Protein AF-B9FLW1-F1 (afdb_monomer)

Organism: Oryza sativa subsp. japonica (NCBI:txid39947)

InterPro domains:
  IPR012337 Ribonuclease H-like superfamily [SSF53098] (238-631)
  IPR025525 hAT-like transposase, RNase-H fold [PF14372] (483-574)
  IPR052035 Zinc finger BED domain-containing [PTHR46481] (69-618)

Foldseek 3Di:
DDDDDDDDDDDDDDDDDDDDDDDDDDDDDDDDDDDDDDDDDDDDDDDDDDDDDDDDDDDDDDDDDDDDDDDDDDDDDDDDDDDDDDPDDPDPLVVQWDKDWDFDQDPNDTDIAIWIAGPDPPQPPPPRPSTGDDPDDCVSSQVSCCPRPVDHPDDFDWDWDADPVPRDIDIDGDDDDLVVVLVVVLVCCVQVVNQLCCLVDPVSVVVVCVVPVPRPRDHSVVSVVVNVVVVVVVLVVVLVVLVPAPAAKEKEWEWDQDPVRWIWIWIKIWTAHPVRFIDIDTQDIDTQDDDLALVSLLVVVLVSCVVSVRLQRHAAYEYEPDPRVVSNQVVNLVVSVVVHQYQVSCLLHYAYDLLNLLQVLLLLLCVLLVVLLVLLLVLLCQQVVDPVSVVLLLVLCVVVVHDPVPDAAHADNSGSLSSLSNLVRCLSSVSSSVSSCVVCVVPCVVSNRDPVSNVVSVVSSVLCVLSNVLSVLQPDDRDDNLLVSLVSLLVNLVSLVVQCVDDDPSSNSSSVSSVVSSVVNCVRHNLSSLVSNLVQLQQHLLSVLVSLCVPPPVCSVVVSVVNVVSVVSSVVVVVVVDDDDDDDDDDDDDDDDDDDDDDDDVPPSVCSLPPDPPDDDDDDDDPVSVSNPDRRDDDDVVVVVVVVVVVPPDDPPPVPSVVVVVCVSVVVVPDD

Structure (mmCIF, N/CA/C/O backbone):
data_AF-B9FLW1-F1
#
_entry.id   AF-B9FLW1-F1
#
loop_
_atom_site.group_PDB
_atom_site.id
_atom_site.type_symbol
_atom_site.label_atom_id
_atom_site.label_alt_id
_atom_site.label_comp_id
_atom_site.label_asym_id
_atom_site.label_entity_id
_atom_site.label_seq_id
_atom_site.pdbx_PDB_ins_code
_atom_site.Cartn_x
_atom_site.Cartn_y
_atom_site.Cartn_z
_atom_site.occupancy
_atom_site.B_iso_or_equiv
_atom_site.auth_seq_id
_atom_site.auth_comp_id
_atom_site.auth_asym_id
_atom_site.auth_atom_id
_atom_site.pdbx_PDB_model_num
ATOM 1 N N . MET A 1 1 ? 14.326 53.061 -11.778 1.00 34.53 1 MET A N 1
ATOM 2 C CA . MET A 1 1 ? 13.427 52.657 -10.677 1.00 34.53 1 MET A CA 1
ATOM 3 C C . MET A 1 1 ? 13.348 51.143 -10.700 1.00 34.53 1 MET A C 1
ATOM 5 O O . MET A 1 1 ? 12.751 50.592 -11.611 1.00 34.53 1 MET A O 1
ATOM 9 N N . ALA A 1 2 ? 14.080 50.510 -9.789 1.00 22.80 2 ALA A N 1
ATOM 10 C CA . ALA A 1 2 ? 14.186 49.064 -9.614 1.00 22.80 2 ALA A CA 1
ATOM 11 C C . ALA A 1 2 ? 13.313 48.623 -8.423 1.00 22.80 2 ALA A C 1
ATOM 13 O O . ALA A 1 2 ? 13.131 49.437 -7.513 1.00 22.80 2 ALA A O 1
ATOM 14 N N . PRO A 1 3 ? 12.823 47.375 -8.376 1.00 30.02 3 PRO A N 1
ATOM 15 C CA . PRO A 1 3 ? 12.443 46.720 -7.133 1.00 30.02 3 PRO A CA 1
ATOM 16 C C . PRO A 1 3 ? 13.614 45.893 -6.574 1.00 30.02 3 PRO A C 1
ATOM 18 O O . PRO A 1 3 ? 14.430 45.360 -7.324 1.00 30.02 3 PRO A O 1
ATOM 21 N N . ALA A 1 4 ? 13.700 45.871 -5.246 1.00 26.62 4 ALA A N 1
ATOM 22 C CA . ALA A 1 4 ? 14.830 45.421 -4.445 1.00 26.62 4 ALA A CA 1
ATOM 23 C C . ALA A 1 4 ? 14.794 43.922 -4.096 1.00 26.62 4 ALA A C 1
ATOM 25 O O . ALA A 1 4 ? 13.724 43.332 -3.949 1.00 26.62 4 ALA A O 1
ATOM 26 N N . ASP A 1 5 ? 16.000 43.373 -3.935 1.00 26.56 5 ASP A N 1
ATOM 27 C CA . ASP A 1 5 ? 16.360 42.059 -3.397 1.00 26.56 5 ASP A CA 1
ATOM 28 C C . ASP A 1 5 ? 15.843 41.811 -1.970 1.00 26.56 5 ASP A C 1
ATOM 30 O O . ASP A 1 5 ? 15.969 42.676 -1.104 1.00 26.56 5 ASP A O 1
ATOM 34 N N . GLU A 1 6 ? 15.436 40.571 -1.679 1.00 26.55 6 GLU A N 1
ATOM 35 C CA . GLU A 1 6 ? 15.513 40.019 -0.322 1.00 26.55 6 GLU A CA 1
ATOM 36 C C . GLU A 1 6 ? 16.064 38.583 -0.359 1.00 26.55 6 GLU A C 1
ATOM 38 O O . GLU A 1 6 ? 15.407 37.617 -0.749 1.00 26.55 6 GLU A O 1
ATOM 43 N N . ALA A 1 7 ? 17.336 38.471 0.024 1.00 26.16 7 ALA A N 1
ATOM 44 C CA . ALA A 1 7 ? 18.094 37.237 0.140 1.00 26.16 7 ALA A CA 1
ATOM 45 C C . ALA A 1 7 ? 17.825 36.553 1.494 1.00 26.16 7 ALA A C 1
ATOM 47 O O . ALA A 1 7 ? 18.091 37.120 2.554 1.00 26.16 7 ALA A O 1
ATOM 48 N N . SER A 1 8 ? 17.370 35.296 1.477 1.00 26.72 8 SER A N 1
ATOM 49 C CA . SER A 1 8 ? 17.290 34.458 2.681 1.00 26.72 8 SER A CA 1
ATOM 50 C C . SER A 1 8 ? 18.666 33.870 3.008 1.00 26.72 8 SER A C 1
ATOM 52 O O . SER A 1 8 ? 19.121 32.891 2.417 1.00 26.72 8 SER A O 1
ATOM 54 N N . SER A 1 9 ? 19.351 34.494 3.965 1.00 25.75 9 SER A N 1
ATOM 55 C CA . SER A 1 9 ? 20.614 34.021 4.528 1.00 25.75 9 SER A CA 1
ATOM 56 C C . SER A 1 9 ? 20.342 32.940 5.587 1.00 25.75 9 SER A C 1
ATOM 58 O O . SER A 1 9 ? 19.997 33.245 6.727 1.00 25.75 9 SER A O 1
ATOM 60 N N . ARG A 1 10 ? 20.491 31.654 5.238 1.00 29.80 10 ARG A N 1
ATOM 61 C CA . ARG A 1 10 ? 20.543 30.558 6.225 1.00 29.80 10 ARG A CA 1
ATOM 62 C C . ARG A 1 10 ? 21.972 30.433 6.763 1.00 29.80 10 ARG A C 1
ATOM 64 O O . ARG A 1 10 ? 22.826 29.812 6.135 1.00 29.80 10 ARG A O 1
ATOM 71 N N . ARG A 1 11 ? 22.243 31.004 7.942 1.00 27.00 11 ARG A N 1
ATOM 72 C CA . ARG A 1 11 ? 23.466 30.708 8.712 1.00 27.00 11 ARG A CA 1
ATOM 73 C C . ARG A 1 11 ? 23.396 29.274 9.250 1.00 27.00 11 ARG A C 1
ATOM 75 O O . ARG A 1 11 ? 22.587 28.981 10.124 1.00 27.00 11 ARG A O 1
ATOM 82 N N . ARG A 1 12 ? 24.271 28.398 8.746 1.00 29.47 12 ARG A N 1
ATOM 83 C CA . ARG A 1 12 ? 24.632 27.121 9.383 1.00 29.47 12 ARG A CA 1
ATOM 84 C C . ARG A 1 12 ? 25.350 27.418 10.702 1.00 29.47 12 ARG A C 1
ATOM 86 O O . ARG A 1 12 ? 26.371 28.100 10.702 1.00 29.47 12 ARG A O 1
ATOM 93 N N . VAL A 1 13 ? 24.828 26.894 11.806 1.00 31.00 13 VAL A N 1
ATOM 94 C CA . VAL A 1 13 ? 25.558 26.795 13.075 1.00 31.00 13 VAL A CA 1
ATOM 95 C C . VAL A 1 13 ? 26.580 25.667 12.917 1.00 31.00 13 VAL A C 1
ATOM 97 O O . VAL A 1 13 ? 26.209 24.525 12.661 1.00 31.00 13 VAL A O 1
ATOM 100 N N . LEU A 1 14 ? 27.867 26.004 13.002 1.00 27.25 14 LEU A N 1
ATOM 101 C CA . LEU A 1 14 ? 28.971 25.046 13.045 1.00 27.25 14 LEU A CA 1
ATOM 102 C C . LEU A 1 14 ? 29.013 24.420 14.446 1.00 27.25 14 LEU A C 1
ATOM 104 O O . LEU A 1 14 ? 29.385 25.092 15.406 1.00 27.25 14 LEU A O 1
ATOM 108 N N . LEU A 1 15 ? 28.627 23.150 14.566 1.00 32.53 15 LEU A N 1
ATOM 109 C CA . LEU A 1 15 ? 28.934 22.334 15.741 1.00 32.53 15 LEU A CA 1
ATOM 110 C C . LEU A 1 15 ? 30.351 21.768 15.564 1.00 32.53 15 LEU A C 1
ATOM 112 O O . LEU A 1 15 ? 30.662 21.174 14.533 1.00 32.53 15 LEU A O 1
ATOM 116 N N . GLY A 1 16 ? 31.228 22.030 16.535 1.00 34.50 16 GLY A N 1
ATOM 117 C CA . GLY A 1 16 ? 32.595 21.501 16.567 1.00 34.50 16 GLY A CA 1
ATOM 118 C C . GLY A 1 16 ? 32.637 19.984 16.820 1.00 34.50 16 GLY A C 1
ATOM 119 O O . GLY A 1 16 ? 31.638 19.411 17.255 1.00 34.50 16 GLY A O 1
ATOM 120 N N . PRO A 1 17 ? 33.781 19.327 16.551 1.00 32.38 17 PRO A N 1
ATOM 121 C CA . PRO A 1 17 ? 33.896 17.873 16.613 1.00 32.38 17 PRO A CA 1
ATOM 122 C C . PRO A 1 17 ? 33.865 17.341 18.062 1.00 32.38 17 PRO A C 1
ATOM 124 O O . PRO A 1 17 ? 34.328 18.031 18.977 1.00 32.38 17 PRO A O 1
ATOM 127 N N . PRO A 1 18 ? 33.355 16.114 18.284 1.00 34.31 18 PRO A N 1
ATOM 128 C CA . PRO A 1 18 ? 33.305 15.486 19.602 1.00 34.31 18 PRO A CA 1
ATOM 129 C C . PRO A 1 18 ? 34.700 15.029 20.085 1.00 34.31 18 PRO A C 1
ATOM 131 O O . PRO A 1 18 ? 35.592 14.785 19.267 1.00 34.31 18 PRO A O 1
ATOM 134 N N . PRO A 1 19 ? 34.914 14.902 21.409 1.00 34.91 19 PRO A N 1
ATOM 135 C CA . PRO A 1 19 ? 36.194 14.479 21.973 1.00 34.91 19 PRO A CA 1
ATOM 136 C C . PRO A 1 19 ? 36.450 12.969 21.776 1.00 34.91 19 PRO A C 1
ATOM 138 O O . PRO A 1 19 ? 35.498 12.190 21.681 1.00 34.91 19 PRO A O 1
ATOM 141 N N . PRO A 1 20 ? 37.724 12.529 21.743 1.00 32.19 20 PRO A N 1
ATOM 142 C CA . PRO A 1 20 ? 38.085 11.134 21.499 1.00 32.19 20 PRO A CA 1
ATOM 143 C C . PRO A 1 20 ? 37.832 10.235 22.728 1.00 32.19 20 PRO A C 1
ATOM 145 O O . PRO A 1 20 ? 37.934 10.703 23.866 1.00 32.19 20 PRO A O 1
ATOM 148 N N . PRO A 1 21 ? 37.552 8.932 22.531 1.00 32.28 21 PRO A N 1
ATOM 149 C CA . PRO A 1 21 ? 37.332 7.993 23.624 1.00 32.28 21 PRO A CA 1
ATOM 150 C C . PRO A 1 21 ? 38.654 7.577 24.287 1.00 32.28 21 PRO A C 1
ATOM 152 O O . PRO A 1 21 ? 39.641 7.252 23.626 1.00 32.28 21 PRO A O 1
ATOM 155 N N . HIS A 1 22 ? 38.653 7.562 25.621 1.00 32.31 22 HIS A N 1
ATOM 156 C CA . HIS A 1 22 ? 39.752 7.061 26.440 1.00 32.31 22 HIS A CA 1
ATOM 157 C C . HIS A 1 22 ? 39.946 5.550 26.251 1.00 32.31 22 HIS A C 1
ATOM 159 O O . HIS A 1 22 ? 39.034 4.757 26.478 1.00 32.31 22 HIS A O 1
ATOM 165 N N . GLY A 1 23 ? 41.166 5.163 25.873 1.00 26.41 23 GLY A N 1
ATOM 166 C CA . GLY A 1 23 ? 41.617 3.778 25.843 1.00 26.41 23 GLY A CA 1
ATOM 167 C C . GLY A 1 23 ? 41.913 3.234 27.243 1.00 26.41 23 GLY A C 1
ATOM 168 O O . GLY A 1 23 ? 42.576 3.884 28.049 1.00 26.41 23 GLY A O 1
ATOM 169 N N . GLY A 1 24 ? 41.455 2.010 27.499 1.00 27.25 24 GLY A N 1
ATOM 170 C CA . GLY A 1 24 ? 41.838 1.184 28.640 1.00 27.25 24 GLY A CA 1
ATOM 171 C C . GLY A 1 24 ? 42.096 -0.242 28.159 1.00 27.25 24 GLY A C 1
ATOM 172 O O . GLY A 1 24 ? 41.193 -0.896 27.647 1.00 27.25 24 GLY A O 1
ATOM 173 N N . ASN A 1 25 ? 43.351 -0.675 28.267 1.00 26.55 25 ASN A N 1
ATOM 174 C CA . ASN A 1 25 ? 43.872 -1.949 27.775 1.00 26.55 25 ASN A CA 1
ATOM 175 C C . ASN A 1 25 ? 43.397 -3.173 28.579 1.00 26.55 25 ASN A C 1
ATOM 177 O O . ASN A 1 25 ? 43.100 -3.102 29.768 1.00 26.55 25 ASN A O 1
ATOM 181 N N . ALA A 1 26 ? 43.411 -4.301 27.870 1.00 26.73 26 ALA A N 1
ATOM 182 C CA . ALA A 1 26 ? 42.981 -5.648 28.224 1.00 26.73 26 ALA A CA 1
ATOM 183 C C . ALA A 1 26 ? 43.740 -6.349 29.372 1.00 26.73 26 ALA A C 1
ATOM 185 O O . ALA A 1 26 ? 44.914 -6.083 29.623 1.00 26.73 26 ALA A O 1
ATOM 186 N N . SER A 1 27 ? 43.103 -7.371 29.961 1.00 25.58 27 SER A N 1
ATOM 187 C CA . SER A 1 27 ? 43.785 -8.585 30.454 1.00 25.58 27 SER A CA 1
ATOM 188 C C . SER A 1 27 ? 42.836 -9.795 30.599 1.00 25.58 27 SER A C 1
ATOM 190 O O . SER A 1 27 ? 41.846 -9.749 31.317 1.00 25.58 27 SER A O 1
ATOM 192 N N . SER A 1 28 ? 43.185 -10.865 29.871 1.00 26.19 28 SER A N 1
ATOM 193 C CA . SER A 1 28 ? 43.141 -12.309 30.207 1.00 26.19 28 SER A CA 1
ATOM 194 C C . SER A 1 28 ? 41.909 -12.987 30.856 1.00 26.19 28 SER A C 1
ATOM 196 O O . SER A 1 28 ? 41.581 -12.763 32.015 1.00 26.19 28 SER A O 1
ATOM 198 N N . MET A 1 29 ? 41.373 -13.978 30.125 1.00 25.95 29 MET A N 1
ATOM 199 C CA . MET A 1 29 ? 40.630 -15.189 30.564 1.00 25.95 29 MET A CA 1
ATOM 200 C C . MET A 1 29 ? 41.420 -16.057 31.591 1.00 25.95 29 MET A C 1
ATOM 202 O O . MET A 1 29 ? 42.637 -15.863 31.634 1.00 25.95 29 MET A O 1
ATOM 206 N N . PRO A 1 30 ? 40.839 -17.036 32.361 1.00 32.53 30 PRO A N 1
ATOM 207 C CA . PRO A 1 30 ? 39.932 -18.098 31.862 1.00 32.53 30 PRO A CA 1
ATOM 208 C C . PRO A 1 30 ? 38.848 -18.715 32.797 1.00 32.53 30 PRO A C 1
ATOM 210 O O . PRO A 1 30 ? 38.838 -18.553 34.009 1.00 32.53 30 PRO A O 1
ATOM 213 N N . SER A 1 31 ? 37.950 -19.465 32.139 1.00 25.47 31 SER A N 1
ATOM 214 C CA . SER A 1 31 ? 37.223 -20.703 32.506 1.00 25.47 31 SER A CA 1
ATOM 215 C C . SER A 1 31 ? 36.925 -21.070 33.974 1.00 25.47 31 SER A C 1
ATOM 217 O O . SER A 1 31 ? 37.830 -21.325 34.760 1.00 25.47 31 SER A O 1
ATOM 219 N N . GLY A 1 32 ? 35.645 -21.343 34.267 1.00 24.38 32 GLY A N 1
ATOM 220 C CA . GLY A 1 32 ? 35.201 -22.090 35.452 1.00 24.38 32 GLY A CA 1
ATOM 221 C C . GLY A 1 32 ? 33.719 -22.483 35.379 1.00 24.38 32 GLY A C 1
ATOM 222 O O . GLY A 1 32 ? 32.863 -21.641 35.142 1.00 24.38 32 GLY A O 1
ATOM 223 N N . SER A 1 33 ? 33.441 -23.775 35.531 1.00 23.44 33 SER A N 1
ATOM 224 C CA . SER A 1 33 ? 32.139 -24.443 35.396 1.00 23.44 33 SER A CA 1
ATOM 225 C C . SER A 1 33 ? 31.392 -24.559 36.742 1.00 23.44 33 SER A C 1
ATOM 227 O O . SER A 1 33 ? 32.029 -24.485 37.788 1.00 23.44 33 SER A O 1
ATOM 229 N N . LEU A 1 34 ? 30.091 -24.887 36.655 1.00 24.64 34 LEU A N 1
ATOM 230 C CA . LEU A 1 34 ? 29.229 -25.628 37.605 1.00 24.64 34 LEU A CA 1
ATOM 231 C C . LEU A 1 34 ? 28.174 -24.892 38.478 1.00 24.64 34 LEU A C 1
ATOM 233 O O . LEU A 1 34 ? 28.484 -24.135 39.387 1.00 24.64 34 LEU A O 1
ATOM 237 N N . LEU A 1 35 ? 26.931 -25.361 38.252 1.00 24.81 35 LEU A N 1
ATOM 238 C CA . LEU A 1 35 ? 25.876 -25.793 39.197 1.00 24.81 35 LEU A CA 1
ATOM 239 C C . LEU A 1 35 ? 24.846 -24.799 39.782 1.00 24.81 35 LEU A C 1
ATOM 241 O O . LEU A 1 35 ? 25.118 -24.007 40.670 1.00 24.81 35 LEU A O 1
ATOM 245 N N . ALA A 1 36 ? 23.609 -24.988 39.294 1.00 23.06 36 ALA A N 1
ATOM 246 C CA . ALA A 1 36 ? 22.382 -25.366 40.016 1.00 23.06 36 ALA A CA 1
ATOM 247 C C . ALA A 1 36 ? 22.053 -24.734 41.386 1.00 23.06 36 ALA A C 1
ATOM 249 O O . ALA A 1 36 ? 22.772 -24.905 42.363 1.00 23.06 36 ALA A O 1
ATOM 250 N N . GLY A 1 37 ? 20.839 -24.177 41.489 1.00 23.56 37 GLY A N 1
ATOM 251 C CA . GLY A 1 37 ? 20.208 -23.848 42.770 1.00 23.56 37 GLY A CA 1
ATOM 252 C C . GLY A 1 37 ? 18.858 -23.147 42.624 1.00 23.56 37 GLY A C 1
ATOM 253 O O . GLY A 1 37 ? 18.775 -21.927 42.651 1.00 23.56 37 GLY A O 1
ATOM 254 N N . SER A 1 38 ? 17.799 -23.934 42.459 1.00 23.47 38 SER A N 1
ATOM 255 C CA . SER A 1 38 ? 16.386 -23.555 42.575 1.00 23.47 38 SER A CA 1
ATOM 256 C C . SER A 1 38 ? 16.004 -23.119 43.995 1.00 23.47 38 SER A C 1
ATOM 258 O O . SER A 1 38 ? 16.404 -23.797 44.938 1.00 23.47 38 SER A O 1
ATOM 260 N N . ALA A 1 39 ? 15.121 -22.123 44.150 1.00 25.16 39 ALA A N 1
ATOM 261 C CA . ALA A 1 39 ? 14.185 -22.061 45.281 1.00 25.16 39 ALA A CA 1
ATOM 262 C C . ALA A 1 39 ? 12.998 -21.120 45.003 1.00 25.16 39 ALA A C 1
ATOM 264 O O . ALA A 1 39 ? 13.127 -19.904 44.907 1.00 25.16 39 ALA A O 1
ATOM 265 N N . SER A 1 40 ? 11.831 -21.741 44.896 1.00 23.20 40 SER A N 1
ATOM 266 C CA . SER A 1 40 ? 10.479 -21.201 45.018 1.00 23.20 40 SER A CA 1
ATOM 267 C C . SER A 1 40 ? 10.093 -20.972 46.485 1.00 23.20 40 SER A C 1
ATOM 269 O O . SER A 1 40 ? 10.391 -21.843 47.299 1.00 23.20 40 SER A O 1
ATOM 271 N N . ALA A 1 41 ? 9.328 -19.917 46.798 1.00 25.30 41 ALA A N 1
ATOM 272 C CA . ALA A 1 41 ? 8.346 -19.926 47.894 1.00 25.30 41 ALA A CA 1
ATOM 273 C C . ALA A 1 41 ? 7.378 -18.721 47.833 1.00 25.30 41 ALA A C 1
ATOM 275 O O . ALA A 1 41 ? 7.780 -17.563 47.801 1.00 25.30 41 ALA A O 1
ATOM 276 N N . SER A 1 42 ? 6.084 -19.024 47.873 1.00 24.03 42 SER A N 1
ATOM 277 C CA . SER A 1 42 ? 4.973 -18.224 48.433 1.00 24.03 42 SER A CA 1
ATOM 278 C C . SER A 1 42 ? 4.240 -19.160 49.428 1.00 24.03 42 SER A C 1
ATOM 280 O O . SER A 1 42 ? 4.681 -20.311 49.532 1.00 24.03 42 SER A O 1
ATOM 282 N N . PRO A 1 43 ? 3.064 -18.858 50.030 1.00 41.22 43 PRO A N 1
ATOM 283 C CA . PRO A 1 43 ? 2.366 -17.614 50.439 1.00 41.22 43 PRO A CA 1
ATOM 284 C C . PRO A 1 43 ? 1.829 -17.717 51.915 1.00 41.22 43 PRO A C 1
ATOM 286 O O . PRO A 1 43 ? 2.371 -18.508 52.680 1.00 41.22 43 PRO A O 1
ATOM 289 N N . VAL A 1 44 ? 0.717 -17.008 52.250 1.00 25.05 44 VAL A N 1
ATOM 290 C CA . VAL A 1 44 ? -0.261 -17.152 53.393 1.00 25.05 44 VAL A CA 1
ATOM 291 C C . VAL A 1 44 ? -0.160 -16.000 54.441 1.00 25.05 44 VAL A C 1
ATOM 293 O O . VAL A 1 44 ? 0.952 -15.610 54.761 1.00 25.05 44 VAL A O 1
ATOM 296 N N . ALA A 1 45 ? -1.193 -15.337 55.018 1.00 24.92 45 ALA A N 1
ATOM 297 C CA . ALA A 1 45 ? -2.659 -15.513 55.167 1.00 24.92 45 ALA A CA 1
ATOM 298 C C . ALA A 1 45 ? -3.417 -14.187 55.502 1.00 24.92 45 ALA A C 1
ATOM 300 O O . ALA A 1 45 ? -2.819 -13.190 55.894 1.00 24.92 45 ALA A O 1
ATOM 301 N N . HIS A 1 46 ? -4.756 -14.270 55.409 1.00 24.06 46 HIS A N 1
ATOM 302 C CA . HIS A 1 46 ? -5.856 -13.357 55.798 1.00 24.06 46 HIS A CA 1
ATOM 303 C C . HIS A 1 46 ? -6.234 -13.331 57.306 1.00 24.06 46 HIS A C 1
ATOM 305 O O . HIS A 1 46 ? -6.018 -14.337 57.974 1.00 24.06 46 HIS A O 1
ATOM 311 N N . ALA A 1 47 ? -6.931 -12.257 57.757 1.00 24.16 47 ALA A N 1
ATOM 312 C CA . ALA A 1 47 ? -8.143 -12.182 58.647 1.00 24.16 47 ALA A CA 1
ATOM 313 C C . ALA A 1 47 ? -8.245 -10.757 59.287 1.00 24.16 47 ALA A C 1
ATOM 315 O O . ALA A 1 47 ? -7.240 -10.289 59.803 1.00 24.16 47 ALA A O 1
ATOM 316 N N . THR A 1 48 ? -9.252 -9.873 59.112 1.00 24.48 48 THR A N 1
ATOM 317 C CA . THR A 1 48 ? -10.701 -9.759 59.483 1.00 24.48 48 THR A CA 1
ATOM 318 C C . THR A 1 48 ? -11.074 -9.383 60.943 1.00 24.48 48 THR A C 1
ATOM 320 O O . THR A 1 48 ? -10.885 -10.197 61.837 1.00 24.48 48 THR A O 1
ATOM 323 N N . ASN A 1 49 ? -11.779 -8.233 61.066 1.00 24.17 49 ASN A N 1
ATOM 324 C CA . ASN A 1 49 ? -12.950 -7.843 61.913 1.00 24.17 49 ASN A CA 1
ATOM 325 C C . ASN A 1 49 ? -12.894 -7.386 63.404 1.00 24.17 49 ASN A C 1
ATOM 327 O O . ASN A 1 49 ? -12.273 -8.028 64.240 1.00 24.17 49 ASN A O 1
ATOM 331 N N . GLY A 1 50 ? -13.746 -6.368 63.700 1.00 23.47 50 GLY A N 1
ATOM 332 C CA . GLY A 1 50 ? -14.483 -6.068 64.968 1.00 23.47 50 GLY A CA 1
ATOM 333 C C . GLY A 1 50 ? -14.071 -4.762 65.696 1.00 23.47 50 GLY A C 1
ATOM 334 O O . GLY A 1 50 ? -12.909 -4.665 66.060 1.00 23.47 50 GLY A O 1
ATOM 335 N N . THR A 1 51 ? -14.819 -3.636 65.739 1.00 23.80 51 THR A N 1
ATOM 336 C CA . THR A 1 51 ? -16.081 -3.201 66.438 1.00 23.80 51 THR A CA 1
ATOM 337 C C . THR A 1 51 ? -15.963 -2.767 67.920 1.00 23.80 51 THR A C 1
ATOM 339 O O . THR A 1 51 ? -15.158 -3.323 68.653 1.00 23.80 51 THR A O 1
ATOM 342 N N . ASP A 1 52 ? -16.836 -1.803 68.298 1.00 24.50 52 ASP A N 1
ATOM 343 C CA . ASP A 1 52 ? -17.186 -1.204 69.624 1.00 24.50 52 ASP A CA 1
ATOM 344 C C . ASP A 1 52 ? -16.463 0.121 69.989 1.00 24.50 52 ASP A C 1
ATOM 346 O O . ASP A 1 52 ? -15.264 0.246 69.784 1.00 24.50 52 ASP A O 1
ATOM 350 N N . GLY A 1 53 ? -17.062 1.212 70.504 1.00 22.80 53 GLY A N 1
ATOM 351 C CA . GLY A 1 53 ? -18.403 1.525 71.035 1.00 22.80 53 GLY A CA 1
ATOM 352 C C . GLY A 1 53 ? -18.298 2.230 72.416 1.00 22.80 53 GLY A C 1
ATOM 353 O O . GLY A 1 53 ? -17.664 1.659 73.291 1.00 22.80 53 GLY A O 1
ATOM 354 N N . SER A 1 54 ? -18.893 3.436 72.603 1.00 25.20 54 SER A N 1
ATOM 355 C CA . SER A 1 54 ? -19.234 4.186 73.869 1.00 25.20 54 SER A CA 1
ATOM 356 C C . SER A 1 54 ? -18.910 5.697 73.723 1.00 25.20 54 SER A C 1
ATOM 358 O O . SER A 1 54 ? -17.780 6.026 73.387 1.00 25.20 54 SER A O 1
ATOM 360 N N . GLY A 1 55 ? -19.811 6.696 73.833 1.00 22.16 55 GLY A N 1
ATOM 361 C CA . GLY A 1 55 ? -20.693 7.079 74.964 1.00 22.16 55 GLY A CA 1
ATOM 362 C C . GLY A 1 55 ? -19.850 7.773 76.059 1.00 22.16 55 GLY A C 1
ATOM 363 O O . GLY A 1 55 ? -18.924 7.134 76.537 1.00 22.16 55 GLY A O 1
ATOM 364 N N . THR A 1 56 ? -20.005 9.032 76.512 1.00 24.47 56 THR A N 1
ATOM 365 C CA . THR A 1 56 ? -21.207 9.773 76.966 1.00 24.47 56 THR A CA 1
ATOM 366 C C . THR A 1 56 ? -20.878 11.272 77.219 1.00 24.47 56 THR A C 1
ATOM 368 O O . THR A 1 56 ? -19.713 11.645 77.325 1.00 24.47 56 THR A O 1
ATOM 371 N N . GLN A 1 57 ? -21.925 12.103 77.315 1.00 22.95 57 GLN A N 1
ATOM 372 C CA . GLN A 1 57 ? -22.002 13.570 77.491 1.00 22.95 57 GLN A CA 1
ATOM 373 C C . GLN A 1 57 ? -21.648 14.097 78.902 1.00 22.95 57 GLN A C 1
ATOM 375 O O . GLN A 1 57 ? -21.763 13.336 79.854 1.00 22.95 57 GLN A O 1
ATOM 380 N N . THR A 1 58 ? -21.397 15.416 79.027 1.00 24.95 58 THR A N 1
ATOM 381 C CA . THR A 1 58 ? -22.029 16.324 80.028 1.00 24.95 58 THR A CA 1
ATOM 382 C C . THR A 1 58 ? -21.893 17.812 79.634 1.00 24.95 58 THR A C 1
ATOM 384 O O . THR A 1 58 ? -20.869 18.232 79.102 1.00 24.95 58 THR A O 1
ATOM 387 N N . GLU A 1 59 ? -22.970 18.556 79.909 1.00 23.17 59 GLU A N 1
ATOM 388 C CA . GLU A 1 59 ? -23.299 19.991 79.748 1.00 23.17 59 GLU A CA 1
ATOM 389 C C . GLU A 1 59 ? -22.404 20.931 80.601 1.00 23.17 59 GLU A C 1
ATOM 391 O O . GLU A 1 59 ? -21.687 20.454 81.472 1.00 23.17 59 GLU A O 1
ATOM 396 N N . GLY A 1 60 ? -22.365 22.268 80.500 1.00 22.64 60 GLY A N 1
ATOM 397 C CA . GLY A 1 60 ? -23.103 23.293 79.753 1.00 22.64 60 GLY A CA 1
ATOM 398 C C . GLY A 1 60 ? -22.706 24.701 80.265 1.00 22.64 60 GLY A C 1
ATOM 399 O O . GLY A 1 60 ? -22.052 24.806 81.300 1.00 22.64 60 GLY A O 1
ATOM 400 N N . ALA A 1 61 ? -23.088 25.772 79.554 1.00 24.52 61 ALA A N 1
ATOM 401 C CA . ALA A 1 61 ? -23.417 27.102 80.108 1.00 24.52 61 ALA A CA 1
ATOM 402 C C . ALA A 1 61 ? -23.928 28.040 78.994 1.00 24.52 61 ALA A C 1
ATOM 404 O O . ALA A 1 61 ? -23.209 28.363 78.050 1.00 24.52 61 ALA A O 1
ATOM 405 N N . ASN A 1 62 ? -25.182 28.471 79.138 1.00 22.44 62 ASN A N 1
ATOM 406 C CA . ASN A 1 62 ? -25.897 29.438 78.302 1.00 22.44 62 ASN A CA 1
ATOM 407 C C . ASN A 1 62 ? -25.591 30.886 78.725 1.00 22.44 62 ASN A C 1
ATOM 409 O O . ASN A 1 62 ? -25.569 31.177 79.920 1.00 22.44 62 ASN A O 1
ATOM 413 N N . VAL A 1 63 ? -25.536 31.806 77.756 1.00 26.20 63 VAL A N 1
ATOM 414 C CA . VAL A 1 63 ? -25.966 33.206 77.927 1.00 26.20 63 VAL A CA 1
ATOM 415 C C . VAL A 1 63 ? -26.829 33.576 76.718 1.00 26.20 63 VAL A C 1
ATOM 417 O O . VAL A 1 63 ? -26.448 33.331 75.577 1.00 26.20 63 VAL A O 1
ATOM 420 N N . VAL A 1 64 ? -28.018 34.106 77.001 1.00 24.11 64 VAL A N 1
ATOM 421 C CA . VAL A 1 64 ? -29.125 34.387 76.073 1.00 24.11 64 VAL A CA 1
ATOM 422 C C . VAL A 1 64 ? -29.247 35.896 75.814 1.00 24.11 64 VAL A C 1
ATOM 424 O O . VAL A 1 64 ? -28.901 36.694 76.683 1.00 24.11 64 VAL A O 1
ATOM 427 N N . ALA A 1 65 ? -29.870 36.212 74.670 1.00 23.05 65 ALA A N 1
ATOM 428 C CA . ALA A 1 65 ? -30.510 37.463 74.227 1.00 23.05 65 ALA A CA 1
ATOM 429 C C . ALA A 1 65 ? -29.623 38.404 73.381 1.00 23.05 65 ALA A C 1
ATOM 431 O O . ALA A 1 65 ? -28.482 38.667 73.732 1.00 23.05 65 ALA A O 1
ATOM 432 N N . GLY A 1 66 ? -30.077 38.953 72.251 1.00 23.69 66 GLY A N 1
ATOM 433 C CA . GLY A 1 66 ? -31.451 39.152 71.791 1.00 23.69 66 GLY A CA 1
ATOM 434 C C . GLY A 1 66 ? -31.588 39.217 70.266 1.00 23.69 66 GLY A C 1
ATOM 435 O O . GLY A 1 66 ? -30.609 39.172 69.526 1.00 23.69 66 GLY A O 1
ATOM 436 N N . ASP A 1 67 ? -32.859 39.247 69.893 1.00 24.75 67 ASP A N 1
ATOM 437 C CA . ASP A 1 67 ? -33.518 39.027 68.607 1.00 24.75 67 ASP A CA 1
ATOM 438 C C . ASP A 1 67 ? -33.142 40.021 67.492 1.00 24.75 67 ASP A C 1
ATOM 440 O O . ASP A 1 67 ? -32.674 41.118 67.782 1.00 24.75 67 ASP A O 1
ATOM 444 N N . ASP A 1 68 ? -33.377 39.632 66.234 1.00 24.39 68 ASP A N 1
ATOM 445 C CA . ASP A 1 68 ? -34.002 40.504 6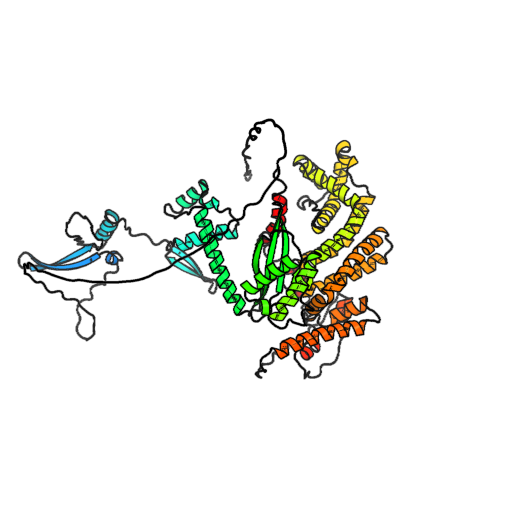5.228 1.00 24.39 68 ASP A CA 1
ATOM 446 C C . ASP A 1 68 ? -34.280 39.720 63.932 1.00 24.39 68 ASP A C 1
ATOM 448 O O . ASP A 1 68 ? -33.402 39.195 63.241 1.00 24.39 68 ASP A O 1
ATOM 452 N N . THR A 1 69 ? -35.572 39.653 63.644 1.00 25.20 69 THR A N 1
ATOM 453 C CA . THR A 1 69 ? -36.286 38.893 62.620 1.00 25.20 69 THR A CA 1
ATOM 454 C C . THR A 1 69 ? -35.828 39.140 61.179 1.00 25.20 69 THR A C 1
ATOM 456 O O . THR A 1 69 ? -35.728 40.277 60.717 1.00 25.20 69 THR A O 1
ATOM 459 N N . VAL A 1 70 ? -35.642 38.040 60.444 1.00 28.22 70 VAL A N 1
ATOM 460 C CA . VAL A 1 70 ? -35.385 37.978 58.998 1.00 28.22 70 VAL A CA 1
ATOM 461 C C . VAL A 1 70 ? -36.723 37.898 58.255 1.00 28.22 70 VAL A C 1
ATOM 463 O O . VAL A 1 70 ? -37.537 37.030 58.562 1.00 28.22 70 VAL A O 1
ATOM 466 N N . VAL A 1 71 ? -36.939 38.763 57.261 1.00 28.02 71 VAL A N 1
ATOM 467 C CA . VAL A 1 71 ? -38.003 38.589 56.259 1.00 28.02 71 VAL A CA 1
ATOM 468 C C . VAL A 1 71 ? -37.330 38.267 54.926 1.00 28.02 71 VAL A C 1
ATOM 470 O O . VAL A 1 71 ? -36.678 39.124 54.332 1.00 28.02 71 VAL A O 1
ATOM 473 N N . GLU A 1 72 ? -37.446 37.011 54.495 1.00 27.38 72 GLU A N 1
ATOM 474 C CA . GLU A 1 72 ? -37.135 36.571 53.132 1.00 27.38 72 GLU A CA 1
ATOM 475 C C . GLU A 1 72 ? -38.409 36.722 52.287 1.00 27.38 72 GLU A C 1
ATOM 477 O O . GLU A 1 72 ? -39.435 36.119 52.600 1.00 27.38 72 GLU A O 1
ATOM 482 N N . GLU A 1 73 ? -38.378 37.545 51.237 1.00 26.67 73 GLU A N 1
ATOM 483 C CA . GLU A 1 73 ? -39.478 37.611 50.267 1.00 26.67 73 GLU A CA 1
ATOM 484 C C . GLU A 1 73 ? -39.352 36.445 49.274 1.00 26.67 73 GLU A C 1
ATOM 486 O O . GLU A 1 73 ? -38.440 36.422 48.445 1.00 26.67 73 GLU A O 1
ATOM 491 N N . ASN A 1 74 ? -40.274 35.482 49.375 1.00 25.58 74 ASN A N 1
ATOM 492 C CA . ASN A 1 74 ? -40.562 34.488 48.340 1.00 25.58 74 ASN A CA 1
ATOM 493 C C . ASN A 1 74 ? -41.664 35.024 47.408 1.00 25.58 74 ASN A C 1
ATOM 495 O O . ASN A 1 74 ? -42.674 35.546 47.880 1.00 25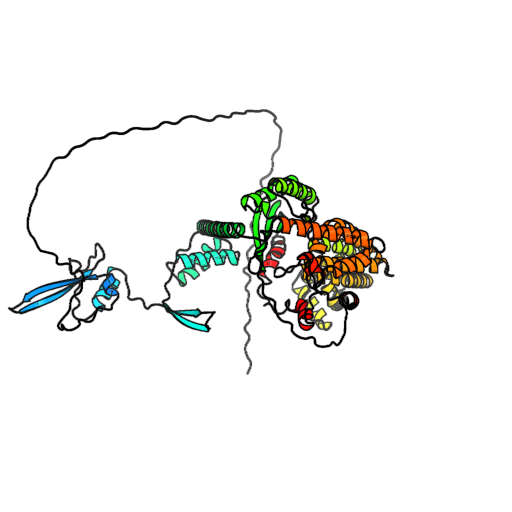.58 74 ASN A O 1
ATOM 499 N N . ASP A 1 75 ? -41.446 34.880 46.099 1.00 27.52 75 ASP A N 1
ATOM 500 C CA . ASP A 1 75 ? -42.374 35.215 45.010 1.00 27.52 75 ASP A CA 1
ATOM 501 C C . ASP A 1 75 ? -43.581 34.257 45.009 1.00 27.52 75 ASP A C 1
ATOM 503 O O . ASP A 1 75 ? -43.394 33.060 44.805 1.00 27.52 75 ASP A O 1
ATOM 507 N N . ASP A 1 76 ? -44.803 34.779 45.151 1.00 26.98 76 ASP A N 1
ATOM 508 C CA . ASP A 1 76 ? -46.004 34.204 44.528 1.00 26.98 76 ASP A CA 1
ATOM 509 C C . ASP A 1 76 ? -47.091 35.279 44.310 1.00 26.98 76 ASP A C 1
ATOM 511 O O . ASP A 1 76 ? -47.223 36.244 45.064 1.00 26.98 76 ASP A O 1
ATOM 515 N N . HIS A 1 77 ? -47.811 35.131 43.196 1.00 33.66 77 HIS A N 1
ATOM 516 C CA . HIS A 1 77 ? -48.674 36.112 42.525 1.00 33.66 77 HIS A CA 1
ATOM 517 C C . HIS A 1 77 ? -49.985 36.474 43.257 1.00 33.66 77 HIS A C 1
ATOM 519 O O . HIS A 1 77 ? -50.738 35.574 43.606 1.00 33.66 77 HIS A O 1
ATOM 525 N N . ASP A 1 78 ? -50.333 37.773 43.316 1.00 26.81 78 ASP A N 1
ATOM 526 C CA . ASP A 1 78 ? -51.693 38.280 43.017 1.00 26.81 78 ASP A CA 1
ATOM 527 C C . ASP A 1 78 ? -51.744 39.820 42.816 1.00 26.81 78 ASP A C 1
ATOM 529 O O . ASP A 1 78 ? -50.868 40.561 43.264 1.00 26.81 78 ASP A O 1
ATOM 533 N N . GLU A 1 79 ? -52.732 40.294 42.046 1.00 31.06 79 GLU A N 1
ATOM 534 C CA . GLU A 1 79 ? -52.795 41.604 41.366 1.00 31.06 79 GLU A CA 1
ATOM 535 C C . GLU A 1 79 ? -53.231 42.851 42.192 1.00 31.06 79 GLU A C 1
ATOM 537 O O . GLU A 1 79 ? -54.027 42.773 43.122 1.00 31.06 79 GLU A O 1
ATOM 542 N N . LEU A 1 80 ? -52.812 44.021 41.658 1.00 28.53 80 LEU A N 1
ATOM 543 C CA . LEU A 1 80 ? -53.446 45.367 41.595 1.00 28.53 80 LEU A CA 1
ATOM 544 C C . LEU A 1 80 ? -52.864 46.576 42.386 1.00 28.53 80 LEU A C 1
ATOM 546 O O . LEU A 1 80 ? -52.974 46.711 43.599 1.00 28.53 80 LEU A O 1
ATOM 550 N N . HIS A 1 81 ? -52.427 47.553 41.563 1.00 27.03 81 HIS A N 1
ATOM 551 C CA . HIS A 1 81 ? -52.105 48.988 41.743 1.00 27.03 81 HIS A CA 1
ATOM 552 C C . HIS A 1 81 ? -50.636 49.440 41.962 1.00 27.03 81 HIS A C 1
ATOM 554 O O . HIS A 1 81 ? -49.835 48.765 42.598 1.00 27.03 81 HIS A O 1
ATOM 560 N N . PRO A 1 82 ? -50.217 50.565 41.326 1.00 31.23 82 PRO A N 1
ATOM 561 C CA . PRO A 1 82 ? -48.923 50.643 40.651 1.00 31.23 82 PRO A CA 1
ATOM 562 C C . PRO A 1 82 ? -47.850 51.358 41.484 1.00 31.23 82 PRO A C 1
ATOM 564 O O . PRO A 1 82 ? -47.829 52.586 41.584 1.00 31.23 82 PRO A O 1
ATOM 567 N N . ALA A 1 83 ? -46.886 50.601 42.005 1.00 28.94 83 ALA A N 1
ATOM 568 C CA . ALA A 1 83 ? -45.658 51.162 42.561 1.00 28.94 83 ALA A CA 1
ATOM 569 C C . ALA A 1 83 ? -44.598 51.357 41.460 1.00 28.94 83 ALA A C 1
ATOM 571 O O . ALA A 1 83 ? -44.399 50.515 40.582 1.00 28.94 83 ALA A O 1
ATOM 572 N N . LYS A 1 84 ? -43.921 52.511 41.485 1.00 30.66 84 LYS A N 1
ATOM 573 C CA . LYS A 1 84 ? -42.882 52.928 40.527 1.00 30.66 84 LYS A CA 1
ATOM 574 C C . LYS A 1 84 ? -41.853 51.806 40.307 1.00 30.66 84 LYS A C 1
ATOM 576 O O . LYS A 1 84 ? -41.108 51.477 41.224 1.00 30.66 84 LYS A O 1
ATOM 581 N N . LYS A 1 85 ? -41.768 51.264 39.081 1.00 29.67 85 LYS A N 1
ATOM 582 C CA . LYS A 1 85 ? -40.767 50.253 38.681 1.00 29.67 85 LYS A CA 1
ATOM 583 C C . LYS A 1 85 ? -39.351 50.715 39.054 1.00 29.67 85 LYS A C 1
ATOM 585 O O . LYS A 1 85 ? -38.774 51.568 38.376 1.00 29.67 85 LYS A O 1
ATOM 590 N N . HIS A 1 86 ? -38.757 50.126 40.090 1.00 40.78 86 HIS A N 1
ATOM 591 C CA . HIS A 1 86 ? -37.319 50.232 40.314 1.00 40.78 86 HIS A CA 1
ATOM 592 C C . HIS A 1 86 ? -36.589 49.511 39.170 1.00 40.78 86 HIS A C 1
ATOM 594 O O . HIS A 1 86 ? -36.867 48.349 38.875 1.00 40.78 86 HIS A O 1
ATOM 600 N N . LYS A 1 87 ? -35.660 50.199 38.490 1.00 41.47 87 LYS A N 1
ATOM 601 C CA . LYS A 1 87 ? -34.793 49.577 37.475 1.00 41.47 87 LYS A CA 1
ATOM 602 C C . LYS A 1 87 ? -34.057 48.390 38.109 1.00 41.47 87 LYS A C 1
ATOM 604 O O . LYS A 1 87 ? -33.300 48.589 39.061 1.00 41.47 87 LYS A O 1
ATOM 609 N N . LYS A 1 88 ? -34.240 47.178 37.562 1.00 48.84 88 LYS A N 1
ATOM 610 C CA . LYS A 1 88 ? -33.399 46.016 37.898 1.00 48.84 88 LYS A CA 1
ATOM 611 C C . LYS A 1 88 ? -31.933 46.418 37.728 1.00 48.84 88 LYS A C 1
ATOM 613 O O . LYS A 1 88 ? -31.562 47.061 36.749 1.00 48.84 88 LYS A O 1
ATOM 618 N N . CYS A 1 89 ? -31.110 46.093 38.714 1.00 56.09 89 CYS A N 1
ATOM 619 C CA . CYS A 1 89 ? -29.685 46.380 38.661 1.00 56.09 89 CYS A CA 1
ATOM 620 C C . CYS A 1 89 ? -29.003 45.393 37.702 1.00 56.09 89 CYS A C 1
ATOM 622 O O . CYS A 1 89 ? -28.983 44.205 37.983 1.00 56.09 89 CYS A O 1
ATOM 624 N N . THR A 1 90 ? -28.450 45.879 36.591 1.00 57.81 90 THR A N 1
A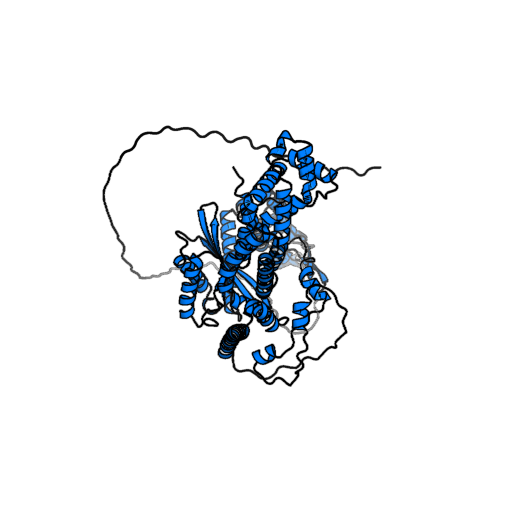TOM 625 C CA . THR A 1 90 ? -27.949 45.061 35.464 1.00 57.81 90 THR A CA 1
ATOM 626 C C . THR A 1 90 ? -26.426 44.880 35.441 1.00 57.81 90 THR A C 1
ATOM 628 O O . THR A 1 90 ? -25.850 44.689 34.379 1.00 57.81 90 THR A O 1
ATOM 631 N N . SER A 1 91 ? -25.742 45.065 36.569 1.00 71.06 91 SER A N 1
ATOM 632 C CA . SER A 1 91 ? -24.273 45.039 36.615 1.00 71.06 91 SER A CA 1
ATOM 633 C C . SER A 1 91 ? -23.791 43.729 37.221 1.00 71.06 91 SER A C 1
ATOM 635 O O . SER A 1 91 ? -24.195 43.413 38.338 1.00 71.06 91 SER A O 1
ATOM 637 N N . ASP A 1 92 ? -22.877 43.036 36.541 1.00 72.94 92 ASP A N 1
ATOM 638 C CA . ASP A 1 92 ? -22.294 41.748 36.972 1.00 72.94 92 ASP A CA 1
ATOM 639 C C . ASP A 1 92 ? -21.588 41.833 38.335 1.00 72.94 92 ASP A C 1
ATOM 641 O O . ASP A 1 92 ? -21.313 40.833 38.989 1.00 72.94 92 ASP A O 1
ATOM 645 N N . VAL A 1 93 ? -21.340 43.051 38.825 1.00 72.25 93 VAL A N 1
ATOM 646 C CA . VAL A 1 93 ? -20.754 43.287 40.146 1.00 72.25 93 VAL A CA 1
ATOM 647 C C . VAL A 1 93 ? -21.576 42.671 41.281 1.00 72.25 93 VAL A C 1
ATOM 649 O O . VAL A 1 93 ? -21.023 42.362 42.333 1.00 72.25 93 VAL A O 1
ATOM 652 N N . TRP A 1 94 ? -22.887 42.491 41.087 1.00 78.06 94 TRP A N 1
ATOM 653 C CA . TRP A 1 94 ? -23.781 41.936 42.104 1.00 78.06 94 TRP A CA 1
ATOM 654 C C . TRP A 1 94 ? -23.602 40.428 42.324 1.00 78.06 94 TRP A C 1
ATOM 656 O O . TRP A 1 94 ? -24.071 39.930 43.339 1.00 78.06 94 TRP A O 1
ATOM 666 N N . GLU A 1 95 ? -22.856 39.715 41.472 1.00 77.06 95 GLU A N 1
ATOM 667 C CA . GLU A 1 95 ? -22.430 38.332 41.758 1.00 77.06 95 GLU A CA 1
ATOM 668 C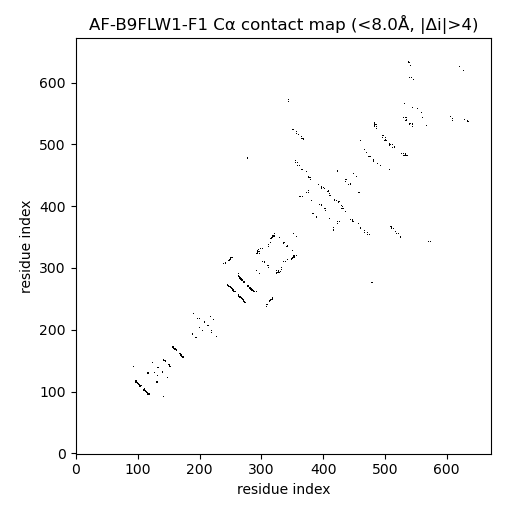 C . GLU A 1 95 ? -21.491 38.259 42.978 1.00 77.06 95 GLU A C 1
ATOM 670 O O . GLU A 1 95 ? -21.421 37.246 43.674 1.00 77.06 95 GLU A O 1
ATOM 675 N N . TYR A 1 96 ? -20.787 39.356 43.280 1.00 75.44 96 TYR A N 1
ATOM 676 C CA . TYR A 1 96 ? -19.755 39.403 44.318 1.00 75.44 96 TYR A CA 1
ATOM 677 C C . TYR A 1 96 ? -20.176 40.162 45.588 1.00 75.44 96 TYR A C 1
ATOM 679 O O . TYR A 1 96 ? -19.419 40.182 46.565 1.00 75.44 96 TYR A O 1
ATOM 687 N N . PHE A 1 97 ? -21.365 40.779 45.601 1.00 78.94 97 PHE A N 1
ATOM 688 C CA . PHE A 1 97 ? -21.844 41.601 46.716 1.00 78.94 97 PHE A CA 1
ATOM 689 C C . PHE A 1 97 ? -23.319 41.362 47.050 1.00 78.94 97 PHE A C 1
ATOM 691 O O . PHE A 1 97 ? -24.170 41.365 46.166 1.00 78.94 97 PHE A O 1
ATOM 698 N N . THR A 1 98 ? -23.636 41.287 48.344 1.00 79.56 98 THR A N 1
ATOM 699 C CA . THR A 1 98 ? -25.014 41.170 48.858 1.00 79.56 98 THR A CA 1
ATOM 700 C C . THR A 1 98 ? -25.526 42.528 49.344 1.00 79.56 98 THR A C 1
ATOM 702 O O . THR A 1 98 ? -24.826 43.207 50.091 1.00 79.56 98 THR A O 1
ATOM 705 N N . LYS A 1 99 ? -26.724 42.958 48.925 1.00 81.44 99 LYS A N 1
ATOM 706 C CA . LYS A 1 99 ? -27.296 44.270 49.291 1.00 81.44 99 LYS A CA 1
ATOM 707 C C . LYS A 1 99 ? -28.014 44.233 50.637 1.00 81.44 99 LYS A C 1
ATOM 709 O O . LYS A 1 99 ? -28.722 43.280 50.926 1.00 81.44 99 LYS A O 1
ATOM 714 N N . TYR A 1 100 ? -27.903 45.325 51.385 1.00 75.31 100 TYR A N 1
ATOM 715 C CA . TYR A 1 100 ? -28.601 45.556 52.643 1.00 75.31 100 TYR A CA 1
ATOM 716 C C . TYR A 1 100 ? -29.168 46.978 52.675 1.00 75.31 100 TYR A C 1
ATOM 718 O O . TYR A 1 100 ? -28.525 47.924 52.211 1.00 75.31 100 TYR A O 1
ATOM 726 N N . THR A 1 101 ? -30.356 47.125 53.258 1.00 75.88 101 THR A N 1
ATOM 727 C CA . THR A 1 101 ? -30.978 48.426 53.529 1.00 75.88 101 THR A CA 1
ATOM 728 C C . THR A 1 101 ? -31.202 48.544 55.028 1.00 75.88 101 THR A C 1
ATOM 730 O O . THR A 1 101 ? -31.704 47.608 55.645 1.00 75.88 101 THR A O 1
ATOM 733 N N . LYS A 1 102 ? -30.823 49.672 55.626 1.00 72.62 102 LYS A N 1
ATOM 734 C CA . LYS A 1 102 ? -31.139 49.991 57.019 1.00 72.62 102 LYS A CA 1
ATOM 735 C C . LYS A 1 102 ? -31.834 51.342 57.066 1.00 72.62 102 LYS A C 1
ATOM 737 O O . LYS A 1 102 ? -31.283 52.331 56.592 1.00 72.62 102 LYS A O 1
ATOM 742 N N . THR A 1 103 ? -33.029 51.392 57.639 1.00 71.12 103 THR A N 1
ATOM 743 C CA . THR A 1 103 ? -33.723 52.659 57.878 1.00 71.12 103 THR A CA 1
ATOM 744 C C . THR A 1 103 ? -33.171 53.266 59.157 1.00 71.12 103 THR A C 1
ATOM 746 O O . THR A 1 103 ? -33.265 52.663 60.224 1.00 71.12 103 THR A O 1
ATOM 749 N N . VAL A 1 104 ? -32.541 54.431 59.044 1.00 69.19 104 VAL A N 1
ATOM 750 C CA . VAL A 1 104 ? -31.973 55.160 60.178 1.00 69.19 104 VAL A CA 1
ATOM 751 C C . VAL A 1 104 ? -32.673 56.507 60.269 1.00 69.19 104 VAL A C 1
ATOM 753 O O . VAL A 1 104 ? -32.817 57.219 59.274 1.00 69.19 104 VAL A O 1
ATOM 756 N N . GLU A 1 105 ? -33.145 56.856 61.461 1.00 63.25 105 GLU A N 1
ATOM 757 C CA . GLU A 1 105 ? -33.738 58.162 61.713 1.00 63.25 105 GLU A CA 1
ATOM 758 C C . GLU A 1 105 ? -32.622 59.170 61.999 1.00 63.25 105 GLU A C 1
ATOM 760 O O . GLU A 1 105 ? -31.908 59.067 62.996 1.00 63.25 105 GLU A O 1
ATOM 765 N N . ILE A 1 106 ? -32.443 60.134 61.096 1.00 66.19 106 ILE A N 1
ATOM 766 C CA . ILE A 1 106 ? -31.456 61.204 61.247 1.00 66.19 106 ILE A CA 1
ATOM 767 C C . ILE A 1 106 ? -32.222 62.524 61.214 1.00 66.19 106 ILE A C 1
ATOM 769 O O . ILE A 1 106 ? -32.846 62.868 60.210 1.00 66.19 106 ILE A O 1
ATOM 773 N N . ASN A 1 107 ? -32.186 63.271 62.322 1.00 50.97 107 ASN A N 1
ATOM 774 C CA . ASN A 1 107 ? -32.846 64.574 62.476 1.00 50.97 107 ASN A CA 1
ATOM 775 C C . ASN A 1 107 ? -34.359 64.556 62.154 1.00 50.97 107 ASN A C 1
ATOM 777 O O . ASN A 1 107 ? -34.852 65.419 61.426 1.00 50.97 107 ASN A O 1
ATOM 781 N N . GLY A 1 108 ? -35.094 63.561 62.669 1.00 60.12 108 GLY A N 1
ATOM 782 C CA . GLY A 1 108 ? -36.557 63.462 62.529 1.00 60.12 108 GLY A CA 1
ATOM 783 C C . GLY A 1 108 ? -37.051 63.118 61.118 1.00 60.12 108 GLY A C 1
ATOM 784 O O . GLY A 1 108 ? -38.230 63.291 60.810 1.00 60.12 108 GLY A O 1
ATOM 785 N N . LYS A 1 109 ? -36.157 62.658 60.233 1.00 56.47 109 LYS A N 1
ATOM 786 C CA . LYS A 1 109 ? -36.501 62.064 58.937 1.00 56.47 109 LYS A CA 1
ATOM 787 C C . LYS A 1 109 ? -35.938 60.650 58.859 1.00 56.47 109 LYS A C 1
ATOM 789 O O . LYS A 1 109 ? -34.752 60.432 59.103 1.00 56.47 109 LYS A O 1
ATOM 794 N N . LEU A 1 110 ? -36.790 59.702 58.477 1.00 60.31 110 LEU A N 1
ATOM 795 C CA . LEU A 1 110 ? -36.391 58.332 58.160 1.00 60.31 110 LEU A CA 1
ATOM 796 C C . LEU A 1 110 ? -35.605 58.340 56.843 1.00 60.31 110 LEU A C 1
ATOM 798 O O . LEU A 1 110 ? -36.143 58.707 55.797 1.00 60.31 110 LEU A O 1
ATOM 802 N N . VAL A 1 111 ? -34.329 57.962 56.895 1.00 68.38 111 VAL A N 1
ATOM 803 C CA . VAL A 1 111 ? -33.460 57.823 55.722 1.00 68.38 111 VAL A CA 1
ATOM 804 C C . VAL A 1 111 ? -33.125 56.344 55.537 1.00 68.38 111 VAL A C 1
ATOM 806 O O . VAL A 1 111 ? -32.627 55.690 56.450 1.00 68.38 111 VAL A O 1
ATOM 809 N N . GLU A 1 112 ? -33.394 55.802 54.349 1.00 68.62 112 GLU A N 1
ATOM 810 C CA . GLU A 1 112 ? -32.935 54.463 53.961 1.00 68.62 112 GLU A CA 1
ATOM 811 C C . GLU A 1 112 ? -31.452 54.505 53.568 1.00 68.62 112 GLU A C 1
ATOM 813 O O . GLU A 1 112 ? -31.099 54.974 52.483 1.00 68.62 112 GLU A O 1
ATOM 818 N N . GLU A 1 113 ? -30.571 53.971 54.411 1.00 69.75 113 GLU A N 1
ATOM 819 C CA . GLU A 1 113 ? -29.186 53.699 54.031 1.00 69.75 113 GLU A CA 1
ATOM 820 C C . GLU A 1 113 ? -29.100 52.388 53.249 1.00 69.75 113 GLU A C 1
ATOM 822 O O . GLU A 1 113 ? -29.464 51.326 53.754 1.00 69.75 113 GLU A O 1
ATOM 827 N N . LYS A 1 114 ? -28.567 52.444 52.024 1.00 72.00 114 LYS A N 1
ATOM 828 C CA . LYS A 1 114 ? -28.313 51.268 51.178 1.00 72.00 114 LYS A CA 1
ATOM 829 C C . LYS A 1 114 ? -26.817 51.008 51.104 1.00 72.00 114 LYS A C 1
ATOM 831 O O . LYS A 1 114 ? -26.057 51.864 50.661 1.00 72.00 114 LYS A O 1
ATOM 836 N N . TRP A 1 115 ? -26.398 49.810 51.488 1.00 75.44 115 TRP A N 1
ATOM 837 C CA . TRP A 1 115 ? -25.003 49.378 51.422 1.00 75.44 115 TRP A CA 1
ATOM 838 C C . TRP A 1 115 ? -24.913 47.940 50.909 1.00 75.44 115 TRP A C 1
ATOM 840 O O . TRP A 1 115 ? -25.917 47.236 50.814 1.00 75.44 115 TRP A O 1
ATOM 850 N N . ALA A 1 116 ? -23.720 47.497 50.518 1.00 77.75 116 ALA A N 1
ATOM 851 C CA . ALA A 1 116 ? -23.509 46.127 50.067 1.00 77.75 116 ALA A CA 1
ATOM 852 C C . ALA A 1 116 ? -22.312 45.482 50.763 1.00 77.75 116 ALA A C 1
ATOM 854 O O . ALA A 1 116 ? -21.289 46.130 50.994 1.00 77.75 116 ALA A O 1
ATOM 855 N N . LYS A 1 117 ? -22.443 44.201 51.103 1.00 78.06 117 LYS A N 1
ATOM 856 C CA . LYS A 1 117 ? -21.404 43.402 51.744 1.00 78.06 117 LYS A CA 1
ATOM 857 C C . LYS A 1 117 ? -20.614 42.625 50.702 1.00 78.06 117 LYS A C 1
ATOM 859 O O . LYS A 1 117 ? -21.218 41.950 49.874 1.00 78.06 117 LYS A O 1
ATOM 864 N N . CYS A 1 118 ? -19.285 42.689 50.757 1.00 78.25 118 CYS A N 1
ATOM 865 C CA . CYS A 1 118 ? -18.433 41.835 49.926 1.00 78.25 118 CYS A CA 1
ATOM 866 C C . CYS A 1 118 ? -18.558 40.365 50.362 1.00 78.25 118 CYS A C 1
ATOM 868 O O . CYS A 1 118 ? -18.393 40.052 51.549 1.00 78.25 118 CYS A O 1
ATOM 870 N N . ASN A 1 119 ? -18.826 39.473 49.403 1.00 77.88 119 ASN A N 1
ATOM 871 C CA . ASN A 1 119 ? -19.069 38.048 49.650 1.00 77.88 119 ASN A CA 1
ATOM 872 C C . ASN A 1 119 ? -17.772 37.228 49.840 1.00 77.88 119 ASN A C 1
ATOM 874 O O . ASN A 1 119 ? -17.832 36.063 50.234 1.00 77.88 119 ASN A O 1
ATOM 878 N N . PHE A 1 120 ? -16.588 37.810 49.608 1.00 70.88 120 PHE A N 1
ATOM 879 C CA . PHE A 1 120 ? -15.308 37.128 49.826 1.00 70.88 120 PHE A CA 1
ATOM 880 C C . PHE A 1 120 ? -15.005 36.950 51.325 1.00 70.88 120 PHE A C 1
ATOM 882 O O . PHE A 1 120 ? -14.935 37.915 52.096 1.00 70.88 120 PHE A O 1
ATOM 889 N N . LYS A 1 121 ? -14.780 35.696 51.746 1.00 67.88 121 LYS A N 1
ATOM 890 C CA . LYS A 1 121 ? -14.419 35.358 53.132 1.00 67.88 121 LYS A CA 1
ATOM 891 C C . LYS A 1 121 ? -13.070 35.986 53.506 1.00 67.88 121 LYS A C 1
ATOM 893 O O . LYS A 1 121 ? -12.085 35.811 52.798 1.00 67.88 121 LYS A O 1
ATOM 898 N N . GLY A 1 122 ? -13.027 36.701 54.633 1.00 61.34 122 GLY A N 1
ATOM 899 C CA . GLY A 1 122 ? -11.800 37.315 55.156 1.00 61.34 122 GLY A CA 1
ATOM 900 C C . GLY A 1 122 ? -11.354 38.608 54.459 1.00 61.34 122 GLY A C 1
ATOM 901 O O . GLY A 1 122 ? -10.191 38.986 54.598 1.00 61.34 122 GLY A O 1
ATOM 902 N N . CYS A 1 123 ? -12.240 39.286 53.716 1.00 68.38 123 CYS A N 1
ATOM 903 C CA . CYS A 1 123 ? -11.951 40.600 53.132 1.00 68.38 123 CYS A CA 1
ATOM 904 C C . CYS A 1 123 ? -11.544 41.618 54.224 1.00 68.38 123 CYS A C 1
ATOM 906 O O . CYS A 1 123 ? -12.264 41.816 55.197 1.00 68.38 123 CYS A O 1
ATOM 908 N N . ARG A 1 124 ? -10.373 42.259 54.075 1.00 59.94 124 ARG A N 1
ATOM 909 C CA . ARG A 1 124 ? -9.783 43.194 55.063 1.00 59.94 124 ARG A CA 1
ATOM 910 C C . ARG A 1 124 ? -9.866 44.658 54.621 1.00 59.94 124 ARG A C 1
ATOM 912 O O . ARG A 1 124 ? -8.919 45.423 54.799 1.00 59.94 124 ARG A O 1
ATOM 919 N N . ALA A 1 125 ? -10.957 45.041 53.963 1.00 61.62 125 ALA A N 1
ATOM 920 C CA . ALA A 1 125 ? -11.148 46.427 53.544 1.00 61.62 125 ALA A CA 1
ATOM 921 C C . ALA A 1 125 ? -11.287 47.372 54.767 1.00 61.62 125 ALA A C 1
ATOM 923 O O . ALA A 1 125 ? -11.706 46.922 55.833 1.00 61.62 125 ALA A O 1
ATOM 924 N N . PRO A 1 126 ? -10.969 48.679 54.637 1.00 48.62 126 PRO A N 1
ATOM 925 C CA . PRO A 1 126 ? -10.769 49.593 55.776 1.00 48.62 126 PRO A CA 1
ATOM 926 C C . PRO A 1 126 ? -12.007 49.863 56.643 1.00 48.62 126 PRO A C 1
ATOM 928 O O . PRO A 1 126 ? -11.887 50.414 57.732 1.00 48.62 126 PRO A O 1
ATOM 931 N N . TYR A 1 127 ? -13.196 49.480 56.181 1.00 53.28 127 TYR A N 1
ATOM 932 C CA . TYR A 1 127 ? -14.436 49.570 56.944 1.00 53.28 127 TYR A CA 1
ATOM 933 C C . TYR A 1 127 ? -14.746 48.173 57.474 1.00 53.28 127 TYR A C 1
ATOM 935 O O . TYR A 1 127 ? -15.300 47.346 56.750 1.00 53.28 127 TYR A O 1
ATOM 943 N N . GLY A 1 128 ? -14.310 47.902 58.707 1.00 51.34 128 GLY A N 1
ATOM 944 C CA . GLY A 1 128 ? -14.128 46.584 59.334 1.00 51.34 128 GLY A CA 1
ATOM 945 C C . GLY A 1 128 ? -15.331 45.640 59.481 1.00 51.34 128 GLY A C 1
ATOM 946 O O . GLY A 1 128 ? -15.319 44.838 60.399 1.00 51.34 128 GLY A O 1
ATOM 947 N N . ASN A 1 129 ? -16.330 45.683 58.594 1.00 52.66 129 ASN A N 1
ATOM 948 C CA . ASN A 1 129 ? -17.502 44.798 58.559 1.00 52.66 129 ASN A CA 1
ATOM 949 C C . ASN A 1 129 ? -17.867 44.310 57.131 1.00 52.66 129 ASN A C 1
ATOM 951 O O . ASN A 1 129 ? -19.023 43.976 56.867 1.00 52.66 129 ASN A O 1
ATOM 955 N N . ASN A 1 130 ? -16.923 44.289 56.177 1.00 56.72 130 ASN A N 1
ATOM 956 C CA . ASN A 1 130 ? -17.174 44.021 54.743 1.00 56.72 130 ASN A CA 1
ATOM 957 C C . ASN A 1 130 ? -18.173 44.997 54.077 1.00 56.72 130 ASN A C 1
ATOM 959 O O . ASN A 1 130 ? -18.677 44.702 52.993 1.00 56.72 130 ASN A O 1
ATOM 963 N N . ARG A 1 131 ? -18.463 46.149 54.695 1.00 65.69 131 ARG A N 1
ATOM 964 C CA . ARG A 1 131 ? -19.454 47.134 54.231 1.00 65.69 131 ARG A CA 1
ATOM 965 C C . ARG A 1 131 ? -18.858 48.030 53.144 1.00 65.69 131 ARG A C 1
ATOM 967 O O . ARG A 1 131 ? -17.840 48.678 53.361 1.00 65.69 131 ARG A O 1
ATOM 974 N N . CYS A 1 132 ? -19.506 48.070 51.984 1.00 63.91 132 CYS A N 1
ATOM 975 C CA . CYS A 1 132 ? -19.187 48.964 50.877 1.00 63.91 132 CYS A CA 1
ATOM 976 C C . CYS A 1 132 ? -20.401 49.842 50.561 1.00 63.91 132 CYS A C 1
ATOM 978 O O . CYS A 1 132 ? -21.496 49.341 50.301 1.00 63.91 132 CYS A O 1
ATOM 980 N N . GLU A 1 133 ? -20.196 51.154 50.555 1.00 64.38 133 GLU A N 1
ATOM 981 C CA . GLU A 1 133 ? -21.211 52.136 50.185 1.00 64.38 133 GLU A CA 1
ATOM 982 C C . GLU A 1 133 ? -20.862 52.732 48.830 1.00 64.38 133 GLU A C 1
ATOM 984 O O . GLU A 1 133 ? -19.712 53.080 48.559 1.00 64.38 133 GLU A O 1
ATOM 989 N N . SER A 1 134 ? -21.858 52.855 47.962 1.00 59.69 134 SER A N 1
ATOM 990 C CA . SER A 1 134 ? -21.700 53.619 46.736 1.00 59.69 134 SER A CA 1
ATOM 991 C C . SER A 1 134 ? -22.906 54.509 46.553 1.00 59.69 134 SER A C 1
ATOM 993 O O . SER A 1 134 ? -23.987 54.054 46.181 1.00 59.69 134 SER A O 1
ATOM 995 N N . ASN A 1 135 ? -22.699 55.800 46.777 1.00 56.59 135 ASN A N 1
ATOM 996 C CA . ASN A 1 135 ? -23.785 56.760 46.687 1.00 56.59 135 ASN A CA 1
ATOM 997 C C . ASN A 1 135 ? -24.136 57.136 45.240 1.00 56.59 135 ASN A C 1
ATOM 999 O O . ASN A 1 135 ? -25.166 57.774 45.051 1.00 56.59 135 ASN A O 1
ATOM 1003 N N . ARG A 1 136 ? -23.342 56.759 44.211 1.00 54.62 136 ARG A N 1
ATOM 1004 C CA . ARG A 1 136 ? -23.609 57.101 42.788 1.00 54.62 136 ARG A CA 1
ATOM 1005 C C . ARG A 1 136 ? -22.985 56.136 41.745 1.00 54.62 136 ARG A C 1
ATOM 1007 O O . ARG A 1 136 ? -22.330 56.594 40.815 1.00 54.62 136 ARG A O 1
ATOM 1014 N N . GLY A 1 137 ? -23.172 54.810 41.852 1.00 67.75 137 GLY A N 1
ATOM 1015 C CA . GLY A 1 137 ? -22.870 53.855 40.751 1.00 67.75 137 GLY A CA 1
ATOM 1016 C C . GLY A 1 137 ? -22.188 52.535 41.153 1.00 67.75 137 GLY A C 1
ATOM 1017 O O . GLY A 1 137 ? -21.993 52.273 42.331 1.00 67.75 137 GLY A O 1
ATOM 1018 N N . THR A 1 138 ? -21.804 51.675 40.196 1.00 71.94 138 THR A N 1
ATOM 1019 C CA . THR A 1 138 ? -21.140 50.380 40.501 1.00 71.94 138 THR A CA 1
ATOM 1020 C C . THR A 1 138 ? -19.610 50.421 40.492 1.00 71.94 138 THR A C 1
ATOM 1022 O O . THR A 1 138 ? -18.961 49.419 40.781 1.00 71.94 138 THR A O 1
ATOM 1025 N N . THR A 1 139 ? -19.015 51.570 40.173 1.00 70.44 139 THR A N 1
ATOM 1026 C CA . THR A 1 139 ? -17.559 51.741 40.030 1.00 70.44 139 THR A CA 1
ATOM 1027 C C . THR A 1 139 ? -16.805 51.506 41.339 1.00 70.44 139 THR A C 1
ATOM 1029 O O . THR A 1 139 ? -15.748 50.885 41.325 1.00 70.44 139 THR A O 1
ATOM 1032 N N . GLY A 1 140 ? -17.363 51.925 42.482 1.00 71.19 140 GLY A N 1
ATOM 1033 C CA . GLY A 1 140 ? -16.753 51.681 43.795 1.00 71.19 140 GLY A CA 1
ATOM 1034 C C . GLY A 1 140 ? -16.598 50.189 44.116 1.00 71.19 140 GLY A C 1
ATOM 1035 O O . GLY A 1 140 ? -15.565 49.776 44.636 1.00 71.19 140 GLY A O 1
ATOM 1036 N N . PHE A 1 141 ? -17.578 49.371 43.721 1.00 76.62 141 PHE A N 1
ATOM 1037 C CA . PHE A 1 141 ? -17.550 47.920 43.917 1.00 76.62 141 PHE A CA 1
ATOM 1038 C C . PHE A 1 141 ? -16.532 47.231 42.996 1.00 76.62 141 PHE A C 1
ATOM 1040 O O . PHE A 1 141 ? -15.779 46.375 43.451 1.00 76.62 141 PHE A O 1
ATOM 1047 N N . TRP A 1 142 ? -16.431 47.653 41.730 1.00 78.00 142 TRP A N 1
ATOM 1048 C CA . TRP A 1 142 ? -15.396 47.152 40.815 1.00 78.00 142 TRP A CA 1
ATOM 1049 C C . TRP A 1 142 ? -13.981 47.554 41.251 1.00 78.00 142 TRP A C 1
ATOM 1051 O O . TRP A 1 142 ? -13.077 46.729 41.203 1.00 78.00 142 TRP A O 1
ATOM 1061 N N . ASN A 1 143 ? -13.784 48.775 41.757 1.00 72.25 143 ASN A N 1
ATOM 1062 C CA . ASN A 1 143 ? -12.492 49.205 42.301 1.00 72.25 143 ASN A CA 1
ATOM 1063 C C . ASN A 1 143 ? -12.107 48.417 43.562 1.00 72.25 143 ASN A C 1
ATOM 1065 O O . ASN A 1 143 ? -10.937 48.092 43.749 1.00 72.25 143 ASN A O 1
ATOM 1069 N N . HIS A 1 144 ? -13.078 48.086 44.419 1.00 78.06 144 HIS A N 1
ATOM 1070 C CA . HIS A 1 144 ? -12.858 47.200 45.562 1.00 78.06 144 HIS A CA 1
ATOM 1071 C C . HIS A 1 144 ? -12.417 45.802 45.104 1.00 78.06 144 HIS A C 1
ATOM 1073 O O . HIS A 1 144 ? -11.422 45.281 45.603 1.00 78.06 144 HIS A O 1
ATOM 1079 N N . LEU A 1 145 ? -13.127 45.220 44.135 1.00 72.56 145 LEU A N 1
ATOM 1080 C CA . LEU A 1 145 ? -12.815 43.911 43.559 1.00 72.56 145 LEU A CA 1
ATOM 1081 C C . LEU A 1 145 ? -11.434 43.877 42.899 1.00 72.56 145 LEU A C 1
ATOM 1083 O O . LEU A 1 145 ? -10.669 42.951 43.150 1.00 72.56 145 LEU A O 1
ATOM 1087 N N . SER A 1 146 ? -11.077 44.910 42.141 1.00 71.12 146 SER A N 1
ATOM 1088 C CA . SER A 1 146 ? -9.757 45.050 41.520 1.00 71.12 146 SER A CA 1
ATOM 1089 C C . SER A 1 146 ? -8.648 45.141 42.576 1.00 71.12 146 SER A C 1
ATOM 1091 O O . SER A 1 146 ? -7.675 44.387 42.546 1.00 71.12 146 SER A O 1
ATOM 1093 N N . LYS A 1 147 ? -8.832 46.001 43.586 1.00 70.88 147 LYS A N 1
ATOM 1094 C CA . LYS A 1 147 ? -7.799 46.319 44.581 1.00 70.88 147 LYS A CA 1
ATOM 1095 C C . LYS A 1 147 ? -7.594 45.239 45.645 1.00 70.88 147 LYS A C 1
ATOM 1097 O O . LYS A 1 147 ? -6.461 45.014 46.056 1.00 70.88 147 LYS A O 1
ATOM 1102 N N . TYR A 1 148 ? -8.668 44.613 46.126 1.00 71.50 148 TYR A N 1
ATOM 1103 C CA . TYR A 1 148 ? -8.612 43.666 47.249 1.00 71.50 148 TYR A CA 1
ATOM 1104 C C . TYR A 1 148 ? -8.786 42.203 46.827 1.00 71.50 148 TYR A C 1
ATOM 1106 O O . TYR A 1 148 ? -8.434 41.311 47.599 1.00 71.50 148 TYR A O 1
ATOM 1114 N N . HIS A 1 149 ? -9.298 41.948 45.617 1.00 71.69 149 HIS A N 1
ATOM 1115 C CA . HIS A 1 149 ? -9.589 40.599 45.118 1.00 71.69 149 HIS A CA 1
ATOM 1116 C C . HIS A 1 149 ? -9.030 40.319 43.711 1.00 71.69 149 HIS A C 1
ATOM 1118 O O . HIS A 1 149 ? -9.235 39.224 43.195 1.00 71.69 149 HIS A O 1
ATOM 1124 N N . SER A 1 150 ? -8.316 41.272 43.094 1.00 63.94 150 SER A N 1
ATOM 1125 C CA . SER A 1 150 ? -7.750 41.155 41.738 1.00 63.94 150 SER A CA 1
ATOM 1126 C C . SER A 1 150 ? -8.777 40.764 40.660 1.00 63.94 150 SER A C 1
ATOM 1128 O O . SER A 1 150 ? -8.448 40.091 39.680 1.00 63.94 150 SER A O 1
ATOM 1130 N N . VAL A 1 151 ? -10.034 41.184 40.836 1.00 65.62 151 VAL A N 1
ATOM 1131 C CA . VAL A 1 151 ? -11.130 40.978 39.880 1.00 65.62 151 VAL A CA 1
ATOM 1132 C C . VAL A 1 151 ? -11.385 42.287 39.127 1.00 65.62 151 VAL A C 1
ATOM 1134 O O . VAL A 1 151 ? -11.965 43.225 39.669 1.00 65.62 151 VAL A O 1
ATOM 1137 N N . ASP A 1 152 ? -10.957 42.343 37.864 1.00 65.56 152 ASP A N 1
ATOM 1138 C CA . ASP A 1 152 ? -11.172 43.487 36.970 1.00 65.56 152 ASP A CA 1
ATOM 1139 C C . ASP A 1 152 ? -12.360 43.280 36.028 1.00 65.56 152 ASP A C 1
ATOM 1141 O O . ASP A 1 152 ? -12.660 42.161 35.599 1.00 65.56 152 ASP A O 1
ATOM 1145 N N . LYS A 1 153 ? -12.980 44.394 35.623 1.00 59.00 153 LYS A N 1
ATOM 1146 C CA . LYS A 1 153 ? -13.999 44.449 34.569 1.00 59.00 153 LYS A CA 1
ATOM 1147 C C . LYS A 1 153 ? -13.343 44.167 33.210 1.00 59.00 153 LYS A C 1
ATOM 1149 O O . LYS A 1 153 ? -13.022 45.086 32.461 1.00 59.00 153 LYS A O 1
ATOM 1154 N N . LYS A 1 154 ? -13.068 42.896 32.907 1.00 58.50 154 LYS A N 1
ATOM 1155 C CA . LYS A 1 154 ? -12.430 42.504 31.643 1.00 58.50 154 LYS A CA 1
ATOM 1156 C C . LYS A 1 154 ? -13.355 42.833 30.474 1.00 58.50 154 LYS A C 1
ATOM 1158 O O . LYS A 1 154 ? -14.516 42.436 30.461 1.00 58.50 154 LYS A O 1
ATOM 1163 N N . GLN A 1 155 ? -12.822 43.530 29.474 1.00 53.00 155 GLN A N 1
ATOM 1164 C CA . GLN A 1 155 ? -13.436 43.586 28.154 1.00 53.00 155 GLN A CA 1
ATOM 1165 C C . GLN A 1 155 ? -13.493 42.151 27.615 1.00 53.00 155 GLN A C 1
ATOM 1167 O O . GLN A 1 155 ? -12.462 41.477 27.544 1.00 53.00 155 GLN A O 1
ATOM 1172 N N . LEU A 1 156 ? -14.692 41.662 27.291 1.00 57.03 156 LEU A N 1
ATOM 1173 C CA . LEU A 1 156 ? -14.847 40.376 26.617 1.00 57.03 156 LEU A CA 1
ATOM 1174 C C . LEU A 1 156 ? -14.099 40.473 25.286 1.00 57.03 156 LEU A C 1
ATOM 1176 O O . LEU A 1 156 ? -14.436 41.301 24.439 1.00 57.03 156 LEU A O 1
ATOM 1180 N N . GLN A 1 157 ? -13.055 39.663 25.119 1.00 61.09 157 GLN A N 1
ATOM 1181 C CA . GLN A 1 157 ? -12.466 39.466 23.801 1.00 61.09 157 GLN A CA 1
ATOM 1182 C C . GLN A 1 157 ? -13.556 38.851 22.923 1.00 61.09 157 GLN A C 1
ATOM 1184 O O . GLN A 1 157 ? -14.312 38.005 23.390 1.00 61.09 157 GLN A O 1
ATOM 1189 N N . LEU A 1 158 ? -13.699 39.314 21.689 1.00 68.50 158 LEU A N 1
ATOM 1190 C CA . LEU A 1 158 ? -14.708 38.809 20.762 1.00 68.50 158 LEU A CA 1
ATOM 1191 C C . LEU A 1 158 ? -14.010 37.908 19.748 1.00 68.50 158 LEU A C 1
ATOM 1193 O O . LEU A 1 158 ? -12.938 38.257 19.254 1.00 68.50 158 LEU A O 1
ATOM 1197 N N . LYS A 1 159 ? -14.609 36.757 19.446 1.00 70.12 159 LYS A N 1
ATOM 1198 C CA . LYS A 1 159 ? -14.199 35.903 18.328 1.00 70.12 159 LYS A CA 1
ATOM 1199 C C . LYS A 1 159 ? -15.310 35.895 17.282 1.00 70.12 159 LYS A C 1
ATOM 1201 O O . LYS A 1 159 ? -16.495 35.935 17.615 1.00 70.12 159 LYS A O 1
ATOM 1206 N N . THR A 1 160 ? -14.922 35.860 16.017 1.00 69.31 160 THR A N 1
ATOM 1207 C CA . THR A 1 160 ? -15.838 35.651 14.898 1.00 69.31 160 THR A CA 1
ATOM 1208 C C . THR A 1 160 ? -15.956 34.153 14.631 1.00 69.31 160 THR A C 1
ATOM 1210 O O . THR A 1 160 ? -14.964 33.484 14.349 1.00 69.31 160 THR A O 1
ATOM 1213 N N . GLY A 1 161 ? -17.167 33.617 14.752 1.00 66.44 161 GLY A N 1
ATOM 1214 C CA . GLY A 1 161 ? -17.522 32.273 14.307 1.00 66.44 161 GLY A CA 1
ATOM 1215 C C . GLY A 1 161 ? -18.119 32.322 12.901 1.00 66.44 161 GLY A C 1
ATOM 1216 O O . GLY A 1 161 ? -18.811 33.280 12.551 1.00 66.44 161 GLY A O 1
ATOM 1217 N N . LYS A 1 162 ? -17.859 31.297 12.086 1.00 68.50 162 LYS A N 1
ATOM 1218 C CA . LYS A 1 162 ? -18.555 31.075 10.811 1.00 68.50 162 LYS A CA 1
ATOM 1219 C C . LYS A 1 162 ? -19.395 29.812 10.922 1.00 68.50 162 LYS A C 1
ATOM 1221 O O . LYS A 1 162 ? -18.863 28.757 11.262 1.00 68.50 162 LYS A O 1
ATOM 1226 N N . ASP A 1 163 ? -20.685 29.922 10.627 1.00 63.31 163 ASP A N 1
ATOM 1227 C CA . ASP A 1 163 ? -21.547 28.754 10.449 1.00 63.31 163 ASP A CA 1
ATOM 1228 C C . ASP A 1 163 ? -21.404 28.255 9.005 1.00 63.31 163 ASP A C 1
ATOM 1230 O O . ASP A 1 163 ? -21.927 28.867 8.070 1.00 63.31 163 ASP A O 1
ATOM 1234 N N . ALA A 1 164 ? -20.665 27.157 8.819 1.00 56.62 164 ALA A N 1
ATOM 1235 C CA . ALA A 1 164 ? -20.363 26.594 7.502 1.00 56.62 164 ALA A CA 1
ATOM 1236 C C . ALA A 1 164 ? -21.618 26.164 6.717 1.00 56.62 164 ALA A C 1
ATOM 1238 O O . ALA A 1 164 ? -21.557 26.047 5.498 1.00 56.62 164 ALA A O 1
ATOM 1239 N N . ALA A 1 165 ? -22.756 25.953 7.390 1.00 58.06 165 ALA A N 1
ATOM 1240 C CA . ALA A 1 165 ? -24.011 25.574 6.743 1.00 58.06 165 ALA A CA 1
ATOM 1241 C C . ALA A 1 165 ? -24.835 26.775 6.246 1.00 58.06 165 ALA A C 1
ATOM 1243 O O . ALA A 1 165 ? -25.725 26.597 5.416 1.00 58.06 165 ALA A O 1
ATOM 1244 N N . LYS A 1 166 ? -24.585 27.985 6.768 1.00 59.94 166 LYS A N 1
ATOM 1245 C CA . LYS A 1 166 ? -25.411 29.180 6.504 1.00 59.94 166 LYS A CA 1
ATOM 1246 C C . LYS A 1 166 ? -24.638 30.374 5.946 1.00 59.94 166 LYS A C 1
ATOM 1248 O O . LYS A 1 166 ? -25.268 31.372 5.621 1.00 59.94 166 LYS A O 1
ATOM 1253 N N . ASP A 1 167 ? -23.310 30.288 5.867 1.00 60.25 167 ASP A N 1
ATOM 1254 C CA . ASP A 1 167 ? -22.403 31.372 5.454 1.00 60.25 167 ASP A CA 1
ATOM 1255 C C . ASP A 1 167 ? -22.652 32.698 6.208 1.00 60.25 167 ASP A C 1
ATOM 1257 O O . ASP A 1 167 ? -22.512 33.804 5.689 1.00 60.25 167 ASP A O 1
ATOM 1261 N N . ILE A 1 168 ? -23.050 32.584 7.481 1.00 62.06 168 ILE A N 1
ATOM 1262 C CA . ILE A 1 168 ? -23.271 33.717 8.383 1.00 62.06 168 ILE A CA 1
ATOM 1263 C C . ILE A 1 168 ? -22.079 33.819 9.330 1.00 62.06 168 ILE A C 1
ATOM 1265 O O . ILE A 1 168 ? -21.688 32.848 9.986 1.00 62.06 168 ILE A O 1
ATOM 1269 N N . THR A 1 169 ? -21.522 35.026 9.426 1.00 69.75 169 THR A N 1
ATOM 1270 C CA . THR A 1 169 ? -20.478 35.353 10.401 1.00 69.75 169 THR A CA 1
ATOM 1271 C C . THR A 1 169 ? -21.151 35.889 11.661 1.00 69.75 169 THR A C 1
ATOM 1273 O O . THR A 1 169 ? -21.847 36.901 11.596 1.00 69.75 169 THR A O 1
ATOM 1276 N N . PHE A 1 170 ? -20.968 35.227 12.802 1.00 74.25 170 PHE A N 1
ATOM 1277 C CA . PHE A 1 170 ? -21.496 35.687 14.088 1.00 74.25 170 PHE A CA 1
ATOM 1278 C C . PHE A 1 170 ? -20.358 36.062 15.035 1.00 74.25 170 PHE A C 1
ATOM 1280 O O . PHE A 1 170 ? -19.255 35.523 14.964 1.00 74.25 170 PHE A O 1
ATOM 1287 N N . VAL A 1 171 ? -20.621 37.024 15.916 1.00 73.12 171 VAL A N 1
ATOM 1288 C CA . VAL A 1 171 ? -19.661 37.488 16.919 1.00 73.12 171 VAL A CA 1
ATOM 1289 C C . VAL A 1 171 ? -20.059 36.888 18.258 1.00 73.12 171 VAL A C 1
ATOM 1291 O O . VAL A 1 171 ? -21.161 37.130 18.744 1.00 73.12 171 VAL A O 1
ATOM 1294 N N . GLU A 1 172 ? -19.168 36.107 18.854 1.00 72.62 172 GLU A N 1
ATOM 1295 C CA . GLU A 1 172 ? -19.384 35.479 20.157 1.00 72.62 172 GLU A CA 1
ATOM 1296 C C . GLU A 1 172 ? -18.275 35.885 21.146 1.00 72.62 172 GLU A C 1
ATOM 1298 O O . GLU A 1 172 ? -17.138 36.168 20.745 1.00 72.62 172 GLU A O 1
ATOM 1303 N N . PRO A 1 173 ? -18.568 35.926 22.457 1.00 68.31 173 PRO A N 1
ATOM 1304 C CA . PRO A 1 173 ? -17.550 36.173 23.467 1.00 68.31 173 PRO A CA 1
ATOM 1305 C C . PRO A 1 173 ? -16.484 35.068 23.451 1.00 68.31 173 PRO A C 1
ATOM 1307 O O . PRO A 1 173 ? -16.776 33.879 23.588 1.00 68.31 173 PRO A O 1
ATOM 1310 N N . PHE A 1 174 ? -15.220 35.451 23.317 1.00 71.75 174 PHE A N 1
ATOM 1311 C CA . PHE A 1 174 ? -14.086 34.571 23.544 1.00 71.75 174 PHE A CA 1
ATOM 1312 C C . PHE A 1 174 ? -13.907 34.351 25.049 1.00 71.75 174 PHE A C 1
ATOM 1314 O O . PHE A 1 174 ? -13.560 35.263 25.805 1.00 71.75 174 PHE A O 1
ATOM 1321 N N . ARG A 1 175 ? -14.101 33.102 25.474 1.00 71.25 175 ARG A N 1
ATOM 1322 C CA . ARG A 1 175 ? -13.745 32.620 26.806 1.00 71.25 175 ARG A CA 1
ATOM 1323 C C . ARG A 1 175 ? -12.579 31.651 26.669 1.00 71.25 175 ARG A C 1
ATOM 1325 O O . ARG A 1 175 ? -12.698 30.629 26.002 1.00 71.25 175 ARG A O 1
ATOM 1332 N N . TYR A 1 176 ? -11.458 31.983 27.305 1.00 76.38 176 TYR A N 1
ATOM 1333 C CA . TYR A 1 176 ? -10.328 31.066 27.388 1.00 76.38 176 TYR A CA 1
ATOM 1334 C C . TYR A 1 176 ? -10.717 29.832 28.205 1.00 76.38 176 TYR A C 1
ATOM 1336 O O . TYR A 1 176 ? -11.150 29.957 29.353 1.00 76.38 176 TYR A O 1
ATOM 1344 N N . ASP A 1 177 ? -10.509 28.666 27.606 1.00 81.44 177 ASP A N 1
ATOM 1345 C CA . ASP A 1 177 ? -10.609 27.367 28.252 1.00 81.44 177 ASP A CA 1
ATOM 1346 C C . ASP A 1 177 ? -9.231 26.699 28.214 1.00 81.44 177 ASP A C 1
ATOM 1348 O O . ASP A 1 177 ? -8.638 26.472 27.150 1.00 81.44 177 ASP A O 1
ATOM 1352 N N . GLN A 1 178 ? -8.702 26.446 29.407 1.00 84.69 178 GLN A N 1
ATOM 1353 C CA . GLN A 1 178 ? -7.386 25.862 29.595 1.00 84.69 178 GLN A CA 1
ATOM 1354 C C . GLN A 1 178 ? -7.314 24.429 29.074 1.00 84.69 178 GLN A C 1
ATOM 1356 O O . GLN A 1 178 ? -6.340 24.081 28.410 1.00 84.69 178 GLN A O 1
ATOM 1361 N N . GLU A 1 179 ? -8.334 23.618 29.344 1.00 88.00 179 GLU A N 1
ATOM 1362 C CA . GLU A 1 179 ? -8.349 22.199 28.995 1.00 88.00 179 GLU A CA 1
ATOM 1363 C C . GLU A 1 179 ? -8.491 22.025 27.485 1.00 88.00 179 GLU A C 1
ATOM 1365 O O . GLU A 1 179 ? -7.779 21.228 26.875 1.00 88.00 179 GLU A O 1
ATOM 1370 N N . VAL A 1 180 ? -9.314 22.861 26.842 1.00 88.25 180 VAL A N 1
ATOM 1371 C CA . VAL A 1 180 ? -9.408 22.899 25.374 1.00 88.25 180 VAL A CA 1
ATOM 1372 C C . VAL A 1 180 ? -8.067 23.287 24.751 1.00 88.25 180 VAL A C 1
ATOM 1374 O O . VAL A 1 180 ? -7.650 22.696 23.754 1.00 88.25 180 VAL A O 1
ATOM 1377 N N . SER A 1 181 ? -7.372 24.268 25.330 1.00 89.94 181 SER A N 1
ATOM 1378 C CA . SER A 1 181 ? -6.082 24.730 24.808 1.00 89.94 181 SER A CA 1
ATOM 1379 C C . SER A 1 181 ? -4.977 23.682 24.998 1.00 89.94 181 SER A C 1
ATOM 1381 O O . SER A 1 181 ? -4.195 23.452 24.077 1.00 89.94 181 SER A O 1
ATOM 1383 N N . LEU A 1 182 ? -4.948 22.989 26.143 1.00 92.00 182 LEU A N 1
ATOM 1384 C CA . LEU A 1 182 ? -4.054 21.852 26.385 1.00 92.00 182 LEU A CA 1
ATOM 1385 C C . LEU A 1 182 ? -4.339 20.692 25.431 1.00 92.00 182 LEU A C 1
ATOM 1387 O O . LEU A 1 182 ? -3.411 20.171 24.816 1.00 92.00 182 LEU A O 1
ATOM 1391 N N . ARG A 1 183 ? -5.613 20.328 25.236 1.00 93.25 183 ARG A N 1
ATOM 1392 C CA . ARG A 1 183 ? -5.990 19.277 24.284 1.00 93.25 183 ARG A CA 1
ATOM 1393 C C . ARG A 1 183 ? -5.544 19.629 22.866 1.00 93.25 183 ARG A C 1
ATOM 1395 O O . ARG A 1 183 ? -4.996 18.772 22.185 1.00 93.25 183 ARG A O 1
ATOM 1402 N N . LYS A 1 184 ? -5.709 20.884 22.430 1.00 93.56 184 LYS A N 1
ATOM 1403 C CA . LYS A 1 184 ? -5.203 21.354 21.126 1.00 93.56 184 LYS A CA 1
ATOM 1404 C C . LYS A 1 184 ? -3.681 21.281 21.026 1.00 93.56 184 LYS A C 1
ATOM 1406 O O . LYS A 1 184 ? -3.174 20.889 19.983 1.00 93.56 184 LYS A O 1
ATOM 1411 N N . PHE A 1 185 ? -2.961 21.610 22.096 1.00 94.31 185 PHE A N 1
ATOM 1412 C CA . PHE A 1 185 ? -1.509 21.445 22.139 1.00 94.31 185 PHE A CA 1
ATOM 1413 C C . PHE A 1 185 ? -1.099 19.970 21.995 1.00 94.31 185 PHE A C 1
ATOM 1415 O O . PHE A 1 185 ? -0.226 19.658 21.191 1.00 94.31 185 PHE A O 1
ATOM 1422 N N . TYR A 1 186 ? -1.770 19.046 22.688 1.00 95.94 186 TYR A N 1
ATOM 1423 C CA . TYR A 1 186 ? -1.515 17.608 22.538 1.00 95.94 186 TYR A CA 1
ATOM 1424 C C . TYR A 1 186 ? -1.859 17.096 21.140 1.00 95.94 186 TYR A C 1
ATOM 1426 O O . TYR A 1 186 ? -1.095 16.320 20.576 1.00 95.94 186 TYR A O 1
ATOM 1434 N N . LEU A 1 187 ? -2.959 17.567 20.548 1.00 95.19 187 LEU A N 1
ATOM 1435 C CA . LEU A 1 187 ? -3.296 17.253 19.161 1.00 95.19 187 LEU A CA 1
ATOM 1436 C C . LEU A 1 187 ? -2.237 17.778 18.190 1.00 95.19 187 LEU A C 1
ATOM 1438 O O . LEU A 1 187 ? -1.887 17.058 17.270 1.00 95.19 187 LEU A O 1
ATOM 1442 N N . ALA A 1 188 ? -1.674 18.969 18.408 1.00 95.19 188 ALA A N 1
ATOM 1443 C CA . ALA A 1 188 ? -0.573 19.466 17.583 1.00 95.19 188 ALA A CA 1
ATOM 1444 C C . ALA A 1 188 ? 0.669 18.565 17.688 1.00 95.19 188 ALA A C 1
ATOM 1446 O O . ALA A 1 188 ? 1.296 18.277 16.676 1.00 95.19 188 ALA A O 1
ATOM 1447 N N . ILE A 1 189 ? 0.991 18.068 18.889 1.00 95.62 189 ILE A N 1
ATOM 1448 C CA . ILE A 1 189 ? 2.078 17.094 19.078 1.00 95.62 189 ILE A CA 1
ATOM 1449 C C . ILE A 1 189 ? 1.807 15.807 18.294 1.00 95.62 189 ILE A C 1
ATOM 1451 O O . ILE A 1 189 ? 2.709 15.302 17.639 1.00 95.62 189 ILE A O 1
ATOM 1455 N N . ILE A 1 190 ? 0.578 15.289 18.345 1.00 93.75 190 ILE A N 1
ATOM 1456 C CA . ILE A 1 190 ? 0.192 14.051 17.654 1.00 93.75 190 ILE A CA 1
ATOM 1457 C C . ILE A 1 190 ? 0.207 14.245 16.132 1.00 93.75 190 ILE A C 1
ATOM 1459 O O . ILE A 1 190 ? 0.847 13.479 15.425 1.00 93.75 190 ILE A O 1
ATOM 1463 N N . MET A 1 191 ? -0.490 15.267 15.633 1.00 93.25 191 MET A N 1
ATOM 1464 C CA . MET A 1 191 ? -0.721 15.483 14.201 1.00 93.25 191 MET A CA 1
ATOM 1465 C C . MET A 1 191 ? 0.530 15.927 13.444 1.00 93.25 191 MET A C 1
ATOM 1467 O O . MET A 1 191 ? 0.603 15.738 12.235 1.00 93.25 191 MET A O 1
ATOM 1471 N N . HIS A 1 192 ? 1.491 16.538 14.136 1.00 94.75 192 HIS A N 1
ATOM 1472 C CA . HIS A 1 192 ? 2.756 16.986 13.549 1.00 94.75 192 HIS A CA 1
ATOM 1473 C C . HIS A 1 192 ? 3.956 16.173 14.038 1.00 94.75 192 HIS A C 1
ATOM 1475 O O . HIS A 1 192 ? 5.093 16.586 13.823 1.00 94.75 192 HIS A O 1
ATOM 1481 N N . GLU A 1 193 ? 3.702 15.051 14.718 1.00 93.12 193 GLU A N 1
ATOM 1482 C CA . GLU A 1 193 ? 4.720 14.103 15.184 1.00 93.12 193 GLU A CA 1
ATOM 1483 C C . GLU A 1 193 ? 5.845 14.759 16.002 1.00 93.12 193 GLU A C 1
ATOM 1485 O O . GLU A 1 193 ? 7.008 14.350 15.963 1.00 93.12 193 GLU A O 1
ATOM 1490 N N . TYR A 1 194 ? 5.513 15.796 16.776 1.00 94.88 194 TYR A N 1
ATOM 1491 C CA . TYR A 1 194 ? 6.517 16.469 17.586 1.00 94.88 194 TYR A CA 1
ATOM 1492 C C . TYR A 1 194 ? 7.011 15.556 18.711 1.00 94.88 194 TYR A C 1
ATOM 1494 O O . TYR A 1 194 ? 6.226 14.846 19.349 1.00 94.88 194 TYR A O 1
ATOM 1502 N N . PRO A 1 195 ? 8.311 15.610 19.039 1.00 94.94 195 PRO A N 1
ATOM 1503 C CA . PRO A 1 195 ? 8.815 14.886 20.188 1.00 94.94 195 PRO A CA 1
ATOM 1504 C C . PRO A 1 195 ? 8.206 15.472 21.471 1.00 94.94 195 PRO A C 1
ATOM 1506 O O . PRO A 1 195 ? 8.038 16.684 21.606 1.00 94.94 195 PRO A O 1
ATOM 1509 N N . PHE A 1 196 ? 7.893 14.624 22.456 1.00 95.00 196 PHE A N 1
ATOM 1510 C CA . PHE A 1 196 ? 7.222 15.065 23.693 1.00 95.00 196 PHE A CA 1
ATOM 1511 C C . PHE A 1 196 ? 8.001 16.131 24.482 1.00 95.00 196 PHE A C 1
ATOM 1513 O O . PHE A 1 196 ? 7.415 16.848 25.292 1.00 95.00 196 PHE A O 1
ATOM 1520 N N . ASN A 1 197 ? 9.316 16.232 24.268 1.00 95.38 197 ASN A N 1
ATOM 1521 C CA . ASN A 1 197 ? 10.168 17.245 24.887 1.00 95.38 197 ASN A CA 1
ATOM 1522 C C . ASN A 1 197 ? 9.971 18.655 24.306 1.00 95.38 197 ASN A C 1
ATOM 1524 O O . ASN A 1 197 ? 10.480 19.594 24.909 1.00 95.38 197 ASN A O 1
ATOM 1528 N N . ILE A 1 198 ? 9.193 18.843 23.229 1.00 95.81 198 ILE A N 1
ATOM 1529 C CA . ILE A 1 198 ? 8.833 20.182 22.731 1.00 95.81 198 ILE A CA 1
ATOM 1530 C C . ILE A 1 198 ? 8.206 21.050 23.827 1.00 95.81 198 ILE A C 1
ATOM 1532 O O . ILE A 1 198 ? 8.466 22.247 23.898 1.00 95.81 198 ILE A O 1
ATOM 1536 N N . ALA A 1 199 ? 7.452 20.434 24.744 1.00 94.38 199 ALA A N 1
ATOM 1537 C CA . ALA A 1 199 ? 6.859 21.104 25.898 1.00 94.38 199 ALA A CA 1
ATOM 1538 C C . ALA A 1 199 ? 7.899 21.660 26.894 1.00 94.38 199 ALA A C 1
ATOM 1540 O O . ALA A 1 199 ? 7.549 22.436 27.776 1.00 94.38 199 ALA A O 1
ATOM 1541 N N . GLU A 1 200 ? 9.164 21.267 26.764 1.00 95.56 200 GLU A N 1
ATOM 1542 C CA . GLU A 1 200 ? 10.282 21.672 27.620 1.00 95.56 200 GLU A CA 1
ATOM 1543 C C . GLU A 1 200 ? 11.340 22.484 26.849 1.00 95.56 200 GLU A C 1
ATOM 1545 O O . GLU A 1 200 ? 12.324 22.919 27.443 1.00 95.56 200 GLU A O 1
ATOM 1550 N N . HIS A 1 201 ? 11.160 22.718 25.542 1.00 96.44 201 HIS A N 1
ATOM 1551 C CA . HIS A 1 201 ? 12.077 23.547 24.756 1.00 96.44 201 HIS A CA 1
ATOM 1552 C C . HIS A 1 201 ? 11.975 25.016 25.188 1.00 96.44 201 HIS A C 1
ATOM 1554 O O . HIS A 1 201 ? 10.900 25.607 25.114 1.00 96.44 201 HIS A O 1
ATOM 1560 N N . GLU A 1 202 ? 13.101 25.620 25.576 1.00 96.50 202 GLU A N 1
ATOM 1561 C CA . GLU A 1 202 ? 13.175 26.965 26.174 1.00 96.50 202 GLU A CA 1
ATOM 1562 C C . GLU A 1 202 ? 12.418 28.031 25.365 1.00 96.50 202 GLU A C 1
ATOM 1564 O O . GLU A 1 202 ? 11.446 28.606 25.852 1.00 96.50 202 GLU A O 1
ATOM 1569 N N . TYR A 1 203 ? 12.769 28.215 24.089 1.00 96.75 203 TYR A N 1
ATOM 1570 C CA . TYR A 1 203 ? 12.121 29.220 23.238 1.00 96.75 203 TYR A CA 1
ATOM 1571 C C . TYR A 1 203 ? 10.654 28.908 22.912 1.00 96.75 203 TYR A C 1
ATOM 1573 O O . TYR A 1 203 ? 9.868 29.826 22.681 1.00 96.75 203 TYR A O 1
ATOM 1581 N N . PHE A 1 204 ? 10.257 27.630 22.912 1.00 95.44 204 PHE A N 1
ATOM 1582 C CA . PHE A 1 204 ? 8.851 27.259 22.740 1.00 95.44 204 PHE A CA 1
ATOM 1583 C C . PHE A 1 204 ? 8.041 27.618 23.990 1.00 95.44 204 PHE A C 1
ATOM 1585 O O . PHE A 1 204 ? 6.961 28.199 23.897 1.00 95.44 204 PHE A O 1
ATOM 1592 N N . VAL A 1 205 ? 8.588 27.327 25.170 1.00 94.00 205 VAL A N 1
ATOM 1593 C CA . VAL A 1 205 ? 8.000 27.700 26.458 1.00 94.00 205 VAL A CA 1
ATOM 1594 C C . VAL A 1 205 ? 7.867 29.216 26.574 1.00 94.00 205 VAL A C 1
ATOM 1596 O O . VAL A 1 205 ? 6.805 29.697 26.971 1.00 94.00 205 VAL A O 1
ATOM 1599 N N . ASP A 1 206 ? 8.894 29.971 26.189 1.00 94.38 206 ASP A N 1
ATOM 1600 C CA . ASP A 1 206 ? 8.863 31.434 26.208 1.00 94.38 206 ASP A CA 1
ATOM 1601 C C . ASP A 1 206 ? 7.834 32.004 25.232 1.00 94.38 206 ASP A C 1
ATOM 1603 O O . ASP A 1 206 ? 7.070 32.901 25.597 1.00 94.38 206 ASP A O 1
ATOM 1607 N N . PHE A 1 207 ? 7.725 31.433 24.030 1.00 95.81 207 PHE A N 1
ATOM 1608 C CA . PHE A 1 207 ? 6.674 31.780 23.077 1.00 95.81 207 PHE A CA 1
ATOM 1609 C C . PHE A 1 207 ? 5.275 31.575 23.679 1.00 95.81 207 PHE A C 1
ATOM 1611 O O . PHE A 1 207 ? 4.469 32.508 23.696 1.00 95.81 207 PHE A O 1
ATOM 1618 N N . ILE A 1 208 ? 4.996 30.405 24.265 1.00 92.88 208 ILE A N 1
ATOM 1619 C CA . ILE A 1 208 ? 3.701 30.116 24.900 1.00 92.88 208 ILE A CA 1
ATOM 1620 C C . ILE A 1 208 ? 3.444 31.049 26.091 1.00 92.88 208 ILE A C 1
ATOM 1622 O O . ILE A 1 208 ? 2.333 31.563 26.235 1.00 92.88 208 ILE A O 1
ATOM 1626 N N . LYS A 1 209 ? 4.459 31.339 26.912 1.00 88.00 209 LYS A N 1
ATOM 1627 C CA . LYS A 1 209 ? 4.352 32.301 28.020 1.00 88.00 209 LYS A CA 1
ATOM 1628 C C . LYS A 1 209 ? 4.102 33.728 27.534 1.00 88.00 209 LYS A C 1
ATOM 1630 O O . LYS A 1 209 ? 3.363 34.448 28.202 1.00 88.00 209 LYS A O 1
ATOM 1635 N N . SER A 1 210 ? 4.644 34.132 26.384 1.00 89.75 210 SER A N 1
ATOM 1636 C CA . SER A 1 210 ? 4.346 35.447 25.798 1.00 89.75 210 SER A CA 1
ATOM 1637 C C . SER A 1 210 ? 2.898 35.553 25.310 1.00 89.75 210 SER A C 1
ATOM 1639 O O . SER A 1 210 ? 2.292 36.617 25.427 1.00 89.75 210 SER A O 1
ATOM 1641 N N . LEU A 1 211 ? 2.310 34.445 24.832 1.00 87.25 211 LEU A N 1
ATOM 1642 C CA . LEU A 1 211 ? 0.893 34.385 24.466 1.00 87.25 211 LEU A CA 1
ATOM 1643 C C . LEU A 1 211 ? 0.008 34.376 25.716 1.00 87.25 211 LEU A C 1
ATOM 1645 O O . LEU A 1 211 ? -1.027 35.046 25.778 1.00 87.25 211 LEU A O 1
ATOM 1649 N N . ARG A 1 212 ? 0.400 33.590 26.725 1.00 83.19 212 ARG A N 1
ATOM 1650 C CA . ARG A 1 212 ? -0.320 33.459 27.987 1.00 83.19 212 ARG A CA 1
ATOM 1651 C C . ARG A 1 212 ? 0.631 33.065 29.128 1.00 83.19 212 ARG A C 1
ATOM 1653 O O . ARG A 1 212 ? 0.926 31.881 29.284 1.00 83.19 212 ARG A O 1
ATOM 1660 N N . PRO A 1 213 ? 0.986 34.005 30.025 1.00 85.12 213 PRO A N 1
ATOM 1661 C CA . PRO A 1 213 ? 1.939 33.737 31.108 1.00 85.12 213 PRO A CA 1
ATOM 1662 C C . PRO A 1 213 ? 1.526 32.599 32.053 1.00 85.12 213 PRO A C 1
ATOM 1664 O O . PRO A 1 213 ? 2.373 31.870 32.556 1.00 85.12 213 PRO A O 1
ATOM 1667 N N . ASN A 1 214 ? 0.215 32.418 32.257 1.00 82.00 214 ASN A N 1
ATOM 1668 C CA . ASN A 1 214 ? -0.345 31.402 33.155 1.00 82.00 214 ASN A CA 1
ATOM 1669 C C . ASN A 1 214 ? -0.746 30.102 32.433 1.00 82.00 214 ASN A C 1
ATOM 1671 O O . ASN A 1 214 ? -1.534 29.329 32.978 1.00 82.00 214 ASN A O 1
ATOM 1675 N N . PHE A 1 215 ? -0.310 29.874 31.189 1.00 87.31 215 PHE A N 1
ATOM 1676 C CA . PHE A 1 215 ? -0.614 28.622 30.497 1.00 87.31 215 PHE A CA 1
ATOM 1677 C C . PHE A 1 215 ? 0.122 27.455 31.182 1.00 87.31 215 PHE A C 1
ATOM 1679 O O . PHE A 1 215 ? 1.339 27.527 31.367 1.00 87.31 215 PHE A O 1
ATOM 1686 N N . PRO A 1 216 ? -0.575 26.376 31.575 1.00 87.38 216 PRO A N 1
ATOM 1687 C CA . PRO A 1 216 ? 0.005 25.311 32.390 1.00 87.38 216 PRO A CA 1
ATOM 1688 C C . PRO A 1 216 ? 0.782 24.302 31.533 1.00 87.38 216 PRO A C 1
ATOM 1690 O O . PRO A 1 216 ? 0.372 23.144 31.410 1.00 87.38 216 PRO A O 1
ATOM 1693 N N . ILE A 1 217 ? 1.899 24.726 30.937 1.00 88.62 217 ILE A N 1
ATOM 1694 C CA . ILE A 1 217 ? 2.773 23.819 30.182 1.00 88.62 217 ILE A CA 1
ATOM 1695 C C . ILE A 1 217 ? 3.171 22.651 31.091 1.00 88.62 217 ILE A C 1
ATOM 1697 O O . ILE A 1 217 ? 3.621 22.843 32.222 1.00 88.62 217 ILE A O 1
ATOM 1701 N N . LYS A 1 218 ? 2.940 21.430 30.611 1.00 92.56 218 LYS A N 1
ATOM 1702 C CA . LYS A 1 218 ? 3.215 20.197 31.352 1.00 92.56 218 LYS A CA 1
ATOM 1703 C C . LYS A 1 218 ? 4.582 19.643 30.957 1.00 92.56 218 LYS A C 1
ATOM 1705 O O . LYS A 1 218 ? 5.039 19.874 29.844 1.00 92.56 218 LYS A O 1
ATOM 1710 N N . SER A 1 219 ? 5.202 18.867 31.844 1.00 94.19 219 SER A N 1
ATOM 1711 C CA . SER A 1 219 ? 6.443 18.150 31.525 1.00 94.19 219 SER A CA 1
ATOM 1712 C C . SER A 1 219 ? 6.218 17.095 30.441 1.00 94.19 219 SER A C 1
ATOM 1714 O O . SER A 1 219 ? 5.107 16.579 30.290 1.00 94.19 219 SER A O 1
ATOM 1716 N N . ARG A 1 220 ? 7.287 16.689 29.750 1.00 95.44 220 ARG A N 1
ATOM 1717 C CA . ARG A 1 220 ? 7.266 15.644 28.709 1.00 95.44 220 ARG A CA 1
ATOM 1718 C C . ARG A 1 220 ? 6.625 14.338 29.188 1.00 95.44 220 ARG A C 1
ATOM 1720 O O . ARG A 1 220 ? 5.958 13.648 28.422 1.00 95.44 220 ARG A O 1
ATOM 1727 N N . VAL A 1 221 ? 6.801 14.004 30.471 1.00 96.50 221 VAL A N 1
ATOM 1728 C CA . VAL A 1 221 ? 6.238 12.797 31.098 1.00 96.50 221 VAL A CA 1
ATOM 1729 C C . VAL A 1 221 ? 4.720 12.909 31.210 1.00 96.50 221 VAL A C 1
ATOM 1731 O O . VAL A 1 221 ? 4.002 11.979 30.849 1.00 96.50 221 VAL A O 1
ATOM 1734 N N . THR A 1 222 ? 4.229 14.060 31.668 1.00 95.38 222 THR A N 1
ATOM 1735 C CA . THR A 1 222 ? 2.793 14.322 31.771 1.00 95.38 222 THR A CA 1
ATOM 1736 C C . THR A 1 222 ? 2.162 14.429 30.388 1.00 95.38 222 THR A C 1
ATOM 1738 O O . THR A 1 222 ? 1.154 13.780 30.152 1.00 95.38 222 THR A O 1
ATOM 1741 N N . VAL A 1 223 ? 2.786 15.143 29.445 1.00 95.94 223 VAL A N 1
ATOM 1742 C CA . VAL A 1 223 ? 2.339 15.214 28.041 1.00 95.94 223 VAL A CA 1
ATOM 1743 C C . VAL A 1 223 ? 2.163 13.813 27.453 1.00 95.94 223 VAL A C 1
ATOM 1745 O O . VAL A 1 223 ? 1.101 13.502 26.919 1.00 95.94 223 VAL A O 1
ATOM 1748 N N . ARG A 1 224 ? 3.161 12.932 27.615 1.00 96.12 224 ARG A N 1
ATOM 1749 C CA . ARG A 1 224 ? 3.075 11.534 27.168 1.00 96.12 224 ARG A CA 1
ATOM 1750 C C . ARG A 1 224 ? 1.897 10.794 27.808 1.00 96.12 224 ARG A C 1
ATOM 1752 O O . ARG A 1 224 ? 1.198 10.058 27.116 1.00 96.12 224 ARG A O 1
ATOM 1759 N N . LYS A 1 225 ? 1.687 10.962 29.117 1.00 96.62 225 LYS A N 1
ATOM 1760 C CA . LYS A 1 225 ? 0.576 10.331 29.846 1.00 96.62 225 LYS A CA 1
ATOM 1761 C C . LYS A 1 225 ? -0.784 10.816 29.333 1.00 96.62 225 LYS A C 1
ATOM 1763 O O . LYS A 1 225 ? -1.653 9.986 29.091 1.00 96.62 225 LYS A O 1
ATOM 1768 N N . GLU A 1 226 ? -0.957 12.121 29.145 1.00 95.25 226 GLU A N 1
ATOM 1769 C CA . GLU A 1 226 ? -2.208 12.711 28.650 1.00 95.25 226 GLU A CA 1
ATOM 1770 C C . GLU A 1 226 ? -2.501 12.283 27.204 1.00 95.25 226 GLU A C 1
ATOM 1772 O O . GLU A 1 226 ? -3.621 11.884 26.894 1.00 95.25 226 GLU A O 1
ATOM 1777 N N . ILE A 1 227 ? -1.486 12.255 26.332 1.00 95.94 227 ILE A N 1
ATOM 1778 C CA . ILE A 1 227 ? -1.612 11.735 24.959 1.00 95.94 227 ILE A CA 1
ATOM 1779 C C . ILE A 1 227 ? -2.020 10.257 24.962 1.00 95.94 227 ILE A C 1
ATOM 1781 O O . ILE A 1 227 ? -2.882 9.854 24.182 1.00 95.94 227 ILE A O 1
ATOM 1785 N N . LEU A 1 228 ? -1.461 9.445 25.865 1.00 95.38 228 LEU A N 1
ATOM 1786 C CA . LEU A 1 228 ? -1.894 8.056 26.021 1.00 95.38 228 LEU A CA 1
ATOM 1787 C C . LEU A 1 228 ? -3.351 7.964 26.510 1.00 95.38 228 LEU A C 1
ATOM 1789 O O . LEU A 1 228 ? -4.082 7.075 26.079 1.00 95.38 228 LEU A O 1
ATOM 1793 N N . GLY A 1 229 ? -3.791 8.893 27.361 1.00 96.38 229 GLY A N 1
ATOM 1794 C CA . GLY A 1 229 ? -5.193 9.035 27.756 1.00 96.38 229 GLY A CA 1
ATOM 1795 C C . GLY A 1 229 ? -6.110 9.313 26.562 1.00 96.38 229 GLY A C 1
ATOM 1796 O O . GLY A 1 229 ? -7.118 8.628 26.402 1.00 96.38 229 GLY A O 1
ATOM 1797 N N . ILE A 1 230 ? -5.717 10.238 25.678 1.00 95.00 230 ILE A N 1
ATOM 1798 C CA . ILE A 1 230 ? -6.429 10.516 24.418 1.00 95.00 230 ILE A CA 1
ATOM 1799 C C . ILE A 1 2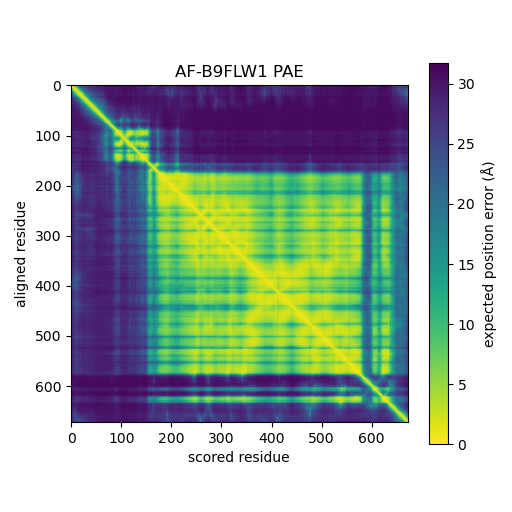30 ? -6.495 9.251 23.555 1.00 95.00 230 ILE A C 1
ATOM 1801 O O . ILE A 1 230 ? -7.565 8.905 23.065 1.00 95.00 230 ILE A O 1
ATOM 1805 N N . TYR A 1 231 ? -5.388 8.517 23.411 1.00 93.69 231 TYR A N 1
ATOM 1806 C CA . TYR A 1 231 ? -5.380 7.251 22.673 1.00 93.69 231 TYR A CA 1
ATOM 1807 C C . TYR A 1 231 ? -6.38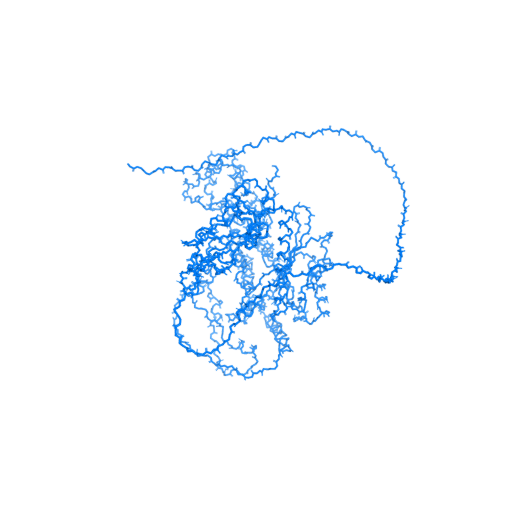9 6.244 23.240 1.00 93.69 231 TYR A C 1
ATOM 1809 O O . TYR A 1 231 ? -7.132 5.639 22.473 1.00 93.69 231 TYR A O 1
ATOM 1817 N N . LEU A 1 232 ? -6.446 6.062 24.563 1.00 95.00 232 LEU A N 1
ATOM 1818 C CA . LEU A 1 232 ? -7.395 5.135 25.189 1.00 95.00 232 LEU A CA 1
ATOM 1819 C C . LEU A 1 232 ? -8.852 5.584 24.992 1.00 95.00 232 LEU A C 1
ATOM 1821 O O . LEU A 1 232 ? -9.720 4.746 24.750 1.00 95.00 232 LEU A O 1
ATOM 1825 N N . GLU A 1 233 ? -9.116 6.891 25.049 1.00 95.12 233 GLU A N 1
ATOM 1826 C CA . GLU A 1 233 ? -10.430 7.474 24.760 1.00 95.12 233 GLU A CA 1
ATOM 1827 C C . GLU A 1 233 ? -10.858 7.185 23.309 1.00 95.12 233 GLU A C 1
ATOM 1829 O O . GLU A 1 233 ? -11.938 6.641 23.071 1.00 95.12 233 GLU A O 1
ATOM 1834 N N . GLU A 1 234 ? -9.994 7.485 22.336 1.00 94.12 234 GLU A N 1
ATOM 1835 C CA . GLU A 1 234 ? -10.257 7.251 20.911 1.00 94.12 234 GLU A CA 1
ATOM 1836 C C . GLU A 1 234 ? -10.333 5.754 20.573 1.00 94.12 234 GLU A C 1
ATOM 1838 O O . GLU A 1 234 ? -11.168 5.335 19.769 1.00 94.12 234 GLU A O 1
ATOM 1843 N N . LYS A 1 235 ? -9.536 4.916 21.246 1.00 93.12 235 LYS A N 1
ATOM 1844 C CA . LYS A 1 235 ? -9.615 3.454 21.149 1.00 93.12 235 LYS A CA 1
ATOM 1845 C C . LYS A 1 235 ? -10.991 2.945 21.575 1.00 93.12 235 LYS A C 1
ATOM 1847 O O . LYS A 1 235 ? -11.570 2.121 20.873 1.00 93.12 235 LYS A O 1
ATOM 1852 N N . ASN A 1 236 ? -11.527 3.444 22.690 1.00 94.56 236 ASN A N 1
ATOM 1853 C CA . ASN A 1 236 ? -12.862 3.067 23.156 1.00 94.56 236 ASN A CA 1
ATOM 1854 C C . ASN A 1 236 ? -13.953 3.522 22.176 1.00 94.56 236 ASN A C 1
ATOM 1856 O O . ASN A 1 236 ? -14.866 2.755 21.885 1.00 94.56 236 ASN A O 1
ATOM 1860 N N . LYS A 1 237 ? -13.837 4.726 21.599 1.00 94.62 237 LYS A N 1
ATOM 1861 C CA . LYS A 1 237 ? -14.762 5.192 20.548 1.00 94.62 237 LYS A CA 1
ATOM 1862 C C . LYS A 1 237 ? -14.728 4.284 19.319 1.00 94.62 237 LYS A C 1
ATOM 1864 O O . LYS A 1 237 ? -15.779 3.918 18.795 1.00 94.62 237 LYS A O 1
ATOM 1869 N N . LEU A 1 238 ? -13.533 3.889 18.876 1.00 94.06 238 LEU A N 1
ATOM 1870 C CA . LEU A 1 238 ? -13.375 2.955 17.763 1.00 94.06 238 LEU A CA 1
ATOM 1871 C C . LEU A 1 238 ? -13.956 1.577 18.099 1.00 94.06 238 LEU A C 1
ATOM 1873 O O . LEU A 1 238 ? -14.618 0.977 17.257 1.00 94.06 238 LEU A O 1
ATOM 1877 N N . TYR A 1 239 ? -13.756 1.096 19.324 1.00 93.31 239 TYR A N 1
ATOM 1878 C CA . TYR A 1 239 ? -14.340 -0.158 19.787 1.00 93.31 239 TYR A CA 1
ATOM 1879 C C . TYR A 1 239 ? -15.871 -0.138 19.705 1.00 93.31 239 TYR A C 1
ATOM 1881 O O . TYR A 1 239 ? -16.462 -1.041 19.113 1.00 93.31 239 TYR A O 1
ATOM 1889 N N . GLU A 1 240 ? -16.519 0.916 20.213 1.00 92.62 240 GLU A N 1
ATOM 1890 C CA . GLU A 1 240 ? -17.973 1.067 20.083 1.00 92.62 240 GLU A CA 1
ATOM 1891 C C . GLU A 1 240 ? -18.408 1.140 18.616 1.00 92.62 240 GLU A C 1
ATOM 1893 O O . GLU A 1 240 ? -19.376 0.489 18.233 1.00 92.62 240 GLU A O 1
ATOM 1898 N N . CYS A 1 241 ? -17.661 1.846 17.763 1.00 92.12 241 CYS A N 1
ATOM 1899 C CA . CYS A 1 241 ? -17.935 1.890 16.327 1.00 92.12 241 CYS A CA 1
ATOM 1900 C C . CYS A 1 241 ? -17.918 0.486 15.695 1.00 92.12 241 CYS A C 1
ATOM 1902 O O . CYS A 1 241 ? -18.887 0.092 15.043 1.00 92.12 241 CYS A O 1
ATOM 1904 N N . LEU A 1 242 ? -16.864 -0.302 15.936 1.00 93.25 242 LEU A N 1
ATOM 1905 C CA . LEU A 1 242 ? -16.679 -1.633 15.344 1.00 93.25 242 LEU A CA 1
ATOM 1906 C C . LEU A 1 242 ? -17.766 -2.639 15.755 1.00 93.25 242 LEU A C 1
ATOM 1908 O O . LEU A 1 242 ? -18.107 -3.522 14.960 1.00 93.25 242 LEU A O 1
ATOM 1912 N N . LYS A 1 243 ? -18.379 -2.491 16.938 1.00 89.75 243 LYS A N 1
ATOM 1913 C CA . LYS A 1 243 ? -19.521 -3.328 17.354 1.00 89.75 243 LYS A CA 1
ATOM 1914 C C . LYS A 1 243 ? -20.709 -3.197 16.407 1.00 89.75 243 LYS A C 1
ATOM 1916 O O . LYS A 1 243 ? -21.293 -4.214 16.032 1.00 89.75 243 LYS A O 1
ATOM 1921 N N . PHE A 1 244 ? -21.023 -1.977 15.977 1.00 88.81 244 PHE A N 1
ATOM 1922 C CA . PHE A 1 244 ? -22.193 -1.685 15.144 1.00 88.81 244 PHE A CA 1
ATOM 1923 C C . PHE A 1 244 ? -21.928 -1.775 13.639 1.00 88.81 244 PHE A C 1
ATOM 1925 O O . PHE A 1 244 ? -22.875 -1.704 12.859 1.00 88.81 244 PHE A O 1
ATOM 1932 N N . VAL A 1 245 ? -20.675 -1.978 13.212 1.00 91.12 245 VAL A N 1
ATOM 1933 C CA . VAL A 1 245 ? -20.353 -2.213 11.796 1.00 91.12 245 VAL A CA 1
ATOM 1934 C C . VAL A 1 245 ? -21.111 -3.444 11.290 1.00 91.12 245 VAL A C 1
ATOM 1936 O O . VAL A 1 245 ? -20.913 -4.550 11.801 1.00 91.12 245 VAL A O 1
ATOM 1939 N N . LYS A 1 246 ? -21.982 -3.241 10.295 1.00 87.69 246 LYS A N 1
ATOM 1940 C CA . LYS A 1 246 ? -22.784 -4.296 9.651 1.00 87.69 246 LYS A CA 1
ATOM 1941 C C . LYS A 1 246 ? -22.034 -4.996 8.521 1.00 87.69 246 LYS A C 1
ATOM 1943 O O . LYS A 1 246 ? -22.293 -6.163 8.243 1.00 87.69 246 LYS A O 1
ATOM 1948 N N . SER A 1 247 ? -21.127 -4.279 7.859 1.00 90.56 247 SER A N 1
ATOM 1949 C CA . SER A 1 247 ? -20.281 -4.835 6.808 1.00 90.56 247 SER A CA 1
ATOM 1950 C C . SER A 1 247 ? -19.245 -5.801 7.387 1.00 90.56 247 SER A C 1
ATOM 1952 O O . SER A 1 247 ? -18.982 -5.842 8.593 1.00 90.56 247 SER A O 1
ATOM 1954 N N . ARG A 1 248 ? -18.645 -6.609 6.512 1.00 92.19 248 ARG A N 1
ATOM 1955 C CA . ARG A 1 248 ? -17.466 -7.379 6.896 1.00 92.19 248 ARG A CA 1
ATOM 1956 C C . ARG A 1 248 ? -16.221 -6.497 6.941 1.00 92.19 248 ARG A C 1
ATOM 1958 O O . ARG A 1 248 ? -16.150 -5.459 6.286 1.00 92.19 248 ARG A O 1
ATOM 1965 N N . ILE A 1 249 ? -15.230 -6.961 7.691 1.00 95.12 249 ILE A N 1
ATOM 1966 C CA . ILE A 1 249 ? -13.962 -6.277 7.917 1.00 95.12 249 ILE A CA 1
ATOM 1967 C C . ILE A 1 249 ? -12.851 -7.021 7.177 1.00 95.12 249 ILE A C 1
ATOM 1969 O O . ILE A 1 249 ? -12.685 -8.235 7.313 1.00 95.12 249 ILE A O 1
ATOM 1973 N N . CYS A 1 250 ? -12.066 -6.282 6.406 1.00 95.12 250 CYS A N 1
ATOM 1974 C CA . CYS A 1 250 ? -10.813 -6.753 5.833 1.00 95.12 250 CYS A CA 1
ATOM 1975 C C . CYS A 1 250 ? -9.659 -6.270 6.710 1.00 95.12 250 CYS A C 1
ATOM 1977 O O . CYS A 1 250 ? -9.721 -5.182 7.278 1.00 95.12 250 CYS A O 1
ATOM 1979 N N . ALA A 1 251 ? -8.580 -7.038 6.792 1.00 96.12 251 ALA A N 1
ATOM 1980 C CA . ALA A 1 251 ? -7.363 -6.604 7.460 1.00 96.12 251 ALA A CA 1
ATOM 1981 C C . ALA A 1 251 ? -6.180 -6.582 6.496 1.00 96.12 251 ALA A C 1
ATOM 1983 O O . ALA A 1 251 ? -6.074 -7.411 5.595 1.00 96.12 251 ALA A O 1
ATOM 1984 N N . THR A 1 252 ? -5.258 -5.655 6.719 1.00 94.94 252 THR A N 1
ATOM 1985 C CA . THR A 1 252 ? -3.889 -5.740 6.206 1.00 94.94 252 THR A CA 1
ATOM 1986 C C . THR A 1 252 ? -2.964 -5.954 7.391 1.00 94.94 252 THR A C 1
ATOM 1988 O O . THR A 1 252 ? -3.104 -5.271 8.410 1.00 94.94 252 THR A O 1
ATOM 1991 N N . MET A 1 253 ? -2.026 -6.884 7.262 1.00 94.50 253 MET A N 1
ATOM 1992 C CA . MET A 1 253 ? -0.969 -7.079 8.249 1.00 94.50 253 MET A CA 1
ATOM 1993 C C . MET A 1 253 ? 0.379 -6.955 7.553 1.00 94.50 253 MET A C 1
ATOM 1995 O O . MET A 1 253 ? 0.653 -7.645 6.572 1.00 94.50 253 MET A O 1
ATOM 1999 N N . ASP A 1 254 ? 1.192 -6.049 8.077 1.00 91.81 254 ASP A N 1
ATOM 2000 C CA . ASP A 1 254 ? 2.545 -5.808 7.603 1.00 91.81 254 ASP A CA 1
ATOM 2001 C C . ASP A 1 254 ? 3.538 -6.082 8.727 1.00 91.81 254 ASP A C 1
ATOM 2003 O O . ASP A 1 254 ? 3.252 -5.806 9.896 1.00 91.81 254 ASP A O 1
ATOM 2007 N N . MET A 1 255 ? 4.672 -6.672 8.370 1.00 89.38 255 MET A N 1
ATOM 2008 C CA . MET A 1 255 ? 5.688 -7.136 9.303 1.00 89.38 255 MET A CA 1
ATOM 2009 C C . MET A 1 255 ? 7.062 -6.760 8.770 1.00 89.38 255 MET A C 1
ATOM 2011 O O . MET A 1 255 ? 7.481 -7.248 7.722 1.00 89.38 255 MET A O 1
ATOM 2015 N N . TRP A 1 256 ? 7.794 -5.952 9.527 1.00 89.62 256 TRP A N 1
ATOM 2016 C CA . TRP A 1 256 ? 9.139 -5.527 9.155 1.00 89.62 256 TRP A CA 1
ATOM 2017 C C . TRP A 1 256 ? 10.079 -5.544 10.353 1.00 89.62 256 TRP A C 1
ATOM 2019 O O . TRP A 1 256 ? 9.666 -5.561 11.514 1.00 89.62 256 TRP A O 1
ATOM 2029 N N . THR A 1 257 ? 11.372 -5.552 10.056 1.00 88.62 257 THR A N 1
ATOM 2030 C CA . THR A 1 257 ? 12.430 -5.409 11.052 1.00 88.62 257 THR A CA 1
ATOM 2031 C C . THR A 1 257 ? 12.950 -3.980 10.975 1.00 88.62 257 THR A C 1
ATOM 2033 O O . THR A 1 257 ? 13.351 -3.542 9.902 1.00 88.62 257 THR A O 1
ATOM 2036 N N . SER A 1 258 ? 12.932 -3.247 12.087 1.00 88.88 258 SER A N 1
ATOM 2037 C CA . SER A 1 258 ? 13.470 -1.885 12.144 1.00 88.88 258 SER A CA 1
ATOM 2038 C C . SER A 1 258 ? 15.002 -1.866 12.136 1.00 88.88 258 SER A C 1
ATOM 2040 O O . SER A 1 258 ? 15.647 -2.879 12.409 1.00 88.88 258 SER A O 1
ATOM 2042 N N . ASN A 1 259 ? 15.588 -0.682 11.943 1.00 85.81 259 ASN A N 1
ATOM 2043 C CA . ASN A 1 259 ? 17.032 -0.432 12.076 1.00 85.81 259 ASN A CA 1
ATOM 2044 C C . ASN A 1 259 ? 17.611 -0.774 13.468 1.00 85.81 259 ASN A C 1
ATOM 2046 O O . ASN A 1 259 ? 18.803 -1.017 13.614 1.00 85.81 259 ASN A O 1
ATOM 2050 N N . GLN A 1 260 ? 16.764 -0.874 14.497 1.00 88.44 260 GLN A N 1
ATOM 2051 C CA . GLN A 1 260 ? 17.135 -1.359 15.833 1.00 88.44 260 GLN A CA 1
ATOM 2052 C C . GLN A 1 260 ? 17.112 -2.894 15.945 1.00 88.44 260 GLN A C 1
ATOM 2054 O O . GLN A 1 260 ? 17.159 -3.423 17.056 1.00 88.44 260 GLN A O 1
ATOM 2059 N N . ASN A 1 261 ? 16.978 -3.615 14.827 1.00 88.31 261 ASN A N 1
ATOM 2060 C CA . ASN A 1 261 ? 16.800 -5.067 14.772 1.00 88.31 261 ASN A CA 1
ATOM 2061 C C . ASN A 1 261 ? 15.587 -5.571 15.577 1.00 88.31 261 ASN A C 1
ATOM 2063 O O . ASN A 1 261 ? 15.621 -6.656 16.158 1.00 88.31 261 ASN A O 1
ATOM 2067 N N . LYS A 1 262 ? 14.502 -4.786 15.614 1.00 91.06 262 LYS A N 1
ATOM 2068 C CA . LYS A 1 262 ? 13.246 -5.148 16.288 1.00 91.06 262 LYS A CA 1
ATOM 2069 C C . LYS A 1 262 ? 12.150 -5.424 15.272 1.00 91.06 262 LYS A C 1
ATOM 2071 O O . LYS A 1 262 ? 11.965 -4.645 14.342 1.00 91.06 262 LYS A O 1
ATOM 2076 N N . GLY A 1 263 ? 11.412 -6.511 15.466 1.00 92.06 263 GLY A N 1
ATOM 2077 C CA . GLY A 1 263 ? 10.265 -6.850 14.634 1.00 92.06 263 GLY A CA 1
ATOM 2078 C C . GLY A 1 263 ? 9.024 -6.063 15.037 1.00 92.06 263 GLY A C 1
ATOM 2079 O O . GLY A 1 263 ? 8.589 -6.163 16.184 1.00 92.06 263 GLY A O 1
ATOM 2080 N N . TYR A 1 264 ? 8.411 -5.345 14.098 1.00 94.50 264 TYR A N 1
ATOM 2081 C CA . TYR A 1 264 ? 7.107 -4.716 14.296 1.00 94.50 264 TYR A CA 1
ATOM 2082 C C . TYR A 1 264 ? 6.049 -5.282 13.353 1.00 94.50 264 TYR A C 1
ATOM 2084 O O . TYR A 1 264 ? 6.283 -5.417 12.155 1.00 94.50 264 TYR A O 1
ATOM 2092 N N . MET A 1 265 ? 4.880 -5.590 13.915 1.00 94.50 265 MET A N 1
ATOM 2093 C CA . MET A 1 265 ? 3.670 -5.953 13.188 1.00 94.50 265 MET A CA 1
ATOM 2094 C C . MET A 1 265 ? 2.667 -4.806 13.273 1.00 94.50 265 MET A C 1
ATOM 2096 O O . MET A 1 265 ? 2.259 -4.417 14.370 1.00 94.50 265 MET A O 1
ATOM 2100 N N . CYS A 1 266 ? 2.206 -4.318 12.128 1.00 96.25 266 CYS A N 1
ATOM 2101 C CA . CYS A 1 266 ? 1.077 -3.399 12.047 1.00 96.25 266 CYS A CA 1
ATOM 2102 C C . CYS A 1 266 ? -0.152 -4.132 11.514 1.00 96.25 266 CYS A C 1
ATOM 2104 O O . CYS A 1 266 ? -0.096 -4.763 10.461 1.00 96.25 266 CYS A O 1
ATOM 2106 N N . VAL A 1 267 ? -1.270 -4.027 12.231 1.00 96.69 267 VAL A N 1
ATOM 2107 C CA . VAL A 1 267 ? -2.575 -4.545 11.813 1.00 96.69 267 VAL A CA 1
ATOM 2108 C C . VAL A 1 267 ? -3.501 -3.368 11.561 1.00 96.69 267 VAL A C 1
ATOM 2110 O O . VAL A 1 267 ? -3.789 -2.587 12.468 1.00 96.69 267 VAL A O 1
ATOM 2113 N N . THR A 1 268 ? -3.997 -3.260 10.334 1.00 96.25 268 THR A N 1
ATOM 2114 C CA . THR A 1 268 ? -4.965 -2.233 9.935 1.00 96.25 268 THR A CA 1
ATOM 2115 C C . THR A 1 268 ? -6.268 -2.897 9.527 1.00 96.25 268 THR A C 1
ATOM 2117 O O . THR A 1 268 ? -6.256 -3.856 8.758 1.00 96.25 268 THR A O 1
ATOM 2120 N N . LEU A 1 269 ? -7.383 -2.383 10.038 1.00 96.31 269 LEU A N 1
ATOM 2121 C CA . LEU A 1 269 ? -8.730 -2.817 9.689 1.00 96.31 269 LEU A CA 1
ATOM 2122 C C . LEU A 1 269 ? -9.329 -1.869 8.653 1.00 96.31 269 LEU A C 1
ATOM 2124 O O . LEU A 1 269 ? -9.180 -0.649 8.757 1.00 96.31 269 LEU A O 1
ATOM 2128 N N . HIS A 1 270 ? -10.034 -2.450 7.689 1.00 94.75 270 HIS A N 1
ATOM 2129 C CA . HIS A 1 270 ? -10.689 -1.766 6.583 1.00 94.75 270 HIS A CA 1
ATOM 2130 C C . HIS A 1 270 ? -12.140 -2.234 6.489 1.00 94.75 270 HIS A C 1
ATOM 2132 O O . HIS A 1 270 ? -12.403 -3.438 6.514 1.00 94.75 270 HIS A O 1
ATOM 2138 N N . TRP A 1 271 ? -13.083 -1.304 6.378 1.00 94.00 271 TRP A N 1
ATOM 2139 C CA . TRP A 1 271 ? -14.505 -1.621 6.225 1.00 94.00 271 TRP A CA 1
ATOM 2140 C C . TRP A 1 271 ? -15.240 -0.517 5.465 1.00 94.00 271 TRP A C 1
ATOM 2142 O O . TRP A 1 271 ? -14.682 0.544 5.190 1.00 94.00 271 TRP A O 1
ATOM 2152 N N . ILE A 1 272 ? -16.499 -0.779 5.120 1.00 92.06 272 ILE A N 1
ATOM 2153 C CA . ILE A 1 272 ? -17.405 0.208 4.523 1.00 92.06 272 ILE A CA 1
ATOM 2154 C C . ILE A 1 272 ? -18.461 0.559 5.570 1.00 92.06 272 ILE A C 1
ATOM 2156 O O . ILE A 1 272 ? -19.059 -0.345 6.160 1.00 92.06 272 ILE A O 1
ATOM 2160 N N . ASP A 1 273 ? -18.651 1.847 5.842 1.00 90.94 273 ASP A N 1
ATOM 2161 C CA . ASP A 1 273 ? -19.674 2.316 6.780 1.00 90.94 273 ASP A CA 1
ATOM 2162 C C . ASP A 1 273 ? -21.071 2.415 6.139 1.00 90.94 273 ASP A C 1
ATOM 2164 O O . ASP A 1 273 ? -21.247 2.221 4.936 1.00 90.94 273 ASP A O 1
ATOM 2168 N N . ASP A 1 274 ? -22.083 2.730 6.951 1.00 90.69 274 ASP A N 1
ATOM 2169 C CA . ASP A 1 274 ? -23.479 2.846 6.504 1.00 90.69 274 ASP A CA 1
ATOM 2170 C C . ASP A 1 274 ? -23.692 3.997 5.488 1.00 90.69 274 ASP A C 1
ATOM 2172 O O . ASP A 1 274 ? -24.704 4.022 4.790 1.00 90.69 274 ASP A O 1
ATOM 2176 N N . ASN A 1 275 ? -22.730 4.922 5.354 1.00 90.69 275 ASN A N 1
ATOM 2177 C CA . ASN A 1 275 ? -22.732 5.994 4.353 1.00 90.69 275 ASN A CA 1
ATOM 2178 C C . ASN A 1 275 ? -21.960 5.612 3.078 1.00 90.69 275 ASN A C 1
ATOM 2180 O O . ASN A 1 275 ? -21.640 6.492 2.276 1.00 90.69 275 ASN A O 1
ATOM 2184 N N . TRP A 1 276 ? -21.627 4.328 2.900 1.00 88.62 276 TRP A N 1
ATOM 2185 C CA . TRP A 1 276 ? -20.832 3.820 1.780 1.00 88.62 276 TRP A CA 1
ATOM 2186 C C . TRP A 1 276 ? -19.438 4.449 1.668 1.00 88.62 276 TRP A C 1
ATOM 2188 O O . TRP A 1 276 ? -18.855 4.508 0.584 1.00 88.62 276 TRP A O 1
ATOM 2198 N N . ARG A 1 277 ? -18.869 4.905 2.791 1.00 89.38 277 ARG A N 1
ATOM 2199 C CA . ARG A 1 277 ? -17.496 5.414 2.832 1.00 89.38 277 ARG A CA 1
ATOM 2200 C C . ARG A 1 277 ? -16.542 4.333 3.305 1.00 89.38 277 ARG A C 1
ATOM 2202 O O . ARG A 1 277 ? -16.823 3.590 4.245 1.00 89.38 277 ARG A O 1
ATOM 2209 N N . ILE A 1 278 ? -15.386 4.278 2.654 1.00 90.00 278 ILE A N 1
ATOM 2210 C CA . ILE A 1 278 ? -14.287 3.411 3.068 1.00 90.00 278 ILE A CA 1
ATOM 2211 C C . ILE A 1 278 ? -13.693 3.977 4.354 1.00 90.00 278 ILE A C 1
ATOM 2213 O O . ILE A 1 278 ? -13.359 5.158 4.439 1.00 90.00 278 ILE A O 1
ATOM 2217 N N . GLN A 1 279 ? -13.537 3.111 5.342 1.00 92.19 279 GLN A N 1
ATOM 2218 C CA . GLN A 1 279 ? -12.885 3.405 6.603 1.00 92.19 279 GLN A CA 1
ATOM 2219 C C . GLN A 1 279 ? -11.639 2.532 6.739 1.00 92.19 279 GLN A C 1
ATOM 2221 O O . GLN A 1 279 ? -11.667 1.341 6.434 1.00 92.19 279 GLN A O 1
ATOM 2226 N N . LYS A 1 280 ? -10.554 3.134 7.228 1.00 92.75 280 LYS A N 1
ATOM 2227 C CA . LYS A 1 280 ? -9.263 2.495 7.515 1.00 92.75 280 LYS A CA 1
ATOM 2228 C C . LYS A 1 280 ? -8.804 2.943 8.898 1.00 92.75 280 LYS A C 1
ATOM 2230 O O . LYS A 1 280 ? -8.742 4.148 9.149 1.00 92.75 280 LYS A O 1
ATOM 2235 N N . ARG A 1 281 ? -8.475 2.016 9.801 1.00 94.12 281 ARG A N 1
ATOM 2236 C CA . ARG A 1 281 ? -7.885 2.335 11.117 1.00 94.12 281 ARG A CA 1
ATOM 2237 C C . ARG A 1 281 ? -6.799 1.332 11.477 1.00 94.12 281 ARG A C 1
ATOM 2239 O O . ARG A 1 281 ? -6.998 0.127 11.337 1.00 94.12 281 ARG A O 1
ATOM 2246 N N . ILE A 1 282 ? -5.668 1.829 11.973 1.00 94.81 282 ILE A N 1
ATOM 2247 C CA . ILE A 1 282 ? -4.643 0.978 12.582 1.00 94.81 282 ILE A CA 1
ATOM 2248 C C . ILE A 1 282 ? -5.217 0.455 13.898 1.00 94.81 282 ILE A C 1
ATOM 2250 O O . ILE A 1 282 ? -5.485 1.227 14.816 1.00 94.81 282 ILE A O 1
ATOM 2254 N N . ALA A 1 283 ? -5.431 -0.854 13.972 1.00 94.19 283 ALA A N 1
ATOM 2255 C CA . ALA A 1 283 ? -5.909 -1.518 15.176 1.00 94.19 283 ALA A CA 1
ATOM 2256 C C . ALA A 1 283 ? -4.762 -1.703 16.172 1.00 94.19 283 ALA A C 1
ATOM 2258 O O . ALA A 1 283 ? -4.885 -1.369 17.350 1.00 94.19 283 ALA A O 1
ATOM 2259 N N . ASN A 1 284 ? -3.615 -2.187 15.694 1.00 93.88 284 ASN A N 1
ATOM 2260 C CA . ASN A 1 284 ? -2.470 -2.462 16.546 1.00 93.88 284 ASN A CA 1
ATOM 2261 C C . ASN A 1 284 ? -1.147 -2.215 15.821 1.00 93.88 284 ASN A C 1
ATOM 2263 O O . ASN A 1 284 ? -0.988 -2.577 14.659 1.00 93.88 284 ASN A O 1
ATOM 2267 N N . PHE A 1 285 ? -0.181 -1.689 16.571 1.00 93.62 285 PHE A N 1
ATOM 2268 C CA . PHE A 1 285 ? 1.232 -1.639 16.217 1.00 93.62 285 PHE A CA 1
ATOM 2269 C C . PHE A 1 285 ? 2.009 -2.363 17.322 1.00 93.62 285 PHE A C 1
ATOM 2271 O O . PHE A 1 285 ? 2.004 -1.924 18.473 1.00 93.62 285 PHE A O 1
ATOM 2278 N N . ILE A 1 286 ? 2.575 -3.528 17.011 1.00 93.19 286 ILE A N 1
ATOM 2279 C CA . ILE A 1 286 ? 3.008 -4.526 17.998 1.00 93.19 286 ILE A CA 1
ATOM 2280 C C . ILE A 1 286 ? 4.488 -4.822 17.805 1.00 93.19 286 ILE A C 1
ATOM 2282 O O . ILE A 1 286 ? 4.905 -5.160 16.704 1.00 93.19 286 ILE A O 1
ATOM 2286 N N . HIS A 1 287 ? 5.270 -4.768 18.882 1.00 94.00 287 HIS A N 1
ATOM 2287 C CA . HIS A 1 287 ? 6.609 -5.351 18.899 1.00 94.00 287 HIS A CA 1
ATOM 2288 C C . HIS A 1 287 ? 6.495 -6.877 19.018 1.00 94.00 287 HIS A C 1
ATOM 2290 O O . HIS A 1 287 ? 5.973 -7.385 20.013 1.00 94.00 287 HIS A O 1
ATOM 2296 N N . VAL A 1 288 ? 6.948 -7.605 17.999 1.00 91.75 288 VAL A N 1
ATOM 2297 C CA . VAL A 1 288 ? 6.915 -9.070 17.959 1.00 91.75 288 VAL A CA 1
ATOM 2298 C C . VAL A 1 288 ? 8.293 -9.597 18.326 1.00 91.75 288 VAL A C 1
ATOM 2300 O O . VAL A 1 288 ? 9.240 -9.507 17.551 1.00 91.75 288 VAL A O 1
ATOM 2303 N N . GLU A 1 289 ? 8.402 -10.151 19.529 1.00 88.69 289 GLU A N 1
ATOM 2304 C CA . GLU A 1 289 ? 9.663 -10.684 20.035 1.00 88.69 289 GLU A CA 1
ATOM 2305 C C . GLU A 1 289 ? 9.994 -12.062 19.450 1.00 88.69 289 GLU A C 1
ATOM 2307 O O . GLU A 1 289 ? 9.126 -12.920 19.254 1.00 88.69 289 GLU A O 1
ATOM 2312 N N . GLY A 1 290 ? 11.289 -12.301 19.242 1.00 85.75 290 GLY A N 1
ATOM 2313 C CA . GLY A 1 290 ? 11.816 -13.589 18.808 1.00 85.75 290 GLY A CA 1
ATOM 2314 C C . GLY A 1 290 ? 11.679 -13.835 17.306 1.00 85.75 290 GLY A C 1
ATOM 2315 O O . GLY A 1 290 ? 11.733 -12.923 16.487 1.00 85.75 290 GLY A O 1
ATOM 2316 N N . ARG A 1 291 ? 11.577 -15.111 16.916 1.00 83.62 291 ARG A N 1
ATOM 2317 C CA . ARG A 1 291 ? 11.514 -15.495 15.499 1.00 83.62 291 ARG A CA 1
ATOM 2318 C C . ARG A 1 291 ? 10.122 -15.231 14.929 1.00 83.62 291 ARG A C 1
ATOM 2320 O O . ARG A 1 291 ? 9.135 -15.746 15.453 1.00 83.62 291 ARG A O 1
ATOM 2327 N N . HIS A 1 292 ? 10.067 -14.551 13.784 1.00 86.31 292 HIS A N 1
ATOM 2328 C CA . HIS A 1 292 ? 8.843 -14.269 13.021 1.00 86.31 292 HIS A CA 1
ATOM 2329 C C . HIS A 1 292 ? 8.319 -15.522 12.283 1.00 86.31 292 HIS A C 1
ATOM 2331 O O . HIS A 1 292 ? 8.213 -15.564 11.059 1.00 86.31 292 HIS A O 1
ATOM 2337 N N . THR A 1 293 ? 8.058 -16.597 13.027 1.00 91.50 293 THR A N 1
ATOM 2338 C CA . THR A 1 293 ? 7.470 -17.831 12.486 1.00 91.50 293 THR A CA 1
ATOM 2339 C C . THR A 1 293 ? 5.994 -17.621 12.161 1.00 91.50 293 THR A C 1
ATOM 2341 O O . THR A 1 293 ? 5.326 -16.827 12.819 1.00 91.50 293 THR A O 1
ATOM 2344 N N . GLY A 1 294 ? 5.459 -18.364 11.187 1.00 92.25 294 GLY A N 1
ATOM 2345 C CA . GLY A 1 294 ? 4.046 -18.245 10.811 1.00 92.25 294 GLY A CA 1
ATOM 2346 C C . GLY A 1 294 ? 3.080 -18.456 11.981 1.00 92.25 294 GLY A C 1
ATOM 2347 O O . GLY A 1 294 ? 2.148 -17.676 12.135 1.00 92.25 294 GLY A O 1
ATOM 2348 N N . VAL A 1 295 ? 3.377 -19.418 12.861 1.00 94.75 295 VAL A N 1
ATOM 2349 C CA . VAL A 1 295 ? 2.602 -19.685 14.086 1.00 94.75 295 VAL A CA 1
ATOM 2350 C C . VAL A 1 295 ? 2.569 -18.451 14.990 1.00 94.75 295 VAL A C 1
ATOM 2352 O O . VAL A 1 295 ? 1.499 -17.990 15.385 1.00 94.75 295 VAL A O 1
ATOM 2355 N N . LYS A 1 296 ? 3.732 -17.837 15.247 1.00 94.25 296 LYS A N 1
ATOM 2356 C CA . LYS A 1 296 ? 3.802 -16.639 16.089 1.00 94.25 296 LYS A CA 1
ATOM 2357 C C . LYS A 1 296 ? 3.021 -15.475 15.484 1.00 94.25 296 LYS A C 1
ATOM 2359 O O . LYS A 1 296 ? 2.288 -14.794 16.195 1.00 94.25 296 LYS A O 1
ATOM 2364 N N . LEU A 1 297 ? 3.146 -15.276 14.170 1.00 94.94 297 LEU A N 1
ATOM 2365 C CA . LEU A 1 297 ? 2.397 -14.242 13.458 1.00 94.94 297 LEU A CA 1
ATOM 2366 C C . LEU A 1 297 ? 0.883 -14.486 13.556 1.00 94.94 297 LEU A C 1
ATOM 2368 O O . LEU A 1 297 ? 0.141 -13.545 13.835 1.00 94.94 297 LEU A O 1
ATOM 2372 N N . SER A 1 298 ? 0.421 -15.734 13.403 1.00 96.19 298 SER A N 1
ATOM 2373 C CA . SER A 1 298 ? -1.000 -16.070 13.556 1.00 96.19 298 SER A CA 1
ATOM 2374 C C . SER A 1 298 ? -1.526 -15.856 14.969 1.00 96.19 298 SER A C 1
ATOM 2376 O O . SER A 1 298 ? -2.622 -15.322 15.122 1.00 96.19 298 SER A O 1
ATOM 2378 N N . GLU A 1 299 ? -0.757 -16.212 16.000 1.00 95.44 299 GLU A N 1
ATOM 2379 C CA . GLU A 1 299 ? -1.139 -15.998 17.399 1.00 95.44 299 GLU A CA 1
ATOM 2380 C C . GLU A 1 299 ? -1.285 -14.504 17.698 1.00 95.44 299 GLU A C 1
ATOM 2382 O O . GLU A 1 299 ? -2.297 -14.071 18.254 1.00 95.44 299 GLU A O 1
ATOM 2387 N N . THR A 1 300 ? -0.297 -13.701 17.291 1.00 95.69 300 THR A N 1
ATOM 2388 C CA . THR A 1 300 ? -0.308 -12.248 17.491 1.00 95.69 300 THR A CA 1
ATOM 2389 C C . THR A 1 300 ? -1.474 -11.593 16.750 1.00 95.69 300 THR A C 1
ATOM 2391 O O . THR A 1 300 ? -2.202 -10.791 17.342 1.00 95.69 300 THR A O 1
ATOM 2394 N N . PHE A 1 301 ? -1.701 -11.962 15.487 1.00 96.69 301 PHE A N 1
ATOM 2395 C CA . PHE A 1 301 ? -2.806 -11.431 14.692 1.00 96.69 301 PHE A CA 1
ATOM 2396 C C . PHE A 1 301 ? -4.175 -11.847 15.249 1.00 96.69 301 PHE A C 1
ATOM 2398 O O . PHE A 1 301 ? -5.051 -11.004 15.420 1.00 96.69 301 PHE A O 1
ATOM 2405 N N . THR A 1 302 ? -4.363 -13.118 15.605 1.00 96.00 302 THR A N 1
ATOM 2406 C CA . THR A 1 302 ? -5.632 -13.604 16.175 1.00 96.00 302 THR A CA 1
ATOM 2407 C C . THR A 1 302 ? -5.929 -12.925 17.510 1.00 96.00 302 THR A C 1
ATOM 2409 O O . THR A 1 302 ? -7.045 -12.461 17.730 1.00 96.00 302 THR A O 1
ATOM 2412 N N . THR A 1 303 ? -4.922 -12.783 18.376 1.00 95.69 303 THR A N 1
ATOM 2413 C CA . THR A 1 303 ? -5.061 -12.058 19.649 1.00 95.69 303 THR A CA 1
ATOM 2414 C C . THR A 1 303 ? -5.509 -10.615 19.416 1.00 95.69 303 THR A C 1
ATOM 2416 O O . THR A 1 303 ? -6.365 -10.110 20.139 1.00 95.69 303 THR A O 1
ATOM 2419 N N . CYS A 1 304 ? -4.977 -9.951 18.383 1.00 95.25 304 CYS A N 1
ATOM 2420 C CA . CYS A 1 304 ? -5.447 -8.632 17.966 1.00 95.25 304 CYS A CA 1
ATOM 2421 C C . CYS A 1 304 ? -6.946 -8.662 17.620 1.00 95.25 304 CYS A C 1
ATOM 2423 O O . CYS A 1 304 ? -7.710 -7.902 18.208 1.00 95.25 304 CYS A O 1
ATOM 2425 N N . LEU A 1 305 ? -7.390 -9.573 16.748 1.00 95.31 305 LEU A N 1
ATOM 2426 C CA . LEU A 1 305 ? -8.799 -9.651 16.343 1.00 95.31 305 LEU A CA 1
ATOM 2427 C C . LEU A 1 305 ? -9.755 -9.894 17.517 1.00 95.31 305 LEU A C 1
ATOM 2429 O O . LEU A 1 305 ? -10.784 -9.224 17.601 1.00 95.31 305 LEU A O 1
ATOM 2433 N N . LEU A 1 306 ? -9.394 -10.798 18.432 1.00 94.06 306 LEU A N 1
ATOM 2434 C CA . LEU A 1 306 ? -10.192 -11.110 19.620 1.00 94.06 306 LEU A CA 1
ATOM 2435 C C . LEU A 1 306 ? -10.286 -9.914 20.575 1.00 94.06 306 LEU A C 1
ATOM 2437 O O . LEU A 1 306 ? -11.358 -9.624 21.095 1.00 94.06 306 LEU A O 1
ATOM 2441 N N . ASN A 1 307 ? -9.195 -9.164 20.757 1.00 93.69 307 ASN A N 1
ATOM 2442 C CA . ASN A 1 307 ? -9.198 -7.954 21.587 1.00 93.69 307 ASN A CA 1
ATOM 2443 C C . ASN A 1 307 ? -10.105 -6.847 21.029 1.00 93.69 307 ASN A C 1
ATOM 2445 O O . ASN A 1 307 ? -10.587 -6.008 21.790 1.00 93.69 307 ASN A O 1
ATOM 2449 N N . TRP A 1 308 ? -10.320 -6.829 19.712 1.00 94.31 308 TRP A N 1
ATOM 2450 C CA . TRP A 1 308 ? -11.220 -5.892 19.039 1.00 94.31 308 TRP A CA 1
ATOM 2451 C C . TRP A 1 308 ? -12.629 -6.458 18.807 1.00 94.31 308 TR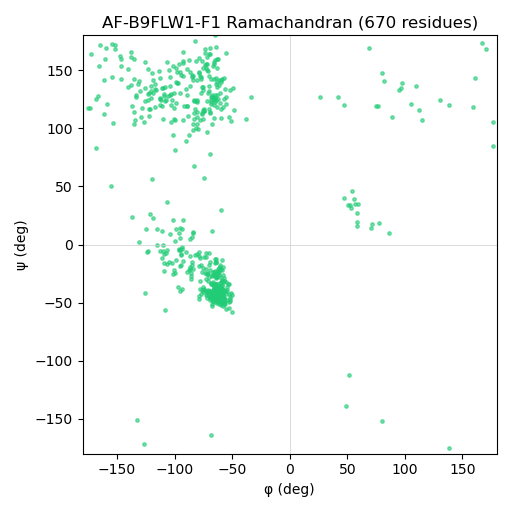P A C 1
ATOM 2453 O O . TRP A 1 308 ? -13.498 -5.708 18.366 1.00 94.31 308 TRP A O 1
ATOM 2463 N N . PHE A 1 309 ? -12.876 -7.735 19.132 1.00 93.44 309 PHE A N 1
ATOM 2464 C CA . PHE A 1 309 ? -14.145 -8.447 18.921 1.00 93.44 309 PHE A CA 1
ATOM 2465 C C . PHE A 1 309 ? -14.623 -8.417 17.457 1.00 93.44 309 PHE A C 1
ATOM 2467 O O . PHE A 1 309 ? -15.808 -8.234 17.157 1.00 93.44 309 PHE A O 1
ATOM 2474 N N . VAL A 1 310 ? -13.676 -8.549 16.524 1.00 94.62 310 VAL A N 1
ATOM 2475 C CA . VAL A 1 310 ? -13.929 -8.501 15.072 1.00 94.62 310 VAL A CA 1
ATOM 2476 C C . VAL A 1 310 ? -13.749 -9.853 14.382 1.00 94.62 310 VAL A C 1
ATOM 2478 O O . VAL A 1 310 ? -13.989 -9.957 13.181 1.00 94.62 310 VAL A O 1
ATOM 2481 N N . GLU A 1 311 ? -13.382 -10.906 15.114 1.00 93.69 311 GLU A N 1
ATOM 2482 C CA . GLU A 1 311 ? -13.070 -12.237 14.583 1.00 93.69 311 GLU A CA 1
ATOM 2483 C C . GLU A 1 311 ? -14.205 -12.819 13.725 1.00 93.69 311 GLU A C 1
ATOM 2485 O O . GLU A 1 311 ? -13.960 -13.365 12.650 1.00 93.69 311 GLU A O 1
ATOM 2490 N N . LYS A 1 312 ? -15.464 -12.602 14.128 1.00 91.44 312 LYS A N 1
ATOM 2491 C CA . LYS A 1 312 ? -16.654 -13.083 13.402 1.00 91.44 312 LYS A CA 1
ATOM 2492 C C . LYS A 1 312 ? -16.996 -12.261 12.158 1.00 91.44 312 LYS A C 1
ATOM 2494 O O . LYS A 1 312 ? -17.758 -12.719 11.311 1.00 91.44 312 LYS A O 1
ATOM 2499 N N . LYS A 1 313 ? -16.460 -11.042 12.050 1.00 92.19 313 LYS A N 1
ATOM 2500 C CA . LYS A 1 313 ? -16.732 -10.110 10.944 1.00 92.19 313 LYS A CA 1
ATOM 2501 C C . LYS A 1 313 ? -15.668 -10.164 9.855 1.00 92.19 313 LYS A C 1
ATOM 2503 O O . LYS A 1 313 ? -15.818 -9.494 8.836 1.00 92.19 313 LYS A O 1
ATOM 2508 N N . MET A 1 314 ? -14.610 -10.947 10.043 1.00 94.75 314 MET A N 1
ATOM 2509 C CA . MET A 1 314 ? -13.508 -11.005 9.094 1.00 94.75 314 MET A CA 1
ATOM 2510 C C . MET A 1 314 ? -13.950 -11.528 7.719 1.00 94.75 314 MET A C 1
ATOM 2512 O O . MET A 1 314 ? -14.689 -12.510 7.596 1.00 94.75 314 MET A O 1
ATOM 2516 N N . PHE A 1 315 ? -13.485 -10.856 6.670 1.00 93.88 315 PHE A N 1
ATOM 2517 C CA . PHE A 1 315 ? -13.639 -11.264 5.273 1.00 93.88 315 PHE A CA 1
ATOM 2518 C C . PHE A 1 315 ? -12.317 -11.748 4.691 1.00 93.88 315 PHE A C 1
ATOM 2520 O O . PHE A 1 315 ? -12.235 -12.878 4.216 1.00 93.88 315 PHE A O 1
ATOM 2527 N N . SER A 1 316 ? -11.284 -10.908 4.749 1.00 94.00 316 SER A N 1
ATOM 2528 C CA . SER A 1 316 ? -9.976 -11.217 4.183 1.00 94.00 316 SER A CA 1
ATOM 2529 C C . SER A 1 316 ? -8.830 -10.596 4.969 1.00 94.00 316 SER A C 1
ATOM 2531 O O . SER A 1 316 ? -9.004 -9.665 5.760 1.00 94.00 316 SER A O 1
ATOM 2533 N N . LEU A 1 317 ? -7.645 -11.139 4.727 1.00 94.88 317 LEU A N 1
ATOM 2534 C CA . LEU A 1 317 ? -6.363 -10.727 5.251 1.00 94.88 317 LEU A CA 1
ATOM 2535 C C . LEU A 1 317 ? -5.387 -10.551 4.081 1.00 94.88 317 LEU A C 1
ATOM 2537 O O . LEU A 1 317 ? -5.077 -11.495 3.350 1.00 94.88 317 LEU A O 1
ATOM 2541 N N . SER A 1 318 ? -4.915 -9.319 3.919 1.00 92.75 318 SER A N 1
ATOM 2542 C CA . SER A 1 318 ? -3.938 -8.925 2.912 1.00 92.75 318 SER A CA 1
ATOM 2543 C C . SER A 1 318 ? -2.535 -8.863 3.511 1.00 92.75 318 SER A C 1
ATOM 2545 O O . SER A 1 318 ? -2.313 -8.114 4.462 1.00 92.75 318 SER A O 1
ATOM 2547 N N . LEU A 1 319 ? -1.598 -9.634 2.954 1.00 91.56 319 LEU A N 1
ATOM 2548 C CA . LEU A 1 319 ? -0.226 -9.779 3.465 1.00 91.56 319 LEU A CA 1
ATOM 2549 C C . LEU A 1 319 ? 0.804 -9.699 2.343 1.00 91.56 319 LEU A C 1
ATOM 2551 O O . LEU A 1 319 ? 0.499 -9.984 1.180 1.00 91.56 319 LEU A O 1
ATOM 2555 N N . ASP A 1 320 ? 2.052 -9.403 2.693 1.00 88.31 320 ASP A N 1
ATOM 2556 C CA . ASP A 1 320 ? 3.172 -9.559 1.771 1.00 88.31 320 ASP A CA 1
ATOM 2557 C C . ASP A 1 320 ? 3.410 -11.040 1.394 1.00 88.31 320 ASP A C 1
ATOM 2559 O O . ASP A 1 320 ? 2.689 -11.970 1.798 1.00 88.31 320 ASP A O 1
ATOM 2563 N N . ASN A 1 321 ? 4.414 -11.278 0.553 1.00 83.62 321 ASN A N 1
ATOM 2564 C CA . ASN A 1 321 ? 4.686 -12.608 0.029 1.00 83.62 321 ASN A CA 1
ATOM 2565 C C . ASN A 1 321 ? 5.718 -13.404 0.858 1.00 83.62 321 ASN A C 1
ATOM 2567 O O . ASN A 1 321 ? 6.305 -14.365 0.352 1.00 83.62 321 ASN A O 1
ATOM 2571 N N . ALA A 1 322 ? 5.944 -13.062 2.128 1.00 85.25 322 ALA A N 1
ATOM 2572 C CA . ALA A 1 322 ? 6.773 -13.892 2.993 1.00 85.25 322 ALA A CA 1
ATOM 2573 C C . ALA A 1 322 ? 6.196 -15.319 3.110 1.00 85.25 322 ALA A C 1
ATOM 2575 O O . ALA A 1 322 ? 4.977 -15.531 3.147 1.00 85.25 322 ALA A O 1
ATOM 2576 N N . SER A 1 323 ? 7.074 -16.326 3.156 1.00 87.25 323 SER A N 1
ATOM 2577 C CA . SER A 1 323 ? 6.669 -17.738 3.260 1.00 87.25 323 SER A CA 1
ATOM 2578 C C . SER A 1 323 ? 5.990 -18.047 4.596 1.00 87.25 323 SER A C 1
ATOM 2580 O O . SER A 1 323 ? 5.038 -18.825 4.628 1.00 87.25 323 SER A O 1
ATOM 2582 N N . ALA A 1 324 ? 6.416 -17.388 5.679 1.00 89.44 324 ALA A N 1
ATOM 2583 C CA . ALA A 1 324 ? 5.811 -17.507 7.005 1.00 89.44 324 ALA A CA 1
ATOM 2584 C C . ALA A 1 324 ? 4.302 -17.197 6.996 1.00 89.44 324 ALA A C 1
ATOM 2586 O O . ALA A 1 324 ? 3.541 -17.834 7.724 1.00 89.44 324 ALA A O 1
ATOM 2587 N N . ASN A 1 325 ? 3.856 -16.298 6.115 1.00 91.38 325 ASN A N 1
ATOM 2588 C CA . ASN A 1 325 ? 2.451 -15.910 6.006 1.00 91.38 325 ASN A CA 1
ATOM 2589 C C . ASN A 1 325 ? 1.548 -17.047 5.513 1.00 91.38 325 ASN A C 1
ATOM 2591 O O . ASN A 1 325 ? 0.357 -17.032 5.795 1.00 91.38 325 ASN A O 1
ATOM 2595 N N . GLU A 1 326 ? 2.075 -18.046 4.794 1.00 90.69 326 GLU A N 1
ATOM 2596 C CA . GLU A 1 326 ? 1.259 -19.198 4.369 1.00 90.69 326 GLU A CA 1
ATOM 2597 C C . GLU A 1 326 ? 0.796 -20.027 5.558 1.00 90.69 326 GLU A C 1
ATOM 2599 O O . GLU A 1 326 ? -0.374 -20.396 5.639 1.00 90.69 326 GLU A O 1
ATOM 2604 N N . VAL A 1 327 ? 1.714 -20.270 6.493 1.00 93.75 327 VAL A N 1
ATOM 2605 C CA . VAL A 1 327 ? 1.410 -20.949 7.752 1.00 93.75 327 VAL A CA 1
ATOM 2606 C C . VAL A 1 327 ? 0.503 -20.059 8.598 1.00 93.75 327 VAL A C 1
ATOM 2608 O O . VAL A 1 327 ? -0.549 -20.518 9.029 1.00 93.75 327 VAL A O 1
ATOM 2611 N N . ALA A 1 328 ? 0.837 -18.769 8.728 1.00 94.88 328 ALA A N 1
ATOM 2612 C CA . ALA A 1 328 ? 0.053 -17.840 9.535 1.00 94.88 328 ALA A CA 1
ATOM 2613 C C . ALA A 1 328 ? -1.417 -17.770 9.091 1.00 94.88 328 ALA A C 1
ATOM 2615 O O . ALA A 1 328 ? -2.321 -17.890 9.908 1.00 94.88 328 ALA A O 1
ATOM 2616 N N . VAL A 1 329 ? -1.681 -17.619 7.789 1.00 94.25 329 VAL A N 1
ATOM 2617 C CA . VAL A 1 329 ? -3.056 -17.521 7.278 1.00 94.25 329 VAL A CA 1
ATOM 2618 C C . VAL A 1 329 ? -3.827 -18.820 7.477 1.00 94.25 329 VAL A C 1
ATOM 2620 O O . VAL A 1 329 ? -5.000 -18.779 7.841 1.00 94.25 329 VAL A O 1
ATOM 2623 N N . LYS A 1 330 ? -3.186 -19.974 7.263 1.00 94.88 330 LYS A N 1
ATOM 2624 C CA . LYS A 1 330 ? -3.823 -21.274 7.494 1.00 94.88 330 LYS A CA 1
ATOM 2625 C C . LYS A 1 330 ? -4.256 -21.421 8.954 1.00 94.88 330 LYS A C 1
ATOM 2627 O O . LYS A 1 330 ? -5.388 -21.834 9.211 1.00 94.88 330 LYS A O 1
ATOM 2632 N N . ASP A 1 331 ? -3.381 -21.049 9.880 1.00 96.00 331 ASP A N 1
ATOM 2633 C CA . ASP A 1 331 ? -3.640 -21.141 11.315 1.00 96.00 331 ASP A CA 1
ATOM 2634 C C . ASP A 1 331 ? -4.718 -20.133 11.749 1.00 96.00 331 ASP A C 1
ATOM 2636 O O . ASP A 1 331 ? -5.645 -20.504 12.469 1.00 96.00 331 ASP A O 1
ATOM 2640 N N . VAL A 1 332 ? -4.692 -18.904 11.214 1.00 96.69 332 VAL A N 1
ATOM 2641 C CA . VAL A 1 332 ? -5.747 -17.896 11.428 1.00 96.69 332 VAL A CA 1
ATOM 2642 C C . VAL A 1 332 ? -7.103 -18.395 10.926 1.00 96.69 332 VAL A C 1
ATOM 2644 O O . VAL A 1 332 ? -8.085 -18.302 11.653 1.00 96.69 332 VAL A O 1
ATOM 2647 N N . ILE A 1 333 ? -7.190 -18.959 9.716 1.00 95.25 333 ILE A N 1
ATOM 2648 C CA . ILE A 1 333 ? -8.449 -19.514 9.185 1.00 95.25 333 ILE A CA 1
ATOM 2649 C C . ILE A 1 333 ? -8.973 -20.626 10.100 1.00 95.25 333 ILE A C 1
ATOM 2651 O O . ILE A 1 333 ? -10.166 -20.657 10.402 1.00 95.25 333 ILE A O 1
ATOM 2655 N N . CYS A 1 334 ? -8.095 -21.530 10.545 1.00 94.75 334 CYS A N 1
ATOM 2656 C CA . CYS A 1 334 ? -8.453 -22.616 11.456 1.00 94.75 334 CYS A CA 1
ATOM 2657 C C . CYS A 1 334 ? -9.034 -22.080 12.771 1.00 94.75 334 CYS A C 1
ATOM 2659 O O . CYS A 1 334 ? -10.053 -22.578 13.244 1.00 94.75 334 CYS A O 1
ATOM 2661 N N . GLU A 1 335 ? -8.415 -21.044 13.334 1.00 94.75 335 GLU A N 1
ATOM 2662 C CA . GLU A 1 335 ? -8.874 -20.420 14.569 1.00 94.75 335 GLU A CA 1
ATOM 2663 C C . GLU A 1 335 ? -10.197 -19.675 14.374 1.00 94.75 335 GLU A C 1
ATOM 2665 O O . GLU A 1 335 ? -11.148 -19.924 15.108 1.00 94.75 335 GLU A O 1
ATOM 2670 N N . LEU A 1 336 ? -10.322 -18.844 13.336 1.00 94.38 336 LEU A N 1
ATOM 2671 C CA . LEU A 1 336 ? -11.547 -18.089 13.057 1.00 94.38 336 LEU A CA 1
ATOM 2672 C C . LEU A 1 336 ? -12.762 -18.996 12.813 1.00 94.38 336 LEU A C 1
ATOM 2674 O O . LEU A 1 336 ? -13.858 -18.673 13.271 1.00 94.38 336 LEU A O 1
ATOM 2678 N N . LYS A 1 337 ? -12.573 -20.161 12.176 1.00 94.00 337 LYS A N 1
ATOM 2679 C CA . LYS A 1 337 ? -13.646 -21.154 11.981 1.00 94.00 337 LYS A CA 1
ATOM 2680 C C . LYS A 1 337 ? -14.229 -21.693 13.293 1.00 94.00 337 LYS A C 1
ATOM 2682 O O . LYS A 1 337 ? -15.363 -22.164 13.289 1.00 94.00 337 LYS A O 1
ATOM 2687 N N . LYS A 1 338 ? -13.507 -21.599 14.416 1.00 93.25 338 LYS A N 1
ATOM 2688 C CA . LYS A 1 338 ? -14.029 -21.959 15.748 1.00 93.25 338 LYS A CA 1
ATOM 2689 C C . LYS A 1 338 ? -15.020 -20.924 16.285 1.00 93.25 338 LYS A C 1
ATOM 2691 O O . LYS A 1 338 ? -15.864 -21.265 17.107 1.00 93.25 338 LYS A O 1
ATOM 2696 N N . HIS A 1 339 ? -14.930 -19.676 15.821 1.00 90.19 339 HIS A N 1
ATOM 2697 C CA . HIS A 1 339 ? -15.767 -18.559 16.276 1.00 90.19 339 HIS A CA 1
ATOM 2698 C C . HIS A 1 339 ? -16.989 -18.322 15.380 1.00 90.19 339 HIS A C 1
ATOM 2700 O O . HIS A 1 339 ? -17.950 -17.682 15.813 1.00 90.19 339 HIS A O 1
ATOM 2706 N N . GLY A 1 340 ? -16.976 -18.841 14.149 1.00 87.19 340 GLY A N 1
ATOM 2707 C CA . GLY A 1 340 ? -18.105 -18.791 13.225 1.00 87.19 340 GLY A CA 1
ATOM 2708 C C . GLY A 1 340 ? -17.737 -19.176 11.787 1.00 87.19 340 GLY A C 1
ATOM 2709 O O . GLY A 1 340 ? -16.562 -19.362 11.466 1.00 87.19 340 GLY A O 1
ATOM 2710 N N . PRO A 1 341 ? -18.735 -19.295 10.896 1.00 86.69 341 PRO A N 1
ATOM 2711 C CA . PRO A 1 341 ? -18.494 -19.641 9.504 1.00 86.69 341 PRO A CA 1
ATOM 2712 C C . PRO A 1 341 ? -17.814 -18.486 8.749 1.00 86.69 341 PRO A C 1
ATOM 2714 O O . PRO A 1 341 ? -18.249 -17.331 8.789 1.00 86.69 341 PRO A O 1
ATOM 2717 N N . LEU A 1 342 ? -16.752 -18.810 8.011 1.00 90.00 342 LEU A N 1
ATOM 2718 C CA . LEU A 1 342 ? -16.092 -17.880 7.095 1.00 90.00 342 LEU A CA 1
ATOM 2719 C C . LEU A 1 342 ? -16.764 -17.912 5.722 1.00 90.00 342 LEU A C 1
ATOM 2721 O O . LEU A 1 342 ? -17.240 -18.953 5.273 1.00 90.00 342 LEU A O 1
ATOM 2725 N N . LEU A 1 343 ? -16.762 -16.769 5.034 1.00 87.75 343 LEU A N 1
ATOM 2726 C CA . LEU A 1 343 ? -17.298 -16.674 3.680 1.00 87.75 343 LEU A CA 1
ATOM 2727 C C . LEU A 1 343 ? -16.537 -17.610 2.733 1.00 87.75 343 LEU A C 1
ATOM 2729 O O . LEU A 1 343 ? -15.302 -17.592 2.712 1.00 87.75 343 LEU A O 1
ATOM 2733 N N . CYS A 1 344 ? -17.275 -18.415 1.965 1.00 87.06 344 CYS A N 1
ATOM 2734 C CA . CYS A 1 344 ? -16.726 -19.435 1.066 1.00 87.06 344 CYS A CA 1
ATOM 2735 C C . CYS A 1 344 ? -15.642 -20.293 1.744 1.00 87.06 344 CYS A C 1
ATOM 2737 O O . CYS A 1 344 ? -14.584 -20.534 1.166 1.00 87.06 344 CYS A O 1
ATOM 2739 N N . ASP A 1 345 ? -15.843 -20.664 3.013 1.00 87.00 345 ASP A N 1
ATOM 2740 C CA . ASP A 1 345 ? -14.900 -21.468 3.796 1.00 87.00 345 ASP A CA 1
ATOM 2741 C C . ASP A 1 345 ? -13.487 -20.877 3.958 1.00 87.00 345 ASP A C 1
ATOM 2743 O O . ASP A 1 345 ? -12.542 -21.588 4.316 1.00 87.00 345 ASP A O 1
ATOM 2747 N N . GLY A 1 346 ? -13.341 -19.566 3.747 1.00 89.25 346 GLY A N 1
ATOM 2748 C CA . GLY A 1 346 ? -12.056 -18.872 3.769 1.00 89.25 346 GLY A CA 1
ATOM 2749 C C . GLY A 1 346 ? -11.314 -18.884 2.428 1.00 89.25 346 GLY A C 1
ATOM 2750 O O . GLY A 1 346 ? -10.167 -18.443 2.377 1.00 89.25 346 GLY A O 1
ATOM 2751 N N . LEU A 1 347 ? -11.948 -19.325 1.333 1.00 88.88 347 LEU A N 1
ATOM 2752 C CA . LEU A 1 347 ? -11.366 -19.316 -0.019 1.00 88.88 347 LEU A CA 1
ATOM 2753 C C . LEU A 1 347 ? -10.869 -17.923 -0.438 1.00 88.88 347 LEU A C 1
ATOM 2755 O O . LEU A 1 347 ? -9.842 -17.802 -1.100 1.00 88.88 347 LEU A O 1
ATOM 2759 N N . LEU A 1 348 ? -11.586 -16.873 -0.030 1.00 90.62 348 LEU A N 1
ATOM 2760 C CA . LEU A 1 348 ? -11.264 -15.475 -0.342 1.00 90.62 348 LEU A CA 1
ATOM 2761 C C . LEU A 1 348 ? -10.448 -14.787 0.765 1.00 90.62 348 LEU A C 1
ATOM 2763 O O . LEU A 1 348 ? -10.206 -13.582 0.698 1.00 90.62 348 LEU A O 1
ATOM 2767 N N . PHE A 1 349 ? -10.038 -15.534 1.796 1.00 92.50 349 PHE A N 1
ATOM 2768 C CA . PHE A 1 349 ? -9.446 -14.946 2.990 1.00 92.50 349 PHE A CA 1
ATOM 2769 C C . PHE A 1 349 ? -8.010 -14.481 2.751 1.00 92.50 349 PHE A C 1
ATOM 2771 O O . PHE A 1 349 ? -7.633 -13.411 3.208 1.00 92.50 349 PHE A O 1
ATOM 2778 N N . HIS A 1 350 ? -7.198 -15.250 2.024 1.00 91.06 350 HIS A N 1
ATOM 2779 C CA . HIS A 1 350 ? -5.810 -14.879 1.759 1.00 91.06 350 HIS A CA 1
ATOM 2780 C C . HIS A 1 350 ? -5.699 -14.015 0.503 1.00 91.06 350 HIS A C 1
ATOM 2782 O O . HIS A 1 350 ? -5.824 -14.516 -0.613 1.00 91.06 350 HIS A O 1
ATOM 2788 N N . VAL A 1 351 ? -5.374 -12.735 0.671 1.00 89.69 351 VAL A N 1
ATOM 2789 C CA . VAL A 1 351 ? -5.049 -11.844 -0.447 1.00 89.69 351 VAL A CA 1
ATOM 2790 C C . VAL A 1 351 ? -3.565 -11.490 -0.381 1.00 89.69 351 VAL A C 1
ATOM 2792 O O . VAL A 1 351 ? -3.057 -11.019 0.632 1.00 89.69 351 VAL A O 1
ATOM 2795 N N . ARG A 1 352 ? -2.815 -11.736 -1.456 1.00 87.44 352 ARG A N 1
ATOM 2796 C CA . ARG A 1 352 ? -1.412 -11.298 -1.522 1.00 87.44 352 ARG A CA 1
ATOM 2797 C C . ARG A 1 352 ? -1.333 -9.829 -1.903 1.00 87.44 352 ARG A C 1
ATOM 2799 O O . ARG A 1 352 ? -2.054 -9.386 -2.793 1.00 87.44 352 ARG A O 1
ATOM 2806 N N . CYS A 1 353 ? -0.399 -9.109 -1.291 1.00 87.81 353 CYS A N 1
ATOM 2807 C CA . CYS A 1 353 ? -0.108 -7.725 -1.623 1.00 87.81 353 CYS A CA 1
ATOM 2808 C C . CYS A 1 353 ? 0.323 -7.621 -3.090 1.00 87.81 353 CYS A C 1
ATOM 2810 O O . CYS A 1 353 ? 1.414 -8.042 -3.486 1.00 87.81 353 CYS A O 1
ATOM 2812 N N . ALA A 1 354 ? -0.556 -7.052 -3.903 1.00 84.19 354 ALA A N 1
ATOM 2813 C CA . ALA A 1 354 ? -0.350 -6.909 -5.330 1.00 84.19 354 ALA A CA 1
ATOM 2814 C C . ALA A 1 354 ? 0.819 -5.970 -5.660 1.00 84.19 354 ALA A C 1
ATOM 2816 O O . ALA A 1 354 ? 1.609 -6.291 -6.544 1.00 84.19 354 ALA A O 1
ATOM 2817 N N . ASN A 1 355 ? 1.011 -4.883 -4.906 1.00 83.94 355 ASN A N 1
ATOM 2818 C CA . ASN A 1 355 ? 2.173 -4.000 -5.061 1.00 83.94 355 ASN A CA 1
ATOM 2819 C C . ASN A 1 355 ? 3.486 -4.744 -4.786 1.00 83.94 355 ASN A C 1
ATOM 2821 O O . ASN A 1 355 ? 4.465 -4.567 -5.511 1.00 83.94 355 ASN A O 1
ATOM 2825 N N . HIS A 1 356 ? 3.502 -5.633 -3.789 1.00 85.56 356 HIS A N 1
ATOM 2826 C CA . HIS A 1 356 ? 4.662 -6.477 -3.518 1.00 85.56 356 HIS A CA 1
ATOM 2827 C C . HIS A 1 356 ? 4.910 -7.474 -4.661 1.00 85.56 356 HIS A C 1
ATOM 2829 O O . HIS A 1 356 ? 6.048 -7.637 -5.095 1.00 85.56 356 HIS A O 1
ATOM 2835 N N . ILE A 1 357 ? 3.857 -8.093 -5.208 1.00 88.12 357 ILE A N 1
ATOM 2836 C CA . ILE A 1 357 ? 3.973 -8.969 -6.385 1.00 88.12 357 ILE A CA 1
ATOM 2837 C C . ILE A 1 357 ? 4.531 -8.197 -7.590 1.00 88.12 357 ILE A C 1
ATOM 2839 O O . ILE A 1 357 ? 5.470 -8.670 -8.229 1.00 88.12 357 ILE A O 1
ATOM 2843 N N . MET A 1 358 ? 4.013 -6.999 -7.869 1.00 88.88 358 MET A N 1
ATOM 2844 C CA . MET A 1 358 ? 4.500 -6.131 -8.946 1.00 88.88 358 MET A CA 1
ATOM 2845 C C . MET A 1 358 ? 5.974 -5.765 -8.749 1.00 88.88 358 MET A C 1
ATOM 2847 O O . MET A 1 358 ? 6.749 -5.861 -9.698 1.00 88.88 358 MET A O 1
ATOM 2851 N N . ASN A 1 359 ? 6.387 -5.445 -7.516 1.00 90.06 359 ASN A N 1
ATOM 2852 C CA . ASN A 1 359 ? 7.790 -5.195 -7.178 1.00 90.06 359 ASN A CA 1
ATOM 2853 C C . ASN A 1 359 ? 8.677 -6.406 -7.466 1.00 90.06 359 ASN A C 1
ATOM 2855 O O . ASN A 1 359 ? 9.729 -6.263 -8.080 1.00 90.06 359 ASN A O 1
ATOM 2859 N N . LEU A 1 360 ? 8.246 -7.603 -7.072 1.00 90.56 360 LEU A N 1
ATOM 2860 C CA . LEU A 1 360 ? 9.000 -8.827 -7.328 1.00 90.56 360 LEU A CA 1
ATOM 2861 C C . LEU A 1 360 ? 9.127 -9.140 -8.823 1.00 90.56 360 LEU A C 1
ATOM 2863 O O . LEU A 1 360 ? 10.205 -9.520 -9.269 1.00 90.56 360 LEU A O 1
ATOM 2867 N N . ILE A 1 361 ? 8.050 -8.973 -9.594 1.00 92.62 361 ILE A N 1
ATOM 2868 C CA . ILE A 1 361 ? 8.069 -9.196 -11.044 1.00 92.62 361 ILE A CA 1
ATOM 2869 C C . ILE A 1 361 ? 8.991 -8.174 -11.719 1.00 92.62 361 ILE A C 1
ATOM 2871 O O . ILE A 1 361 ? 9.863 -8.554 -12.493 1.00 92.62 361 ILE A O 1
ATOM 2875 N N . ALA A 1 362 ? 8.838 -6.885 -11.411 1.00 93.31 362 ALA A N 1
ATOM 2876 C CA . ALA A 1 362 ? 9.651 -5.833 -12.011 1.00 93.31 362 ALA A CA 1
ATOM 2877 C C . ALA A 1 362 ? 11.142 -5.976 -11.667 1.00 93.31 362 ALA A C 1
ATOM 2879 O O . ALA A 1 362 ? 11.982 -5.775 -12.540 1.00 93.31 362 ALA A O 1
ATOM 2880 N N . LYS A 1 363 ? 11.483 -6.381 -10.436 1.00 92.44 363 LYS A N 1
ATOM 2881 C CA . LYS A 1 363 ? 12.872 -6.662 -10.041 1.00 92.44 363 LYS A CA 1
ATOM 2882 C C . LYS A 1 363 ? 13.507 -7.791 -10.841 1.00 92.44 363 LYS A C 1
ATOM 2884 O O . LYS A 1 363 ? 14.645 -7.635 -11.273 1.00 92.44 363 LYS A O 1
ATOM 2889 N N . ASP A 1 364 ? 12.784 -8.887 -11.065 1.00 91.75 364 ASP A N 1
ATOM 2890 C CA . ASP A 1 364 ? 13.286 -9.983 -11.900 1.00 91.75 364 ASP A CA 1
ATOM 2891 C C . ASP A 1 364 ? 13.560 -9.487 -13.334 1.00 91.75 364 ASP A C 1
ATOM 2893 O O . ASP A 1 364 ? 14.569 -9.855 -13.928 1.00 91.75 364 ASP A O 1
ATOM 2897 N N . GLY A 1 365 ? 12.725 -8.580 -13.856 1.00 92.25 365 GLY A N 1
ATOM 2898 C CA . GLY A 1 365 ? 12.969 -7.937 -15.149 1.00 92.25 365 GLY A CA 1
ATOM 2899 C C . GLY A 1 365 ? 14.180 -6.992 -15.155 1.00 92.25 365 GLY A C 1
ATOM 2900 O O . GLY A 1 365 ? 14.984 -7.010 -16.085 1.00 92.25 365 GLY A O 1
ATOM 2901 N N . LEU A 1 366 ? 14.358 -6.189 -14.101 1.00 93.06 366 LEU A N 1
ATOM 2902 C CA . LEU A 1 366 ? 15.505 -5.281 -13.949 1.00 93.06 366 LEU A CA 1
ATOM 2903 C C . LEU A 1 366 ? 16.841 -6.035 -13.851 1.00 93.06 366 LEU A C 1
ATOM 2905 O O . LEU A 1 366 ? 17.873 -5.502 -14.265 1.00 93.06 366 LEU A O 1
ATOM 2909 N N . GLN A 1 367 ? 16.831 -7.272 -13.346 1.00 92.12 367 GLN A N 1
ATOM 2910 C CA . GLN A 1 367 ? 18.034 -8.090 -13.203 1.00 92.12 367 GLN A CA 1
ATOM 2911 C C . GLN A 1 367 ? 18.724 -8.374 -14.550 1.00 92.12 367 GLN A C 1
ATOM 2913 O O . GLN A 1 367 ? 19.951 -8.473 -14.589 1.00 92.12 367 GLN A O 1
ATOM 2918 N N . GLU A 1 368 ? 17.976 -8.400 -15.659 1.00 91.25 368 GLU A N 1
ATOM 2919 C CA . GLU A 1 368 ? 18.517 -8.569 -17.021 1.00 91.25 368 GLU A CA 1
ATOM 2920 C C . GLU A 1 368 ? 19.478 -7.444 -17.435 1.00 91.25 368 GLU A C 1
ATOM 2922 O O . GLU A 1 368 ? 20.335 -7.625 -18.302 1.00 91.25 368 GLU A O 1
ATOM 2927 N N . ILE A 1 369 ? 19.352 -6.266 -16.817 1.00 92.19 369 ILE A N 1
ATOM 2928 C CA . ILE A 1 369 ? 20.195 -5.097 -17.086 1.00 92.19 369 ILE A CA 1
ATOM 2929 C C . ILE A 1 369 ? 20.925 -4.610 -15.828 1.00 92.19 369 ILE A C 1
ATOM 2931 O O . ILE A 1 369 ? 21.300 -3.439 -15.750 1.00 92.19 369 ILE A O 1
ATOM 2935 N N . ALA A 1 370 ? 21.173 -5.495 -14.855 1.00 93.06 370 ALA A N 1
ATOM 2936 C CA . ALA A 1 370 ? 21.769 -5.143 -13.563 1.00 93.06 370 ALA A CA 1
ATOM 2937 C C . ALA A 1 370 ? 23.084 -4.346 -13.692 1.00 93.06 370 ALA A C 1
ATOM 2939 O O . ALA A 1 370 ? 23.264 -3.337 -13.012 1.00 93.06 370 ALA A O 1
ATOM 2940 N N . THR A 1 371 ? 23.976 -4.732 -14.611 1.00 92.31 371 THR A N 1
ATOM 2941 C CA . THR A 1 371 ? 25.234 -4.003 -14.864 1.00 92.31 371 THR A CA 1
ATOM 2942 C C . THR A 1 371 ? 24.993 -2.602 -15.435 1.00 92.31 371 THR A C 1
ATOM 2944 O O . THR A 1 371 ? 25.655 -1.647 -15.039 1.00 92.31 371 THR A O 1
ATOM 2947 N N . THR A 1 372 ? 24.021 -2.449 -16.339 1.00 93.62 372 THR A N 1
ATOM 2948 C CA . THR A 1 372 ? 23.622 -1.136 -16.872 1.00 93.62 372 THR A CA 1
ATOM 2949 C C . THR A 1 372 ? 23.048 -0.251 -15.768 1.00 93.62 372 THR A C 1
ATOM 2951 O O . THR A 1 372 ? 23.422 0.916 -15.674 1.00 93.62 372 THR A O 1
ATOM 2954 N N . ILE A 1 373 ? 22.181 -0.805 -14.912 1.00 93.81 373 ILE A N 1
ATOM 2955 C CA . ILE A 1 373 ? 21.613 -0.089 -13.762 1.00 93.81 373 ILE A CA 1
ATOM 2956 C C . ILE A 1 373 ? 22.731 0.362 -12.827 1.00 93.81 373 ILE A C 1
ATOM 2958 O O . ILE A 1 373 ? 22.745 1.522 -12.432 1.00 93.81 373 ILE A O 1
ATOM 2962 N N . GLN A 1 374 ? 23.692 -0.514 -12.516 1.00 92.38 374 GLN A N 1
ATOM 2963 C CA . GLN A 1 374 ? 24.825 -0.171 -11.661 1.00 92.38 374 GLN A CA 1
ATOM 2964 C C . GLN A 1 374 ? 25.641 0.994 -12.236 1.00 92.38 374 GLN A C 1
ATOM 2966 O O . GLN A 1 374 ? 25.949 1.931 -11.503 1.00 92.38 374 GLN A O 1
ATOM 2971 N N . ASN A 1 375 ? 25.946 0.982 -13.536 1.00 91.94 375 ASN A N 1
ATOM 2972 C CA . ASN A 1 375 ? 26.702 2.065 -14.172 1.00 91.94 375 ASN A CA 1
ATOM 2973 C C . ASN A 1 375 ? 25.933 3.393 -14.151 1.00 91.94 375 ASN A C 1
ATOM 2975 O O . ASN A 1 375 ? 26.493 4.425 -13.787 1.00 91.94 375 ASN A O 1
ATOM 2979 N N . ILE A 1 376 ? 24.635 3.374 -14.478 1.00 94.56 376 ILE A N 1
ATOM 2980 C CA . ILE A 1 376 ? 23.790 4.575 -14.409 1.00 94.56 376 ILE A CA 1
ATOM 2981 C C . ILE A 1 376 ? 23.702 5.085 -12.967 1.00 94.56 376 ILE A C 1
ATOM 2983 O O . ILE A 1 376 ? 23.855 6.282 -12.740 1.00 94.56 376 ILE A O 1
ATOM 2987 N N . ARG A 1 377 ? 23.524 4.191 -11.988 1.00 93.75 377 ARG A N 1
ATOM 2988 C CA . ARG A 1 377 ? 23.468 4.531 -10.561 1.00 93.75 377 ARG A CA 1
ATOM 2989 C C . ARG A 1 377 ? 24.744 5.226 -10.102 1.00 93.75 377 ARG A C 1
ATOM 2991 O O . ARG A 1 377 ? 24.664 6.281 -9.483 1.00 93.75 377 ARG A O 1
ATOM 2998 N N . LEU A 1 378 ? 25.911 4.677 -10.441 1.00 91.69 378 LEU A N 1
ATOM 2999 C CA . LEU A 1 378 ? 27.199 5.300 -10.126 1.00 91.69 378 LEU A CA 1
ATOM 3000 C C . LEU A 1 378 ? 27.320 6.692 -10.752 1.00 91.69 378 LEU A C 1
ATOM 3002 O O . LEU A 1 378 ? 27.799 7.617 -10.097 1.00 91.69 378 LEU A O 1
ATOM 3006 N N . PHE A 1 379 ? 26.841 6.867 -11.986 1.00 92.00 379 PHE A N 1
ATOM 3007 C CA . PHE A 1 379 ? 26.895 8.165 -12.647 1.00 92.00 379 PHE A CA 1
ATOM 3008 C C . PHE A 1 379 ? 25.957 9.190 -11.986 1.00 92.00 379 PHE A C 1
ATOM 3010 O O . PHE A 1 379 ? 26.374 10.316 -11.717 1.00 92.00 379 PHE A O 1
ATOM 3017 N N . VAL A 1 380 ? 24.732 8.785 -11.633 1.00 94.19 380 VAL A N 1
ATOM 3018 C CA . VAL A 1 380 ? 23.763 9.612 -10.890 1.00 94.19 380 VAL A CA 1
ATOM 3019 C C . VAL A 1 380 ? 24.312 10.016 -9.521 1.00 94.19 380 VAL A C 1
ATOM 3021 O O . VAL A 1 380 ? 24.279 11.193 -9.169 1.00 94.19 380 VAL A O 1
ATOM 3024 N N . ILE A 1 381 ? 24.870 9.066 -8.767 1.00 92.25 381 ILE A N 1
ATOM 3025 C CA . ILE A 1 381 ? 25.508 9.335 -7.472 1.00 92.25 381 ILE A CA 1
ATOM 3026 C C . ILE A 1 381 ? 26.649 10.343 -7.651 1.00 92.25 381 ILE A C 1
ATOM 3028 O O . ILE A 1 381 ? 26.718 11.332 -6.929 1.00 92.25 381 ILE A O 1
ATOM 3032 N N . SER A 1 382 ? 27.494 10.168 -8.672 1.00 90.94 382 SER A N 1
ATOM 3033 C CA . SER A 1 382 ? 28.642 11.054 -8.889 1.00 90.94 382 SER A CA 1
ATOM 3034 C C . SER A 1 382 ? 28.266 12.524 -9.104 1.00 90.94 382 SER A C 1
ATOM 3036 O O . SER A 1 382 ? 29.030 13.391 -8.692 1.00 90.94 382 SER A O 1
ATOM 3038 N N . VAL A 1 383 ? 27.104 12.816 -9.705 1.00 92.56 383 VAL A N 1
ATOM 3039 C CA . VAL A 1 383 ? 26.639 14.199 -9.911 1.00 92.56 383 VAL A CA 1
ATOM 3040 C C . VAL A 1 383 ? 25.842 14.740 -8.724 1.00 92.56 383 VAL A C 1
ATOM 3042 O O . VAL A 1 383 ? 25.763 15.951 -8.557 1.00 92.56 383 VAL A O 1
ATOM 3045 N N . LYS A 1 384 ? 25.273 13.866 -7.882 1.00 91.62 384 LYS A N 1
ATOM 3046 C CA . LYS A 1 384 ? 24.510 14.254 -6.683 1.00 91.62 384 LYS A CA 1
ATOM 3047 C C . LYS A 1 384 ? 25.353 14.329 -5.406 1.00 91.62 384 LYS A C 1
ATOM 3049 O O . LYS A 1 384 ? 24.895 14.905 -4.426 1.00 91.62 384 LYS A O 1
ATOM 3054 N N . ASN A 1 385 ? 26.571 13.788 -5.413 1.00 88.69 385 ASN A N 1
ATOM 3055 C CA . ASN A 1 385 ? 27.444 13.726 -4.236 1.00 88.69 385 ASN A CA 1
ATOM 3056 C C . ASN A 1 385 ? 27.910 15.093 -3.711 1.00 88.69 385 ASN A C 1
ATOM 3058 O O . ASN A 1 385 ? 28.300 15.193 -2.551 1.00 88.69 385 ASN A O 1
ATOM 3062 N N . SER A 1 386 ? 27.908 16.145 -4.533 1.00 91.12 386 SER A N 1
ATOM 3063 C CA . SER A 1 386 ? 28.262 17.493 -4.081 1.00 91.12 386 SER A CA 1
ATOM 3064 C C . SER A 1 386 ? 27.475 18.569 -4.817 1.00 91.12 386 SER A C 1
ATOM 3066 O O . SER A 1 386 ? 27.073 18.393 -5.967 1.00 91.12 386 SER A O 1
ATOM 3068 N N . THR A 1 387 ? 27.300 19.716 -4.159 1.00 92.00 387 THR A N 1
ATOM 3069 C CA . THR A 1 387 ? 26.614 20.882 -4.734 1.00 92.00 387 THR A CA 1
ATOM 3070 C C . THR A 1 387 ? 27.305 21.383 -5.999 1.00 92.00 387 THR A C 1
ATOM 3072 O O . THR A 1 387 ? 26.632 21.692 -6.973 1.00 92.00 387 THR A O 1
ATOM 3075 N N . VAL A 1 388 ? 28.641 21.376 -6.024 1.00 93.00 388 VAL A N 1
ATOM 3076 C CA . VAL A 1 388 ? 29.436 21.821 -7.180 1.00 93.00 388 VAL A CA 1
ATOM 3077 C C . VAL A 1 388 ? 29.207 20.914 -8.390 1.00 93.00 388 VAL A C 1
ATOM 3079 O O . VAL A 1 388 ? 28.929 21.399 -9.483 1.00 93.00 388 VAL A O 1
ATOM 3082 N N . GLN A 1 389 ? 29.255 19.593 -8.198 1.00 91.38 389 GLN A N 1
ATOM 3083 C CA . GLN A 1 389 ? 29.010 18.639 -9.287 1.00 91.38 389 GLN A CA 1
ATOM 3084 C C . GLN A 1 389 ? 27.573 18.715 -9.802 1.00 91.38 389 GLN A C 1
ATOM 3086 O O . GLN A 1 389 ? 27.331 18.564 -11.001 1.00 91.38 389 GLN A O 1
ATOM 3091 N N . TRP A 1 390 ? 26.627 18.972 -8.901 1.00 94.25 390 TRP A N 1
ATOM 3092 C CA . TRP A 1 390 ? 25.233 19.170 -9.259 1.00 94.25 390 TRP A CA 1
ATOM 3093 C C . TRP A 1 390 ? 25.047 20.434 -10.109 1.00 94.25 390 TRP A C 1
ATOM 3095 O O . TRP A 1 390 ? 24.414 20.375 -11.161 1.00 94.25 390 TRP A O 1
ATOM 3105 N N . GLU A 1 391 ? 25.654 21.557 -9.720 1.00 94.50 391 GLU A N 1
ATOM 3106 C CA . GLU A 1 391 ? 25.633 22.811 -10.485 1.00 94.50 391 GLU A CA 1
ATOM 3107 C C . GLU A 1 391 ? 26.281 22.659 -11.873 1.00 94.50 391 GLU A C 1
ATOM 3109 O O . GLU A 1 391 ? 25.727 23.117 -12.877 1.00 94.50 391 GLU A O 1
ATOM 3114 N N . GLU A 1 392 ? 27.419 21.965 -11.962 1.00 93.94 392 GLU A N 1
ATOM 3115 C CA . GLU A 1 392 ? 28.093 21.651 -13.230 1.00 93.94 392 GLU A CA 1
ATOM 3116 C C . GLU A 1 392 ? 27.212 20.803 -14.156 1.00 93.94 392 GLU A C 1
ATOM 3118 O O . GLU A 1 392 ? 27.116 21.068 -15.363 1.00 93.94 392 GLU A O 1
ATOM 3123 N N . PHE A 1 393 ? 26.540 19.797 -13.594 1.00 95.56 393 PHE A N 1
ATOM 3124 C CA . PHE A 1 393 ? 25.594 18.961 -14.319 1.00 95.56 393 PHE A CA 1
ATOM 3125 C C . PHE A 1 393 ? 24.385 19.767 -14.810 1.00 95.56 393 PHE A C 1
ATOM 3127 O O . PHE A 1 393 ? 24.048 19.684 -15.994 1.00 95.56 393 PHE A O 1
ATOM 3134 N N . LEU A 1 394 ? 23.780 20.603 -13.957 1.00 95.69 394 LEU A N 1
ATOM 3135 C CA . LEU A 1 394 ? 22.660 21.468 -14.340 1.00 95.69 394 LEU A CA 1
ATOM 3136 C C . LEU A 1 394 ? 23.055 22.462 -15.434 1.00 95.69 394 LEU A C 1
ATOM 3138 O O . LEU A 1 394 ? 22.294 22.667 -16.376 1.00 95.69 394 LEU A O 1
ATOM 3142 N N . LYS A 1 395 ? 24.272 23.016 -15.389 1.00 95.88 395 LYS A N 1
ATOM 3143 C CA . LYS A 1 395 ? 24.799 23.850 -16.476 1.00 95.88 395 LYS A CA 1
ATOM 3144 C C . LYS A 1 395 ? 24.883 23.075 -17.793 1.00 95.88 395 LYS A C 1
ATOM 3146 O O . LYS A 1 395 ? 24.500 23.596 -18.838 1.00 95.88 395 LYS A O 1
ATOM 3151 N N . CYS A 1 396 ? 25.360 21.829 -17.759 1.00 96.12 396 CYS A N 1
ATOM 3152 C CA . CYS A 1 396 ? 25.390 20.970 -18.945 1.00 96.12 396 CYS A CA 1
ATOM 3153 C C . CYS A 1 396 ? 23.982 20.625 -19.452 1.00 96.12 396 CYS A C 1
ATOM 3155 O O . CYS A 1 396 ? 23.794 20.526 -20.663 1.00 96.12 396 CYS A O 1
ATOM 3157 N N . ALA A 1 397 ? 23.002 20.468 -18.558 1.00 96.12 397 ALA A N 1
ATOM 3158 C CA . ALA A 1 397 ? 21.604 20.260 -18.922 1.00 96.12 397 ALA A CA 1
ATOM 3159 C C . ALA A 1 397 ? 21.001 21.494 -19.609 1.00 96.12 397 ALA A C 1
ATOM 3161 O O . ALA A 1 397 ? 20.421 21.348 -20.684 1.00 96.12 397 ALA A O 1
ATOM 3162 N N . SER A 1 398 ? 21.238 22.696 -19.075 1.00 95.94 398 SER A N 1
ATOM 3163 C CA . SER A 1 398 ? 20.824 23.955 -19.705 1.00 95.94 398 SER A CA 1
ATOM 3164 C C . SER A 1 398 ? 21.467 24.160 -21.081 1.00 95.94 398 SER A C 1
ATOM 3166 O O . SER A 1 398 ? 20.785 24.547 -22.023 1.00 95.94 398 SER A O 1
ATOM 3168 N N . GLU A 1 399 ? 22.758 23.837 -21.241 1.00 96.31 399 GLU A N 1
ATOM 3169 C CA . GLU A 1 399 ? 23.446 23.861 -22.548 1.00 96.31 399 GLU A CA 1
ATOM 3170 C C . GLU A 1 399 ? 22.849 22.876 -23.567 1.00 96.31 399 GLU A C 1
ATOM 3172 O O . GLU A 1 399 ? 23.037 23.048 -24.768 1.00 96.31 399 GLU A O 1
ATOM 3177 N N . CYS A 1 400 ? 22.164 21.831 -23.096 1.00 95.88 400 CYS A N 1
ATOM 3178 C CA . CYS A 1 400 ? 21.477 20.847 -23.932 1.00 95.88 400 CYS A CA 1
ATOM 3179 C C . CYS A 1 400 ? 19.978 21.147 -24.106 1.00 95.88 400 CYS A C 1
ATOM 3181 O O . CYS A 1 400 ? 19.269 20.276 -24.613 1.00 95.88 400 CYS A O 1
ATOM 3183 N N . GLU A 1 401 ? 19.507 22.325 -23.674 1.00 95.62 401 GLU A N 1
ATOM 3184 C CA . GLU A 1 401 ? 18.099 22.755 -23.726 1.00 95.62 401 GLU A CA 1
ATOM 3185 C C . GLU A 1 401 ? 17.144 21.829 -22.948 1.00 95.62 401 GLU A C 1
ATOM 3187 O O . GLU A 1 401 ? 16.005 21.593 -23.348 1.00 95.62 401 GLU A O 1
ATOM 3192 N N . LEU A 1 402 ? 17.610 21.271 -21.826 1.00 95.25 402 LEU A N 1
ATOM 3193 C CA . LEU A 1 402 ? 16.800 20.427 -20.948 1.00 95.25 402 LEU A CA 1
ATOM 3194 C C . LEU A 1 402 ? 16.249 21.237 -19.770 1.00 95.25 402 LEU A C 1
ATOM 3196 O O . LEU A 1 402 ? 16.975 22.011 -19.150 1.00 95.25 402 LEU A O 1
ATOM 3200 N N . ASP A 1 403 ? 14.983 21.002 -19.416 1.00 93.31 403 ASP A N 1
ATOM 3201 C CA . ASP A 1 403 ? 14.384 21.522 -18.181 1.00 93.31 403 ASP A CA 1
ATOM 3202 C C . ASP A 1 403 ? 15.093 20.943 -16.947 1.00 93.31 403 ASP A C 1
ATOM 3204 O O . ASP A 1 403 ? 15.089 19.730 -16.733 1.00 93.31 403 ASP A O 1
ATOM 3208 N N . THR A 1 404 ? 15.692 21.829 -16.152 1.00 91.31 404 THR A N 1
ATOM 3209 C CA . THR A 1 404 ? 16.468 21.527 -14.944 1.00 91.31 404 THR A CA 1
ATOM 3210 C C . THR A 1 404 ? 15.615 21.414 -13.681 1.00 91.31 404 THR A C 1
ATOM 3212 O O . THR A 1 404 ? 16.109 20.952 -12.652 1.00 91.31 404 THR A O 1
ATOM 3215 N N . THR A 1 405 ? 14.334 21.791 -13.737 1.00 90.88 405 THR A N 1
ATOM 3216 C CA . THR A 1 405 ? 13.419 21.739 -12.584 1.00 90.88 405 THR A CA 1
ATOM 3217 C C . THR A 1 405 ? 12.886 20.335 -12.310 1.00 90.88 405 THR A C 1
ATOM 3219 O O . THR A 1 405 ? 12.470 20.033 -11.195 1.00 90.88 405 THR A O 1
ATOM 3222 N N . ARG A 1 406 ? 12.975 19.436 -13.299 1.00 87.69 406 ARG A N 1
ATOM 3223 C CA . ARG A 1 406 ? 12.462 18.061 -13.242 1.00 87.69 406 ARG A CA 1
ATOM 3224 C C . ARG A 1 406 ? 13.104 17.190 -12.146 1.00 87.69 406 ARG A C 1
ATOM 3226 O O . ARG A 1 406 ? 12.526 16.177 -11.764 1.00 87.69 406 ARG A O 1
ATOM 3233 N N . GLY A 1 407 ? 14.283 17.572 -11.645 1.00 89.00 407 GLY A N 1
ATOM 3234 C CA . GLY A 1 407 ? 15.036 16.803 -10.649 1.00 89.00 407 GLY A CA 1
ATOM 3235 C C . GLY A 1 407 ? 15.612 15.489 -11.198 1.00 89.00 407 GLY A C 1
ATOM 3236 O O . GLY A 1 407 ? 15.302 15.072 -12.311 1.00 89.00 407 GLY A O 1
ATOM 3237 N N . LEU A 1 408 ? 16.496 14.847 -10.428 1.00 92.31 408 LEU A N 1
ATOM 3238 C CA . LEU A 1 408 ? 17.117 13.561 -10.772 1.00 92.31 408 LEU A CA 1
ATOM 3239 C C . LEU A 1 408 ? 16.972 12.587 -9.597 1.00 92.31 408 LEU A C 1
ATOM 3241 O O . LEU A 1 408 ? 17.611 12.769 -8.554 1.00 92.31 408 LEU A O 1
ATOM 3245 N N . SER A 1 409 ? 16.138 11.560 -9.757 1.00 92.25 409 SER A N 1
ATOM 3246 C CA . SER A 1 409 ? 15.894 10.557 -8.715 1.00 92.25 409 SER A CA 1
ATOM 3247 C C . SER A 1 409 ? 17.095 9.642 -8.463 1.00 92.25 409 SER A C 1
ATOM 3249 O O . SER A 1 409 ? 17.831 9.279 -9.380 1.00 92.25 409 SER A O 1
ATOM 3251 N N . THR A 1 410 ? 17.268 9.251 -7.200 1.00 88.38 410 THR A N 1
ATOM 3252 C CA . THR A 1 410 ? 18.166 8.174 -6.761 1.00 88.38 410 THR A CA 1
ATOM 3253 C C . THR A 1 410 ? 17.416 6.850 -6.693 1.00 88.38 410 THR A C 1
ATOM 3255 O O . THR A 1 410 ? 16.192 6.810 -6.598 1.00 88.38 410 THR A O 1
ATOM 3258 N N . ASP A 1 411 ? 18.162 5.758 -6.792 1.00 86.00 411 ASP A N 1
ATOM 3259 C CA . ASP A 1 411 ? 17.617 4.408 -6.762 1.00 86.00 411 ASP A CA 1
ATOM 3260 C C . ASP A 1 411 ? 17.664 3.803 -5.353 1.00 86.00 411 ASP A C 1
ATOM 3262 O O . ASP A 1 411 ? 18.601 4.047 -4.599 1.00 86.00 411 ASP A O 1
ATOM 3266 N N . CYS A 1 412 ? 16.684 2.953 -5.050 1.00 78.69 412 CYS A N 1
ATOM 3267 C CA . CYS A 1 412 ? 16.589 2.143 -3.847 1.00 78.69 412 CYS A CA 1
ATOM 3268 C C . CYS A 1 412 ? 16.491 0.664 -4.256 1.00 78.69 412 CYS A C 1
ATOM 3270 O O . CYS A 1 412 ? 15.516 0.234 -4.876 1.00 78.69 412 CYS A O 1
ATOM 3272 N N . CYS A 1 413 ? 17.479 -0.156 -3.881 1.00 72.94 413 CYS A N 1
ATOM 3273 C CA . CYS A 1 413 ? 17.566 -1.558 -4.320 1.00 72.94 413 CYS A CA 1
ATOM 3274 C C . CYS A 1 413 ? 16.379 -2.428 -3.850 1.00 72.94 413 CYS A C 1
ATOM 3276 O O . CYS A 1 413 ? 16.071 -3.477 -4.436 1.00 72.94 413 CYS A O 1
ATOM 3278 N N . THR A 1 414 ? 15.672 -2.003 -2.798 1.00 70.69 414 THR A N 1
ATOM 3279 C CA . THR A 1 414 ? 14.494 -2.698 -2.279 1.00 70.69 414 THR A CA 1
ATOM 3280 C C . THR A 1 414 ? 13.200 -2.310 -3.012 1.00 70.69 414 THR A C 1
ATOM 3282 O O . THR A 1 414 ? 12.259 -3.115 -2.994 1.00 70.69 414 THR A O 1
ATOM 3285 N N . ARG A 1 415 ? 13.166 -1.190 -3.755 1.00 81.12 415 ARG A N 1
ATOM 3286 C CA . ARG A 1 415 ? 11.970 -0.642 -4.424 1.00 81.12 415 ARG A CA 1
ATOM 3287 C C . ARG A 1 415 ? 12.202 -0.388 -5.916 1.00 81.12 415 ARG A C 1
ATOM 3289 O O . ARG A 1 415 ? 12.777 0.619 -6.313 1.00 81.12 415 ARG A O 1
ATOM 3296 N N . TRP A 1 416 ? 11.633 -1.247 -6.760 1.00 90.19 416 TRP A N 1
ATOM 3297 C CA . TRP A 1 416 ? 11.781 -1.157 -8.219 1.00 90.19 416 TRP A CA 1
ATOM 3298 C C . TRP A 1 416 ? 11.323 0.189 -8.819 1.00 90.19 416 TRP A C 1
ATOM 3300 O O . TRP A 1 416 ? 11.883 0.641 -9.817 1.00 90.19 416 TRP A O 1
ATOM 3310 N N . ASN A 1 417 ? 10.322 0.839 -8.208 1.00 87.50 417 ASN A N 1
ATOM 3311 C CA . ASN A 1 417 ? 9.813 2.145 -8.634 1.00 87.50 417 ASN A CA 1
ATOM 3312 C C . ASN A 1 417 ? 10.903 3.224 -8.571 1.00 87.50 417 ASN A C 1
ATOM 3314 O O . ASN A 1 417 ? 10.990 4.044 -9.481 1.00 87.50 417 ASN A O 1
ATOM 3318 N N . ALA A 1 418 ? 11.755 3.205 -7.539 1.00 90.25 418 ALA A N 1
ATOM 3319 C CA . ALA A 1 418 ? 12.869 4.143 -7.412 1.00 90.25 418 ALA A CA 1
ATOM 3320 C C . ALA A 1 418 ? 13.903 3.911 -8.524 1.00 90.25 418 ALA A C 1
ATOM 3322 O O . ALA A 1 418 ? 14.321 4.859 -9.189 1.00 90.25 418 ALA A O 1
ATOM 3323 N N . THR A 1 419 ? 14.223 2.644 -8.821 1.00 92.81 419 THR A N 1
ATOM 3324 C CA . THR A 1 419 ? 15.088 2.283 -9.955 1.00 92.81 419 THR A CA 1
ATOM 3325 C C . THR A 1 419 ? 14.511 2.783 -11.276 1.00 92.81 419 THR A C 1
ATOM 3327 O O . THR A 1 419 ? 15.222 3.375 -12.085 1.00 92.81 419 THR A O 1
ATOM 3330 N N . TYR A 1 420 ? 13.211 2.579 -11.497 1.00 93.94 420 TYR A N 1
ATOM 3331 C CA . TYR A 1 420 ? 12.518 3.050 -12.691 1.00 93.94 420 TYR A CA 1
ATOM 3332 C C . TYR A 1 420 ? 12.555 4.580 -12.815 1.00 93.94 420 TYR A C 1
ATOM 3334 O O . TYR A 1 420 ? 12.871 5.085 -13.892 1.00 93.94 420 TYR A O 1
ATOM 3342 N N . MET A 1 421 ? 12.294 5.319 -11.729 1.00 93.38 421 MET A N 1
ATOM 3343 C CA . MET A 1 421 ? 12.378 6.785 -11.725 1.00 93.38 421 MET A CA 1
ATOM 3344 C C . MET A 1 421 ? 13.797 7.270 -12.036 1.00 93.38 421 MET A C 1
ATOM 3346 O O . MET A 1 421 ? 13.960 8.114 -12.917 1.00 93.38 421 MET A O 1
ATOM 3350 N N . MET A 1 422 ? 14.823 6.670 -11.417 1.00 95.81 422 MET A N 1
ATOM 3351 C CA . MET A 1 422 ? 16.225 6.967 -11.732 1.00 95.81 422 MET A CA 1
ATOM 3352 C C . MET A 1 422 ? 16.523 6.736 -13.219 1.00 95.81 422 MET A C 1
ATOM 3354 O O .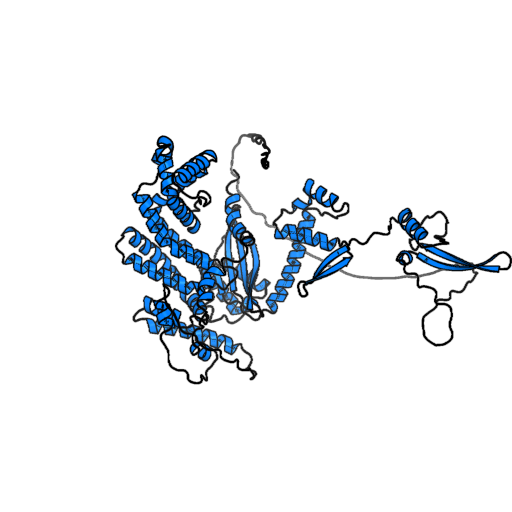 MET A 1 422 ? 17.106 7.604 -13.863 1.00 95.81 422 MET A O 1
ATOM 3358 N N . LEU A 1 423 ? 16.120 5.594 -13.791 1.00 95.38 423 LEU A N 1
ATOM 3359 C CA . LEU A 1 423 ? 16.351 5.297 -15.210 1.00 95.38 423 LEU A CA 1
ATOM 3360 C C . LEU A 1 423 ? 15.621 6.282 -16.128 1.00 95.38 423 LEU A C 1
ATOM 3362 O O . LEU A 1 423 ? 16.220 6.787 -17.076 1.00 95.38 423 LEU A O 1
ATOM 3366 N N . ARG A 1 424 ? 14.349 6.581 -15.846 1.00 95.38 424 ARG A N 1
ATOM 3367 C CA . ARG A 1 424 ? 13.535 7.545 -16.598 1.00 95.38 424 ARG A CA 1
ATOM 3368 C C . ARG A 1 424 ? 14.198 8.922 -16.628 1.00 95.38 424 ARG A C 1
ATOM 3370 O O . ARG A 1 424 ? 14.309 9.524 -17.695 1.00 95.38 424 ARG A O 1
ATOM 3377 N N . ASP A 1 425 ? 14.643 9.408 -15.474 1.00 95.06 425 ASP A N 1
ATOM 3378 C CA . ASP A 1 425 ? 15.243 10.736 -15.359 1.00 95.06 425 ASP A CA 1
ATOM 3379 C C . ASP A 1 425 ? 16.659 10.754 -15.946 1.00 95.06 425 ASP A C 1
ATOM 3381 O O . ASP A 1 425 ? 17.007 11.671 -16.688 1.00 95.06 425 ASP A O 1
ATOM 3385 N N . ALA A 1 426 ? 17.450 9.697 -15.742 1.00 95.56 426 ALA A N 1
ATOM 3386 C CA . ALA A 1 426 ? 18.762 9.565 -16.368 1.00 95.56 426 ALA A CA 1
ATOM 3387 C C . ALA A 1 426 ? 18.680 9.524 -17.904 1.00 95.56 426 ALA A C 1
ATOM 3389 O O . ALA A 1 426 ? 19.517 10.121 -18.581 1.00 95.56 426 ALA A O 1
ATOM 3390 N N . LEU A 1 427 ? 17.662 8.862 -18.465 1.00 96.19 427 LEU A N 1
ATOM 3391 C CA . LEU A 1 427 ? 17.405 8.840 -19.908 1.00 96.19 427 LEU A CA 1
ATOM 3392 C C . LEU A 1 427 ? 17.029 10.224 -20.444 1.00 96.19 427 LEU A C 1
ATOM 3394 O O . LEU A 1 427 ? 17.512 10.605 -21.511 1.00 96.19 427 LEU A O 1
ATOM 3398 N N . TYR A 1 428 ? 16.220 10.984 -19.702 1.00 96.25 428 TYR A N 1
ATOM 3399 C CA . TYR A 1 428 ? 15.898 12.372 -20.037 1.00 96.25 428 TYR A CA 1
ATOM 3400 C C . TYR A 1 428 ? 17.163 13.245 -20.068 1.00 96.25 428 TYR A C 1
ATOM 3402 O O . TYR A 1 428 ? 17.420 13.942 -21.050 1.00 96.25 428 TYR A O 1
ATOM 3410 N N . TYR A 1 429 ? 18.026 13.119 -19.055 1.00 96.19 429 TYR A N 1
ATOM 3411 C CA . TYR A 1 429 ? 19.286 13.861 -18.967 1.00 96.19 429 TYR A CA 1
ATOM 3412 C C . TYR A 1 429 ? 20.467 13.237 -19.723 1.00 96.19 429 TYR A C 1
ATOM 3414 O O . TYR A 1 429 ? 21.599 13.707 -19.587 1.00 96.19 429 TYR A O 1
ATOM 3422 N N . LYS A 1 430 ? 20.253 12.218 -20.564 1.00 95.75 430 LYS A N 1
ATOM 3423 C CA . LYS A 1 430 ? 21.333 11.507 -21.274 1.00 95.75 430 LYS A CA 1
ATOM 3424 C C . LYS A 1 430 ? 22.295 12.456 -22.001 1.00 95.75 430 LYS A C 1
ATOM 3426 O O . LYS A 1 430 ? 23.508 12.277 -21.919 1.00 95.75 430 LYS A O 1
ATOM 3431 N N . LYS A 1 431 ? 21.770 13.484 -22.682 1.00 95.44 431 LYS A N 1
ATOM 3432 C CA . LYS A 1 431 ? 22.592 14.488 -23.387 1.00 95.44 431 LYS A CA 1
ATOM 3433 C C . LYS A 1 431 ? 23.459 15.307 -22.421 1.00 95.44 431 LYS A C 1
ATOM 3435 O O . LYS A 1 431 ? 24.638 15.512 -22.699 1.00 95.44 431 LYS A O 1
ATOM 3440 N N . ALA A 1 432 ? 22.908 15.705 -21.272 1.00 95.56 432 ALA A N 1
ATOM 3441 C CA . ALA A 1 432 ? 23.642 16.431 -20.235 1.00 95.56 432 ALA A CA 1
ATOM 3442 C C . ALA A 1 432 ? 24.789 15.588 -19.665 1.00 95.56 432 ALA A C 1
ATOM 3444 O O . ALA A 1 432 ? 25.913 16.072 -19.553 1.00 95.56 432 ALA A O 1
ATOM 3445 N N . PHE A 1 433 ? 24.533 14.307 -19.389 1.00 94.69 433 PHE A N 1
ATOM 3446 C CA . PHE A 1 433 ? 25.557 13.360 -18.950 1.00 94.69 433 PHE A CA 1
ATOM 3447 C C . PHE A 1 433 ? 26.684 13.205 -19.979 1.00 94.69 433 PHE A C 1
ATOM 3449 O O . PHE A 1 433 ? 27.857 13.306 -19.630 1.00 94.69 433 PHE A O 1
ATOM 3456 N N . GLN A 1 434 ? 26.349 13.039 -21.262 1.00 93.94 434 GLN A N 1
ATOM 3457 C CA . GLN A 1 434 ? 27.342 12.949 -22.341 1.00 93.94 434 GLN A CA 1
ATOM 3458 C C . GLN A 1 434 ? 28.166 14.240 -22.485 1.00 93.94 434 GLN A C 1
ATOM 3460 O O . GLN A 1 434 ? 29.381 14.194 -22.716 1.00 93.94 434 GLN A O 1
ATOM 3465 N N . ARG A 1 435 ? 27.523 15.402 -22.313 1.00 94.31 435 ARG A N 1
ATOM 3466 C CA . ARG A 1 435 ? 28.175 16.717 -22.323 1.00 94.31 435 ARG A CA 1
ATOM 3467 C C . ARG A 1 435 ? 29.137 16.875 -21.146 1.00 94.31 435 ARG A C 1
ATOM 3469 O O . ARG A 1 435 ? 30.262 17.329 -21.354 1.00 94.31 435 ARG A O 1
ATOM 3476 N N . LEU A 1 436 ? 28.727 16.451 -19.952 1.00 94.25 436 LEU A N 1
ATOM 3477 C CA . LEU A 1 436 ? 29.552 16.455 -18.747 1.00 94.25 436 LEU A CA 1
ATOM 3478 C C . LEU A 1 436 ? 30.786 15.554 -18.911 1.00 94.25 436 LEU A C 1
ATOM 3480 O O . LEU A 1 436 ? 31.905 16.003 -18.672 1.00 94.25 436 LEU A O 1
ATOM 3484 N N . THR A 1 437 ? 30.618 14.329 -19.427 1.00 93.19 437 THR A N 1
ATOM 3485 C CA . THR A 1 437 ? 31.751 13.436 -19.736 1.00 93.19 437 THR A CA 1
ATOM 3486 C C . THR A 1 437 ? 32.711 14.052 -20.751 1.00 93.19 437 THR A C 1
ATOM 3488 O O . THR A 1 437 ? 33.921 13.901 -20.622 1.00 93.19 437 THR A O 1
ATOM 3491 N N . SER A 1 438 ? 32.193 14.776 -21.747 1.00 92.12 438 SER A N 1
ATOM 3492 C CA . SER A 1 438 ? 33.028 15.429 -22.762 1.00 92.12 438 SER A CA 1
ATOM 3493 C C . SER A 1 438 ? 33.868 16.577 -22.188 1.00 92.12 438 SER A C 1
ATOM 3495 O O . SER A 1 438 ? 34.993 16.786 -22.637 1.00 92.12 438 SER A O 1
ATOM 3497 N N . LYS A 1 439 ? 33.346 17.312 -21.195 1.00 91.69 439 LYS A N 1
ATOM 3498 C CA . LYS A 1 439 ? 34.075 18.391 -20.505 1.00 91.69 439 LYS A CA 1
ATOM 3499 C C . LYS A 1 439 ? 35.090 17.862 -19.491 1.00 91.69 439 LYS A C 1
ATOM 3501 O O . LYS A 1 439 ? 36.215 18.346 -19.444 1.00 91.69 439 LYS A O 1
ATOM 3506 N N . GLU A 1 440 ? 34.712 16.853 -18.711 1.00 89.12 440 GLU A N 1
ATOM 3507 C CA . GLU A 1 440 ? 35.505 16.306 -17.603 1.00 89.12 440 GLU A CA 1
ATOM 3508 C C . GLU A 1 440 ? 35.835 14.824 -17.817 1.00 89.12 440 GLU A C 1
ATOM 3510 O O . GLU A 1 440 ? 35.557 13.948 -16.992 1.00 89.12 440 GLU A O 1
ATOM 3515 N N . ARG A 1 441 ? 36.477 14.538 -18.952 1.00 88.25 441 ARG A N 1
ATOM 3516 C CA . ARG A 1 441 ? 36.786 13.173 -19.393 1.00 88.25 441 ARG A CA 1
ATOM 3517 C C . ARG A 1 441 ? 37.494 12.339 -18.323 1.00 88.25 441 ARG A C 1
ATOM 3519 O O . ARG A 1 441 ? 37.058 11.236 -18.021 1.00 88.25 441 ARG A O 1
ATOM 3526 N N . ARG A 1 442 ? 38.525 12.898 -17.677 1.00 87.25 442 ARG A N 1
ATOM 3527 C CA . ARG A 1 442 ? 39.306 12.204 -16.631 1.00 87.25 442 ARG A CA 1
ATOM 3528 C C . ARG A 1 442 ? 38.460 11.711 -15.453 1.00 87.25 442 ARG A C 1
ATOM 3530 O O . ARG A 1 442 ? 38.851 10.747 -14.808 1.00 87.25 442 ARG A O 1
ATOM 3537 N N . LYS A 1 443 ? 37.348 12.385 -15.157 1.00 86.12 443 LYS A N 1
ATOM 3538 C CA . LYS A 1 443 ? 36.514 12.113 -13.984 1.00 86.12 443 LYS A CA 1
ATOM 3539 C C . LYS A 1 443 ? 35.367 11.159 -14.298 1.00 86.12 443 LYS A C 1
ATOM 3541 O O . LYS A 1 443 ? 35.053 10.307 -13.477 1.00 86.12 443 LYS A O 1
ATOM 3546 N N . TYR A 1 444 ? 34.757 11.295 -15.477 1.00 88.06 444 TYR A N 1
ATOM 3547 C CA . TYR A 1 444 ? 33.506 10.603 -15.795 1.00 88.06 444 TYR A CA 1
ATOM 3548 C C . TYR A 1 444 ? 33.633 9.501 -16.856 1.00 88.06 444 TYR A C 1
ATOM 3550 O O . TYR A 1 444 ? 32.693 8.730 -17.018 1.00 88.06 444 TYR A O 1
ATOM 3558 N N . GLU A 1 445 ? 34.751 9.386 -17.583 1.00 86.94 445 GLU A N 1
ATOM 3559 C CA . GLU A 1 445 ? 34.891 8.403 -18.674 1.00 86.94 445 GLU A CA 1
ATOM 3560 C C . GLU A 1 445 ? 34.762 6.948 -18.197 1.00 86.94 445 GLU A C 1
ATOM 3562 O O . GLU A 1 445 ? 34.127 6.146 -18.875 1.00 86.94 445 GLU A O 1
ATOM 3567 N N . SER A 1 446 ? 35.287 6.615 -17.015 1.00 84.94 446 SER A N 1
ATOM 3568 C CA . SER A 1 446 ? 35.234 5.252 -16.462 1.00 84.94 446 SER A CA 1
ATOM 3569 C C . SER A 1 446 ? 33.848 4.826 -15.968 1.00 84.94 446 SER A C 1
ATOM 3571 O O . SER A 1 446 ? 33.589 3.630 -15.860 1.00 84.94 446 SER A O 1
ATOM 3573 N N . ILE A 1 447 ? 32.962 5.782 -15.667 1.00 85.38 447 ILE A N 1
ATOM 3574 C CA . ILE A 1 447 ? 31.611 5.521 -15.142 1.00 85.38 447 ILE A CA 1
ATOM 3575 C C . ILE A 1 447 ? 30.500 5.829 -16.154 1.00 85.38 447 ILE A C 1
ATOM 3577 O O . ILE A 1 447 ? 29.338 5.518 -15.902 1.00 85.38 447 ILE A O 1
ATOM 3581 N N . CYS A 1 448 ? 30.836 6.439 -17.294 1.00 87.69 448 CYS A N 1
ATOM 3582 C CA . CYS A 1 448 ? 29.871 6.804 -18.323 1.00 87.69 448 CYS A CA 1
ATOM 3583 C C . CYS A 1 448 ? 29.294 5.541 -18.993 1.00 87.69 448 CYS A C 1
ATOM 3585 O O . CYS A 1 448 ? 30.055 4.746 -19.552 1.00 87.69 448 CYS A O 1
ATOM 3587 N N . PRO A 1 449 ? 27.962 5.336 -18.984 1.00 92.19 449 PRO A N 1
ATOM 3588 C CA . PRO A 1 449 ? 27.363 4.184 -19.637 1.00 92.19 449 PRO A CA 1
ATOM 3589 C C . PRO A 1 449 ? 27.590 4.201 -21.152 1.00 92.19 449 PRO A C 1
ATOM 3591 O O . PRO A 1 449 ? 27.458 5.238 -21.812 1.00 92.19 449 PRO A O 1
ATOM 3594 N N . LEU A 1 450 ? 27.871 3.025 -21.717 1.00 91.69 450 LEU A N 1
ATOM 3595 C CA . LEU A 1 450 ? 28.069 2.852 -23.158 1.00 91.69 450 LEU A CA 1
ATOM 3596 C C . LEU A 1 450 ? 26.768 3.119 -23.942 1.00 91.69 450 LEU A C 1
ATOM 3598 O O . LEU A 1 450 ? 25.674 2.949 -23.396 1.00 91.69 450 LEU A O 1
ATOM 3602 N N . PRO A 1 451 ? 26.838 3.466 -25.244 1.00 92.62 451 PRO A N 1
ATOM 3603 C CA . PRO A 1 451 ? 25.647 3.672 -26.075 1.00 92.62 451 PRO A CA 1
ATOM 3604 C C . PRO A 1 451 ? 24.644 2.508 -26.022 1.00 92.62 451 PRO A C 1
ATOM 3606 O O . PRO A 1 451 ? 23.446 2.742 -25.868 1.00 92.62 451 PRO A O 1
ATOM 3609 N N . GLU A 1 452 ? 25.137 1.267 -26.048 1.00 93.56 452 GLU A N 1
ATOM 3610 C CA . GLU A 1 452 ? 24.325 0.050 -25.918 1.00 93.56 452 GLU A CA 1
ATOM 3611 C C . GLU A 1 452 ? 23.630 -0.042 -24.547 1.00 93.56 452 GLU A C 1
ATOM 3613 O O . GLU A 1 452 ? 22.484 -0.474 -24.445 1.00 93.56 452 GLU A O 1
ATOM 3618 N N . GLN A 1 453 ? 24.287 0.406 -23.472 1.00 93.88 453 GLN A N 1
ATOM 3619 C CA . GLN A 1 453 ? 23.697 0.415 -22.132 1.00 93.88 453 GLN A CA 1
ATOM 3620 C C . GLN A 1 453 ? 22.539 1.414 -22.042 1.00 93.88 453 GLN A C 1
ATOM 3622 O O . GLN A 1 453 ? 21.499 1.088 -21.471 1.00 93.88 453 GLN A O 1
ATOM 3627 N N . TRP A 1 454 ? 22.671 2.589 -22.664 1.00 95.31 454 TRP A N 1
ATOM 3628 C CA . TRP A 1 454 ? 21.568 3.548 -22.768 1.00 95.31 454 TRP A CA 1
ATOM 3629 C C . TRP A 1 454 ? 20.385 2.994 -23.567 1.00 95.31 454 TRP A C 1
ATOM 3631 O O . TRP A 1 454 ? 19.236 3.238 -23.200 1.00 95.31 454 TRP A O 1
ATOM 3641 N N . GLU A 1 455 ? 20.642 2.243 -24.639 1.00 94.88 455 GLU A N 1
ATOM 3642 C CA . GLU A 1 455 ? 19.585 1.584 -25.412 1.00 94.88 455 GLU A CA 1
ATOM 3643 C C . GLU A 1 455 ? 18.869 0.509 -24.580 1.00 94.88 455 GLU A C 1
ATOM 3645 O O . GLU A 1 455 ? 17.638 0.495 -24.516 1.00 94.88 455 GLU A O 1
ATOM 3650 N N . LYS A 1 456 ? 19.626 -0.338 -23.867 1.00 94.31 456 LYS A N 1
ATOM 3651 C CA . LYS A 1 456 ? 19.072 -1.338 -22.939 1.00 94.31 456 LYS A CA 1
ATOM 3652 C C . LYS A 1 456 ? 18.197 -0.686 -21.865 1.00 94.31 456 LYS A C 1
ATOM 3654 O O . LYS A 1 456 ? 17.068 -1.124 -21.654 1.00 94.31 456 LYS A O 1
ATOM 3659 N N . ALA A 1 457 ? 18.685 0.385 -21.235 1.00 94.75 457 ALA A N 1
ATOM 3660 C CA . ALA A 1 457 ? 17.932 1.142 -20.236 1.00 94.75 457 ALA A CA 1
ATOM 3661 C C . ALA A 1 457 ? 16.637 1.730 -20.815 1.00 94.75 457 ALA A C 1
ATOM 3663 O O . ALA A 1 457 ? 15.585 1.628 -20.188 1.00 94.75 457 ALA A O 1
ATOM 3664 N N . SER A 1 458 ? 16.689 2.292 -22.028 1.00 95.25 458 SER A N 1
ATOM 3665 C CA . SER A 1 458 ? 15.515 2.840 -22.714 1.00 95.25 458 SER A CA 1
ATOM 3666 C C . SER A 1 458 ? 14.447 1.774 -22.969 1.00 95.25 458 SER A C 1
ATOM 3668 O O . SER A 1 458 ? 13.290 1.975 -22.597 1.00 95.25 458 SER A O 1
ATOM 3670 N N . LYS A 1 459 ? 14.833 0.613 -23.510 1.00 93.75 459 LYS A N 1
ATOM 3671 C CA . LYS A 1 459 ? 13.918 -0.508 -23.776 1.00 93.75 459 LYS A CA 1
ATOM 3672 C C . LYS A 1 459 ? 13.245 -1.026 -22.503 1.00 93.75 459 LYS A C 1
ATOM 3674 O O . LYS A 1 459 ? 12.023 -1.173 -22.475 1.00 93.75 459 LYS A O 1
ATOM 3679 N N . VAL A 1 460 ? 14.015 -1.257 -21.437 1.00 92.44 460 VAL A N 1
ATOM 3680 C CA . VAL A 1 460 ? 13.468 -1.729 -20.151 1.00 92.44 460 VAL A CA 1
ATOM 3681 C C . VAL A 1 460 ? 12.558 -0.674 -19.521 1.00 92.44 460 VAL A C 1
ATOM 3683 O O . VAL A 1 460 ? 11.467 -1.007 -19.064 1.00 92.44 460 VAL A O 1
ATOM 3686 N N . CYS A 1 461 ? 12.940 0.606 -19.562 1.00 92.31 461 CYS A N 1
ATOM 3687 C CA . CYS A 1 461 ? 12.103 1.699 -19.067 1.00 92.31 461 CYS A CA 1
ATOM 3688 C C . CYS A 1 461 ? 10.760 1.767 -19.816 1.00 92.31 461 CYS A C 1
ATOM 3690 O O . CYS A 1 461 ? 9.714 1.922 -19.192 1.00 92.31 461 CYS A O 1
ATOM 3692 N N . MET A 1 462 ? 10.752 1.585 -21.141 1.00 91.56 462 MET A N 1
ATOM 3693 C CA . MET A 1 462 ? 9.507 1.521 -21.916 1.00 91.56 462 MET A CA 1
ATOM 3694 C C . MET A 1 462 ? 8.621 0.342 -21.494 1.00 91.56 462 MET A C 1
ATOM 3696 O O . MET A 1 462 ? 7.411 0.510 -21.350 1.00 91.56 462 MET A O 1
ATOM 3700 N N . CYS A 1 463 ? 9.214 -0.829 -21.253 1.00 92.25 463 CYS A N 1
ATOM 3701 C CA . CYS A 1 463 ? 8.486 -2.016 -20.805 1.00 92.25 463 CYS A CA 1
ATOM 3702 C C . CYS A 1 463 ? 7.870 -1.818 -19.409 1.00 92.25 463 CYS A C 1
ATOM 3704 O O . CYS A 1 463 ? 6.699 -2.126 -19.182 1.00 92.25 463 CYS A O 1
ATOM 3706 N N . LEU A 1 464 ? 8.641 -1.257 -18.477 1.00 92.50 464 LEU A N 1
ATOM 3707 C CA . LEU A 1 464 ? 8.225 -1.062 -17.089 1.00 92.50 464 LEU A CA 1
ATOM 3708 C C . LEU A 1 464 ? 7.290 0.137 -16.878 1.00 92.50 464 LEU A C 1
ATOM 3710 O O . LEU A 1 464 ? 6.662 0.231 -15.824 1.00 92.50 464 LEU A O 1
ATOM 3714 N N . LYS A 1 465 ? 7.116 1.014 -17.874 1.00 91.75 465 LYS A N 1
ATOM 3715 C CA . LYS A 1 465 ? 6.183 2.147 -17.785 1.00 91.75 465 LYS A CA 1
ATOM 3716 C C . LYS A 1 465 ? 4.780 1.706 -17.362 1.00 91.75 465 LYS A C 1
ATOM 3718 O O . LYS A 1 465 ? 4.234 2.244 -16.406 1.00 91.75 465 LYS A O 1
ATOM 3723 N N . LYS A 1 466 ? 4.229 0.665 -18.000 1.00 90.12 466 LYS A N 1
ATOM 3724 C CA . LYS A 1 466 ? 2.889 0.158 -17.659 1.00 90.12 466 LYS A CA 1
ATOM 3725 C C . LYS A 1 466 ? 2.816 -0.389 -16.230 1.00 90.12 466 LYS A C 1
ATOM 3727 O O . LYS A 1 466 ? 1.789 -0.237 -15.575 1.00 90.12 466 LYS A O 1
ATOM 3732 N N . PHE A 1 467 ? 3.895 -0.996 -15.732 1.00 91.25 467 PHE A N 1
ATOM 3733 C CA . PHE A 1 467 ? 3.972 -1.426 -14.335 1.00 91.25 467 PHE A CA 1
ATOM 3734 C C . PHE A 1 467 ? 3.900 -0.223 -13.387 1.00 91.25 467 PHE A C 1
ATOM 3736 O O . PHE A 1 467 ? 3.270 -0.323 -12.336 1.00 91.25 467 PHE A O 1
ATOM 3743 N N . SER A 1 468 ? 4.510 0.906 -13.760 1.00 89.00 468 SER A N 1
ATOM 3744 C CA . SER A 1 468 ? 4.555 2.115 -12.933 1.00 89.00 468 SER A CA 1
ATOM 3745 C C . SER A 1 468 ? 3.183 2.776 -12.900 1.00 89.00 468 SER A C 1
ATOM 3747 O O . SER A 1 468 ? 2.663 3.036 -11.818 1.00 89.00 468 SER A O 1
ATOM 3749 N N . ASP A 1 469 ? 2.547 2.917 -14.066 1.00 88.62 469 ASP A N 1
ATOM 3750 C CA . ASP A 1 469 ? 1.191 3.454 -14.197 1.00 88.62 469 ASP A CA 1
ATOM 3751 C C . ASP A 1 469 ? 0.187 2.641 -13.357 1.00 88.62 469 ASP A C 1
ATOM 3753 O O . ASP A 1 469 ? -0.594 3.203 -12.589 1.00 88.62 469 ASP A O 1
ATOM 3757 N N . LEU A 1 470 ? 0.247 1.304 -13.441 1.00 87.94 470 LEU A N 1
ATOM 3758 C CA . LEU A 1 470 ? -0.604 0.420 -12.640 1.00 87.94 470 LEU A CA 1
ATOM 3759 C C . LEU A 1 470 ? -0.278 0.488 -11.145 1.00 87.94 470 LEU A C 1
ATOM 3761 O O . LEU A 1 470 ? -1.189 0.497 -10.328 1.00 87.94 470 LEU A O 1
ATOM 3765 N N . THR A 1 471 ? 0.998 0.563 -10.765 1.00 87.25 471 THR A N 1
ATOM 3766 C CA . THR A 1 471 ? 1.380 0.652 -9.347 1.00 87.25 471 THR A CA 1
ATOM 3767 C C . THR A 1 471 ? 0.879 1.949 -8.720 1.00 87.25 471 THR A C 1
ATOM 3769 O O . THR A 1 471 ? 0.370 1.920 -7.602 1.00 87.25 471 THR A O 1
ATOM 3772 N N . ASN A 1 472 ? 0.938 3.065 -9.449 1.00 85.44 472 ASN A N 1
ATOM 3773 C CA . ASN A 1 472 ? 0.370 4.336 -9.002 1.00 85.44 472 ASN A CA 1
ATOM 3774 C C . ASN A 1 472 ? -1.155 4.241 -8.850 1.00 85.44 472 ASN A C 1
ATOM 3776 O O . ASN A 1 472 ? -1.691 4.634 -7.818 1.00 85.44 472 ASN A O 1
ATOM 3780 N N . LEU A 1 473 ? -1.842 3.635 -9.826 1.00 85.00 473 LEU A N 1
ATOM 3781 C CA . LEU A 1 473 ? -3.288 3.382 -9.764 1.00 85.00 473 LEU A CA 1
ATOM 3782 C C . LEU A 1 473 ? -3.687 2.475 -8.585 1.00 85.00 473 LEU A C 1
ATOM 3784 O O . LEU A 1 473 ? -4.768 2.596 -8.023 1.00 85.00 473 LEU A O 1
ATOM 3788 N N . PHE A 1 474 ? -2.833 1.534 -8.204 1.00 83.56 474 PHE A N 1
ATOM 3789 C CA . PHE A 1 474 ? -3.107 0.600 -7.114 1.00 83.56 474 PHE A CA 1
ATOM 3790 C C . PHE A 1 474 ? -2.757 1.142 -5.729 1.00 83.56 474 PHE A C 1
ATOM 3792 O O . PHE A 1 474 ? -3.201 0.584 -4.729 1.00 83.56 474 PHE A O 1
ATOM 3799 N N . SER A 1 475 ? -1.981 2.224 -5.664 1.00 79.88 475 SER A N 1
ATOM 3800 C CA . SER A 1 475 ? -1.537 2.841 -4.409 1.00 79.88 475 SER A CA 1
ATOM 3801 C C . SER A 1 475 ? -2.540 3.858 -3.849 1.00 79.88 475 SER A C 1
ATOM 3803 O O . SER A 1 475 ? -2.253 4.519 -2.855 1.00 79.88 475 SER A O 1
ATOM 3805 N N . GLY A 1 476 ? -3.715 3.997 -4.470 1.00 78.25 476 GLY A N 1
ATOM 3806 C CA . GLY A 1 476 ? -4.770 4.882 -3.989 1.00 78.25 476 GLY A CA 1
ATOM 3807 C C . GLY A 1 476 ? -5.334 4.466 -2.629 1.00 78.25 476 GLY A C 1
ATOM 3808 O O . GLY A 1 476 ? -5.594 3.289 -2.386 1.00 78.25 476 GLY A O 1
ATOM 3809 N N . ILE A 1 477 ? -5.566 5.454 -1.761 1.00 72.75 477 ILE A N 1
ATOM 3810 C CA . ILE A 1 477 ? -6.131 5.258 -0.412 1.00 72.75 477 ILE A CA 1
ATOM 3811 C C . ILE A 1 477 ? -7.567 5.788 -0.269 1.00 72.75 477 ILE A C 1
ATOM 3813 O O . ILE A 1 477 ? -8.261 5.429 0.677 1.00 72.75 477 ILE A O 1
ATOM 3817 N N . LEU A 1 478 ? -8.020 6.628 -1.208 1.00 74.12 478 LEU A N 1
ATOM 3818 C CA . LEU A 1 478 ? -9.321 7.315 -1.154 1.00 74.12 478 LEU A CA 1
ATOM 3819 C C . LEU A 1 478 ? -10.415 6.641 -1.999 1.00 74.12 478 LEU A C 1
ATOM 3821 O O . LEU A 1 478 ? -11.526 7.155 -2.096 1.00 74.12 478 LEU A O 1
ATOM 3825 N N . TYR A 1 479 ? -10.116 5.507 -2.632 1.00 80.81 479 TYR A N 1
ATOM 3826 C CA . TYR A 1 479 ? -11.051 4.777 -3.488 1.00 80.81 479 TYR A CA 1
ATOM 3827 C C . TYR A 1 479 ? -10.817 3.261 -3.407 1.00 80.81 479 TYR A C 1
ATOM 3829 O O . TYR A 1 479 ? -9.731 2.830 -3.012 1.00 80.81 479 TYR A O 1
ATOM 3837 N N . PRO A 1 480 ? -11.808 2.426 -3.783 1.00 84.06 480 PRO A N 1
ATOM 3838 C CA . PRO A 1 480 ? -11.615 0.983 -3.844 1.00 84.06 480 PRO A CA 1
ATOM 3839 C C . PRO A 1 480 ? -10.565 0.616 -4.898 1.00 84.06 480 PRO A C 1
ATOM 3841 O O . PRO A 1 480 ? -10.704 0.962 -6.069 1.00 84.06 480 PRO A O 1
ATOM 3844 N N . THR A 1 481 ? -9.529 -0.118 -4.496 1.00 87.06 481 THR A N 1
ATOM 3845 C CA . THR A 1 481 ? -8.461 -0.576 -5.403 1.00 87.06 481 THR A CA 1
ATOM 3846 C C . THR A 1 481 ? -8.623 -2.041 -5.818 1.00 87.06 481 THR A C 1
ATOM 3848 O O . THR A 1 481 ? -8.184 -2.427 -6.901 1.00 87.06 481 THR A O 1
ATOM 3851 N N . ALA A 1 482 ? -9.300 -2.860 -5.001 1.00 87.69 482 ALA A N 1
ATOM 3852 C CA . ALA A 1 482 ? -9.453 -4.309 -5.192 1.00 87.69 482 ALA A CA 1
ATOM 3853 C C . ALA A 1 482 ? -9.977 -4.695 -6.592 1.00 87.69 482 ALA A C 1
ATOM 3855 O O . ALA A 1 482 ? -9.426 -5.582 -7.244 1.00 87.69 482 ALA A O 1
ATOM 3856 N N . ASN A 1 483 ? -11.004 -3.990 -7.078 1.00 87.69 483 ASN A N 1
ATOM 3857 C CA . ASN A 1 483 ? -11.640 -4.216 -8.379 1.00 87.69 483 ASN A CA 1
ATOM 3858 C C . ASN A 1 483 ? -10.755 -3.831 -9.577 1.00 87.69 483 ASN A C 1
ATOM 3860 O O . ASN A 1 483 ? -11.026 -4.269 -10.696 1.00 87.69 483 ASN A O 1
ATOM 3864 N N . LEU A 1 484 ? -9.703 -3.034 -9.374 1.00 88.25 484 LEU A N 1
ATOM 3865 C CA . LEU A 1 484 ? -8.803 -2.583 -10.440 1.00 88.25 484 LEU A CA 1
ATOM 3866 C C . LEU A 1 484 ? -7.677 -3.592 -10.714 1.00 88.25 484 LEU A C 1
ATOM 3868 O O . LEU A 1 484 ? -7.161 -3.668 -11.833 1.00 88.25 484 LEU A O 1
ATOM 3872 N N . PHE A 1 485 ? -7.305 -4.389 -9.708 1.00 87.44 485 PHE A N 1
ATOM 3873 C CA . PHE A 1 485 ? -6.147 -5.278 -9.788 1.00 87.44 485 PHE A CA 1
ATOM 3874 C C . PHE A 1 485 ? -6.298 -6.378 -10.833 1.00 87.44 485 PHE A C 1
ATOM 3876 O O . PHE A 1 485 ? -5.354 -6.607 -11.586 1.00 87.44 485 PHE A O 1
ATOM 3883 N N . TYR A 1 486 ? -7.454 -7.047 -10.920 1.00 89.50 486 TYR A N 1
ATOM 3884 C CA . TYR A 1 486 ? -7.629 -8.148 -11.874 1.00 89.50 486 TYR A CA 1
ATOM 3885 C C . TYR A 1 486 ? -7.344 -7.687 -13.306 1.00 89.50 486 TYR A C 1
ATOM 3887 O O . TYR A 1 486 ? -6.536 -8.308 -13.995 1.00 89.50 486 TYR A O 1
ATOM 3895 N N . ARG A 1 487 ? -7.928 -6.548 -13.717 1.00 89.19 487 ARG A N 1
ATOM 3896 C CA . ARG A 1 487 ? -7.691 -5.939 -15.033 1.00 89.19 487 ARG A CA 1
ATOM 3897 C C . ARG A 1 487 ? -6.202 -5.691 -15.254 1.00 89.19 487 ARG A C 1
ATOM 3899 O O . ARG A 1 487 ? -5.648 -6.189 -16.230 1.00 89.19 487 ARG A O 1
ATOM 3906 N N . GLY A 1 488 ? -5.546 -4.965 -14.348 1.00 89.31 488 GLY A N 1
ATOM 3907 C CA . GLY A 1 488 ? -4.139 -4.612 -14.537 1.00 89.31 488 GLY A CA 1
ATOM 3908 C C . GLY A 1 488 ? -3.208 -5.827 -14.553 1.00 89.31 488 GLY A C 1
ATOM 3909 O O . GLY A 1 488 ? -2.316 -5.893 -15.392 1.00 89.31 488 GLY A O 1
ATOM 3910 N N . PHE A 1 489 ? -3.442 -6.838 -13.713 1.00 89.38 489 PHE A N 1
ATOM 3911 C CA . PHE A 1 489 ? -2.666 -8.083 -13.753 1.00 89.38 489 PHE A CA 1
ATOM 3912 C C . PHE A 1 489 ? -2.862 -8.845 -15.064 1.00 89.38 489 PHE A C 1
ATOM 3914 O O . PHE A 1 489 ? -1.895 -9.367 -15.624 1.00 89.38 489 PHE A O 1
ATOM 3921 N N . CYS A 1 490 ? -4.090 -8.886 -15.581 1.00 90.50 490 CYS A N 1
ATOM 3922 C CA . CYS A 1 490 ? -4.359 -9.505 -16.870 1.00 90.50 490 CYS A CA 1
ATOM 3923 C C . CYS A 1 490 ? -3.655 -8.759 -18.015 1.00 90.50 490 CYS A C 1
ATOM 3925 O O . CYS A 1 490 ? -3.052 -9.394 -18.881 1.00 90.50 490 CYS A O 1
ATOM 3927 N N . GLU A 1 491 ? -3.665 -7.424 -17.995 1.00 90.44 491 GLU A N 1
ATOM 3928 C CA . GLU A 1 491 ? -2.928 -6.587 -18.950 1.00 90.44 491 GLU A CA 1
ATOM 3929 C C . GLU A 1 491 ? -1.418 -6.862 -18.895 1.00 90.44 491 GLU A C 1
ATOM 3931 O O . GLU A 1 491 ? -0.790 -7.049 -19.940 1.00 90.44 491 GLU A O 1
ATOM 3936 N N . ILE A 1 492 ? -0.839 -6.980 -17.694 1.00 92.12 492 ILE A N 1
ATOM 3937 C CA . ILE A 1 492 ? 0.564 -7.377 -17.523 1.00 92.12 492 ILE A CA 1
ATOM 3938 C C . ILE A 1 492 ? 0.825 -8.763 -18.120 1.00 92.12 492 ILE A C 1
ATOM 3940 O O . ILE A 1 492 ? 1.792 -8.928 -18.861 1.00 92.12 492 ILE A O 1
ATOM 3944 N N . LYS A 1 493 ? -0.034 -9.759 -17.869 1.00 91.50 493 LYS A N 1
ATOM 3945 C CA . LYS A 1 493 ? 0.156 -11.105 -18.435 1.00 91.50 493 LYS A CA 1
ATOM 3946 C C . LYS A 1 493 ? 0.145 -11.096 -19.962 1.00 91.50 493 LYS A C 1
ATOM 3948 O O . LYS A 1 493 ? 0.958 -11.783 -20.588 1.00 91.50 493 LYS A O 1
ATOM 3953 N N . LEU A 1 494 ? -0.753 -10.320 -20.569 1.00 90.94 494 LEU A N 1
ATOM 3954 C CA . LEU A 1 494 ? -0.810 -10.158 -22.022 1.00 90.94 494 LEU A CA 1
ATOM 3955 C C . LEU A 1 494 ? 0.463 -9.492 -22.560 1.00 90.94 494 LEU A C 1
ATOM 3957 O O . LEU A 1 494 ? 1.020 -9.978 -23.545 1.00 90.94 494 LEU A O 1
ATOM 3961 N N . LEU A 1 495 ? 0.967 -8.452 -21.886 1.00 92.94 495 LEU A N 1
ATOM 3962 C CA . LEU A 1 495 ? 2.235 -7.809 -22.241 1.00 92.94 495 LEU A CA 1
ATOM 3963 C C . LEU A 1 495 ? 3.403 -8.790 -22.168 1.00 92.94 495 LEU A C 1
ATOM 3965 O O . LEU A 1 495 ? 4.099 -8.967 -23.165 1.00 92.94 495 LEU A O 1
ATOM 3969 N N . LEU A 1 496 ? 3.563 -9.498 -21.050 1.00 93.12 496 LEU A N 1
ATOM 3970 C CA . LEU A 1 496 ? 4.621 -10.494 -20.889 1.00 93.12 496 LEU A CA 1
ATOM 3971 C C . LEU A 1 496 ? 4.541 -11.586 -21.967 1.00 93.12 496 LEU A C 1
ATOM 3973 O O . LEU A 1 496 ? 5.557 -11.978 -22.533 1.00 93.12 496 LEU A O 1
ATOM 3977 N N . THR A 1 497 ? 3.334 -12.043 -22.309 1.00 91.19 497 THR A N 1
ATOM 3978 C CA . THR A 1 497 ? 3.125 -13.026 -23.385 1.00 91.19 497 THR A CA 1
ATOM 3979 C C . THR A 1 497 ? 3.526 -12.465 -24.752 1.00 91.19 497 THR A C 1
ATOM 3981 O O . THR A 1 497 ? 4.142 -13.170 -25.551 1.00 91.19 497 THR A O 1
ATOM 3984 N N . SER A 1 498 ? 3.206 -11.197 -25.028 1.00 91.88 498 SER A N 1
ATOM 3985 C CA . SER A 1 498 ? 3.605 -10.526 -26.269 1.00 91.88 498 SER A CA 1
ATOM 3986 C C . SER A 1 498 ? 5.125 -10.368 -26.373 1.00 91.88 498 SER A C 1
ATOM 3988 O O . SER A 1 498 ? 5.704 -10.655 -27.419 1.00 91.88 498 SER A O 1
ATOM 3990 N N . TRP A 1 499 ? 5.784 -10.013 -25.269 1.00 93.56 499 TRP A N 1
ATOM 3991 C CA . TRP A 1 499 ? 7.233 -9.851 -25.186 1.00 93.56 499 TRP A CA 1
ATOM 3992 C C . TRP A 1 499 ? 7.964 -11.177 -25.399 1.00 93.56 499 TRP A C 1
ATOM 3994 O O . TRP A 1 499 ? 8.930 -11.225 -26.158 1.00 93.56 499 TRP A O 1
ATOM 4004 N N . SER A 1 500 ? 7.453 -12.280 -24.841 1.00 90.81 500 SER A N 1
ATOM 4005 C CA . SER A 1 500 ? 7.997 -13.622 -25.088 1.00 90.81 500 SER A CA 1
ATOM 4006 C C . SER A 1 500 ? 7.929 -14.046 -26.564 1.00 90.81 500 SER A C 1
ATOM 4008 O O . SER A 1 500 ? 8.755 -14.839 -27.012 1.00 90.81 500 SER A O 1
ATOM 4010 N N . ARG A 1 501 ? 6.979 -13.508 -27.341 1.00 89.69 501 ARG A N 1
ATOM 4011 C CA . ARG A 1 501 ? 6.810 -13.785 -28.781 1.00 89.69 501 ARG A CA 1
ATOM 4012 C C . ARG A 1 501 ? 7.515 -12.781 -29.697 1.00 89.69 501 ARG A C 1
ATOM 4014 O O . ARG A 1 501 ? 7.454 -12.951 -30.909 1.00 89.69 501 ARG A O 1
ATOM 4021 N N . GLY A 1 502 ? 8.138 -11.739 -29.143 1.00 89.25 502 GLY A N 1
ATOM 4022 C CA . GLY A 1 502 ? 8.755 -10.656 -29.912 1.00 89.25 502 GLY A CA 1
ATOM 4023 C C . GLY A 1 502 ? 9.990 -11.088 -30.710 1.00 89.25 502 GLY A C 1
ATOM 4024 O O . GLY A 1 502 ? 10.256 -12.272 -30.883 1.00 89.25 502 GLY A O 1
ATOM 4025 N N . ASN A 1 503 ? 10.795 -10.129 -31.167 1.00 89.31 503 ASN A N 1
ATOM 4026 C CA . ASN A 1 503 ? 12.080 -10.414 -31.828 1.00 89.31 503 ASN A CA 1
ATOM 4027 C C . ASN A 1 503 ? 13.296 -10.032 -30.971 1.00 89.31 503 ASN A C 1
ATOM 4029 O O . ASN A 1 503 ? 14.364 -10.604 -31.160 1.00 89.31 503 ASN A O 1
ATOM 4033 N N . ASP A 1 504 ? 13.139 -9.119 -30.010 1.00 90.88 504 ASP A N 1
ATOM 4034 C CA . ASP A 1 504 ? 14.235 -8.658 -29.154 1.00 90.88 504 ASP A CA 1
ATOM 4035 C C . ASP A 1 504 ? 14.566 -9.705 -28.075 1.00 90.88 504 ASP A C 1
ATOM 4037 O O . ASP A 1 504 ? 13.759 -9.989 -27.188 1.00 90.88 504 ASP A O 1
ATOM 4041 N N . THR A 1 505 ? 15.758 -10.301 -28.168 1.00 91.19 505 THR A N 1
ATOM 4042 C CA . THR A 1 505 ? 16.221 -11.370 -27.269 1.00 91.19 505 THR A CA 1
ATOM 4043 C C . THR A 1 505 ? 16.314 -10.923 -25.810 1.00 91.19 505 THR A C 1
ATOM 4045 O O . THR A 1 505 ? 15.990 -11.704 -24.920 1.00 91.19 505 THR A O 1
ATOM 4048 N N . MET A 1 506 ? 16.710 -9.674 -25.542 1.00 91.75 506 MET A N 1
ATOM 4049 C CA . MET A 1 506 ? 16.799 -9.169 -24.168 1.00 91.75 506 MET A CA 1
ATOM 4050 C C . MET A 1 506 ? 15.403 -9.040 -23.557 1.00 91.75 506 MET A C 1
ATOM 4052 O O . MET A 1 506 ? 15.159 -9.532 -22.457 1.00 91.75 506 MET A O 1
ATOM 4056 N N . VAL A 1 507 ? 14.456 -8.475 -24.309 1.00 93.44 507 VAL A N 1
ATOM 4057 C CA . VAL A 1 507 ? 13.060 -8.351 -23.864 1.00 93.44 507 VAL A CA 1
ATOM 4058 C C . VAL A 1 507 ? 12.396 -9.725 -23.699 1.00 93.44 507 VAL A C 1
ATOM 4060 O O . VAL A 1 507 ? 11.601 -9.909 -22.779 1.00 93.44 507 VAL A O 1
ATOM 4063 N N . LYS A 1 508 ? 12.749 -10.720 -24.524 1.00 94.12 508 LYS A N 1
ATOM 4064 C CA . LYS A 1 508 ? 12.292 -12.110 -24.349 1.00 94.12 508 LYS A CA 1
ATOM 4065 C C . LYS A 1 508 ? 12.764 -12.729 -23.041 1.00 94.12 508 LYS A C 1
ATOM 4067 O O . LYS A 1 508 ? 11.948 -13.319 -22.335 1.00 94.12 508 LYS A O 1
ATOM 4072 N N . ASN A 1 509 ? 14.055 -12.605 -22.735 1.00 91.94 509 ASN A N 1
ATOM 4073 C CA . ASN A 1 509 ? 14.636 -13.150 -21.508 1.00 91.94 509 ASN A CA 1
ATOM 4074 C C . ASN A 1 509 ? 14.006 -12.486 -20.279 1.00 91.94 509 ASN A C 1
ATOM 4076 O O . ASN A 1 509 ? 13.512 -13.181 -19.391 1.00 91.94 509 ASN A O 1
ATOM 4080 N N . MET A 1 510 ? 13.882 -11.156 -20.319 1.00 94.31 510 MET A N 1
ATOM 4081 C CA . MET A 1 510 ? 13.161 -10.368 -19.321 1.00 94.31 510 MET A CA 1
ATOM 4082 C C . MET A 1 510 ? 11.719 -10.853 -19.140 1.00 94.31 510 MET A C 1
ATOM 4084 O O . MET A 1 510 ? 11.261 -11.086 -18.027 1.00 94.31 510 MET A O 1
ATOM 4088 N N . ALA A 1 511 ? 10.986 -11.072 -20.231 1.00 94.94 511 ALA A N 1
ATOM 4089 C CA . ALA A 1 511 ? 9.616 -11.560 -20.156 1.00 94.94 511 ALA A CA 1
ATOM 4090 C C . ALA A 1 511 ? 9.519 -12.978 -19.580 1.00 94.94 511 ALA A C 1
ATOM 4092 O O . ALA A 1 511 ? 8.553 -13.280 -18.882 1.00 94.94 511 ALA A O 1
ATOM 4093 N N . ALA A 1 512 ? 10.492 -13.852 -19.851 1.00 92.81 512 ALA A N 1
ATOM 4094 C CA . ALA A 1 512 ? 10.526 -15.211 -19.316 1.00 92.81 512 ALA A CA 1
ATOM 4095 C C . ALA A 1 512 ? 10.763 -15.228 -17.794 1.00 92.81 512 ALA A C 1
ATOM 4097 O O . ALA A 1 512 ? 10.044 -15.930 -17.070 1.00 92.81 512 ALA A O 1
ATOM 4098 N N . SER A 1 513 ? 11.711 -14.424 -17.295 1.00 91.94 513 SER A N 1
ATOM 4099 C CA . SER A 1 513 ? 11.975 -14.297 -15.855 1.00 91.94 513 SER A CA 1
ATOM 4100 C C . SER A 1 513 ? 10.768 -13.696 -15.125 1.00 91.94 513 SER A C 1
ATOM 4102 O O . SER A 1 513 ? 10.249 -14.287 -14.172 1.00 91.94 513 SER A O 1
ATOM 4104 N N . MET A 1 514 ? 10.215 -12.605 -15.660 1.00 94.75 514 MET A N 1
ATOM 4105 C CA . MET A 1 514 ? 9.013 -11.949 -15.141 1.00 94.75 514 MET A CA 1
ATOM 4106 C C . MET A 1 514 ? 7.778 -12.866 -15.156 1.00 94.75 514 MET A C 1
ATOM 4108 O O . MET A 1 514 ? 7.038 -12.907 -14.172 1.00 94.75 514 MET A O 1
ATOM 4112 N N . ASN A 1 515 ? 7.551 -13.636 -16.231 1.00 92.50 515 ASN A N 1
ATOM 4113 C CA . ASN A 1 515 ? 6.424 -14.577 -16.328 1.00 92.50 515 ASN A CA 1
ATOM 4114 C C . ASN A 1 515 ? 6.502 -15.682 -15.276 1.00 92.50 515 ASN A C 1
ATOM 4116 O O . ASN A 1 515 ? 5.488 -16.008 -14.661 1.00 92.50 515 ASN A O 1
ATOM 4120 N N . THR A 1 516 ? 7.693 -16.236 -15.042 1.00 90.56 516 THR A N 1
ATOM 4121 C CA . THR A 1 516 ? 7.896 -17.284 -14.031 1.00 90.56 516 THR A CA 1
ATOM 4122 C C . THR A 1 516 ? 7.458 -16.793 -12.651 1.00 90.56 516 THR A C 1
ATOM 4124 O O . THR A 1 516 ? 6.763 -17.494 -11.908 1.00 90.56 516 THR A O 1
ATOM 4127 N N . LYS A 1 517 ? 7.817 -15.547 -12.324 1.00 88.50 517 LYS A N 1
ATOM 4128 C CA . LYS A 1 517 ? 7.426 -14.891 -11.078 1.00 88.50 517 LYS A CA 1
ATOM 4129 C C . LYS A 1 517 ? 5.931 -14.582 -11.042 1.00 88.50 517 LYS A C 1
ATOM 4131 O O . LYS A 1 517 ? 5.279 -14.893 -10.048 1.00 88.50 517 LYS A O 1
ATOM 4136 N N . PHE A 1 518 ? 5.373 -14.050 -12.129 1.00 90.81 518 PHE A N 1
ATOM 4137 C CA . PHE A 1 518 ? 3.942 -13.769 -12.260 1.00 90.81 518 PHE A CA 1
ATOM 4138 C C . PHE A 1 518 ? 3.093 -15.028 -12.032 1.00 90.81 518 PHE A C 1
ATOM 4140 O O . PHE A 1 518 ? 2.195 -15.020 -11.191 1.00 90.81 518 PHE A O 1
ATOM 4147 N N . ASP A 1 519 ? 3.400 -16.133 -12.717 1.00 87.94 519 ASP A N 1
ATOM 4148 C CA . ASP A 1 519 ? 2.594 -17.361 -12.681 1.00 87.94 519 ASP A CA 1
ATOM 4149 C C . ASP A 1 519 ? 2.605 -18.035 -11.305 1.00 87.94 519 ASP A C 1
ATOM 4151 O O . ASP A 1 519 ? 1.600 -18.616 -10.883 1.00 87.94 519 ASP A O 1
ATOM 4155 N N . LYS A 1 520 ? 3.715 -17.916 -10.564 1.00 84.19 520 LYS A N 1
ATOM 4156 C CA . LYS A 1 520 ? 3.809 -18.369 -9.169 1.00 84.19 520 LYS A CA 1
ATOM 4157 C C . LYS A 1 520 ? 2.771 -17.684 -8.273 1.00 84.19 520 LYS A C 1
ATOM 4159 O O . LYS A 1 520 ? 2.265 -18.315 -7.343 1.00 84.19 520 LYS A O 1
ATOM 4164 N N . TYR A 1 521 ? 2.463 -16.416 -8.540 1.00 77.06 521 TYR A N 1
ATOM 4165 C CA . TYR A 1 521 ? 1.583 -15.600 -7.702 1.00 77.06 521 TYR A CA 1
ATOM 4166 C C . TYR A 1 521 ? 0.149 -15.544 -8.203 1.00 77.06 521 TYR A C 1
ATOM 4168 O O . TYR A 1 521 ? -0.778 -15.606 -7.397 1.00 77.06 521 TYR A O 1
ATOM 4176 N N . TRP A 1 522 ? -0.044 -15.519 -9.519 1.00 81.94 522 TRP A N 1
ATOM 4177 C CA . TRP A 1 522 ? -1.367 -15.484 -10.129 1.00 81.94 522 TRP A CA 1
ATOM 4178 C C . TRP A 1 522 ? -2.251 -16.649 -9.670 1.00 81.94 522 TRP A C 1
ATOM 4180 O O . TRP A 1 522 ? -3.413 -16.446 -9.331 1.00 81.94 522 TRP A O 1
ATOM 4190 N N . LYS A 1 523 ? -1.676 -17.852 -9.539 1.00 76.56 523 LYS A N 1
ATOM 4191 C CA . LYS A 1 523 ? -2.389 -19.055 -9.070 1.00 76.56 523 LYS A CA 1
ATOM 4192 C C . LYS A 1 523 ? -2.988 -18.937 -7.662 1.00 76.56 523 LYS A C 1
ATOM 4194 O O . LYS A 1 523 ? -3.855 -19.733 -7.331 1.00 76.56 523 LYS A O 1
ATOM 4199 N N . LYS A 1 524 ? -2.498 -18.015 -6.825 1.00 69.00 524 LYS A N 1
ATOM 4200 C CA . LYS A 1 524 ? -2.896 -17.900 -5.410 1.00 69.00 524 LYS A CA 1
ATOM 4201 C C . LYS A 1 524 ? -3.930 -16.805 -5.146 1.00 69.00 524 LYS A C 1
ATOM 4203 O O . LYS A 1 524 ? -4.644 -16.909 -4.159 1.00 69.00 524 LYS A O 1
ATOM 4208 N N . SER A 1 525 ? -4.002 -15.781 -5.997 1.00 67.81 525 SER A N 1
ATOM 4209 C CA . SER A 1 525 ? -4.812 -14.576 -5.736 1.00 67.81 525 SER A CA 1
ATOM 4210 C C . SER A 1 525 ? -5.847 -14.267 -6.820 1.00 67.81 525 SER A C 1
ATOM 4212 O O . SER A 1 525 ? -6.619 -13.325 -6.661 1.00 67.81 525 SER A O 1
ATOM 4214 N N . ASN A 1 526 ? -5.872 -15.012 -7.929 1.00 76.50 526 ASN A N 1
ATOM 4215 C CA . ASN A 1 526 ? -6.731 -14.696 -9.074 1.00 76.50 526 ASN A CA 1
ATOM 4216 C C . ASN A 1 526 ? -8.227 -14.645 -8.719 1.00 76.50 526 ASN A C 1
ATOM 4218 O O . ASN A 1 526 ? -8.910 -13.742 -9.192 1.00 76.50 526 ASN A O 1
ATOM 4222 N N . THR A 1 527 ? -8.728 -15.551 -7.875 1.00 86.38 527 THR A N 1
ATOM 4223 C CA . THR A 1 527 ? -10.162 -15.656 -7.579 1.00 86.38 527 THR A CA 1
ATOM 4224 C C . THR A 1 527 ? -10.679 -14.447 -6.811 1.00 86.38 527 THR A C 1
ATOM 4226 O O . THR A 1 527 ? -11.635 -13.825 -7.255 1.00 86.38 527 THR A O 1
ATOM 4229 N N . ALA A 1 528 ? -10.035 -14.046 -5.709 1.00 88.56 528 ALA A N 1
ATOM 4230 C CA . ALA A 1 528 ? -10.481 -12.890 -4.924 1.00 88.56 528 ALA A CA 1
ATOM 4231 C C . ALA A 1 528 ? -10.475 -11.590 -5.745 1.00 88.56 528 ALA A C 1
ATOM 4233 O O . ALA A 1 528 ? -11.413 -10.797 -5.664 1.00 88.56 528 ALA A O 1
ATOM 4234 N N . LEU A 1 529 ? -9.456 -11.402 -6.590 1.00 88.94 529 LEU A N 1
ATOM 4235 C CA . LEU A 1 529 ? -9.374 -10.249 -7.486 1.00 88.94 529 LEU A CA 1
ATOM 4236 C C . LEU A 1 529 ? -10.444 -10.306 -8.588 1.00 88.94 529 LEU A C 1
ATOM 4238 O O . LEU A 1 529 ? -11.062 -9.288 -8.885 1.00 88.94 529 LEU A O 1
ATOM 4242 N N . ALA A 1 530 ? -10.702 -11.487 -9.161 1.00 91.06 530 ALA A N 1
ATOM 4243 C CA . ALA A 1 530 ? -11.761 -11.680 -10.151 1.00 91.06 530 ALA A CA 1
ATOM 4244 C C . ALA A 1 530 ? -13.147 -11.388 -9.562 1.00 91.06 530 ALA A C 1
ATOM 4246 O O . ALA A 1 530 ? -13.944 -10.708 -10.200 1.00 91.06 530 ALA A O 1
ATOM 4247 N N . VAL A 1 531 ? -13.414 -11.845 -8.331 1.00 92.12 531 VAL A N 1
ATOM 4248 C CA . VAL A 1 531 ? -14.658 -11.550 -7.602 1.00 92.12 531 VAL A CA 1
ATOM 4249 C C . VAL A 1 531 ? -14.802 -10.042 -7.387 1.00 92.12 531 VAL A C 1
ATOM 4251 O O . VAL A 1 531 ? -15.860 -9.488 -7.668 1.00 92.12 531 VAL A O 1
ATOM 4254 N N . ALA A 1 532 ? -13.737 -9.355 -6.962 1.00 91.69 532 ALA A N 1
ATOM 4255 C CA . ALA A 1 532 ? -13.768 -7.906 -6.771 1.00 91.69 532 ALA A CA 1
ATOM 4256 C C . ALA A 1 532 ? -14.076 -7.145 -8.074 1.00 91.69 532 ALA A C 1
ATOM 4258 O O . ALA A 1 532 ? -14.855 -6.195 -8.055 1.00 91.69 532 ALA A O 1
ATOM 4259 N N . SER A 1 533 ? -13.502 -7.559 -9.208 1.00 91.56 533 SER A N 1
ATOM 4260 C CA . SER A 1 533 ? -13.807 -6.956 -10.514 1.00 91.56 533 SER A CA 1
ATOM 4261 C C . SER A 1 533 ? -15.183 -7.331 -11.052 1.00 91.56 533 SER A C 1
ATOM 4263 O O . SER A 1 533 ? -15.782 -6.532 -11.764 1.00 91.56 533 SER A O 1
ATOM 4265 N N . PHE A 1 534 ? -15.692 -8.515 -10.716 1.00 92.81 534 PHE A N 1
ATOM 4266 C CA . PHE A 1 534 ? -17.052 -8.920 -11.054 1.00 92.81 534 PHE A CA 1
ATOM 4267 C C . PHE A 1 534 ? -18.098 -8.073 -10.338 1.00 92.81 534 PHE A C 1
ATOM 4269 O O . PHE A 1 534 ? -19.095 -7.727 -10.951 1.00 92.81 534 PHE A O 1
ATOM 4276 N N . LEU A 1 535 ? -17.863 -7.712 -9.075 1.00 91.81 535 LEU A N 1
ATOM 4277 C CA . LEU A 1 535 ? -18.776 -6.858 -8.311 1.00 91.81 535 LEU A CA 1
ATOM 4278 C C . LEU A 1 535 ? -18.795 -5.402 -8.800 1.00 91.81 535 LEU A C 1
ATOM 4280 O O . LEU A 1 535 ? -19.627 -4.618 -8.349 1.00 91.81 535 LEU A O 1
ATOM 4284 N N . ASP A 1 536 ? -17.911 -5.027 -9.728 1.00 90.12 536 ASP A N 1
ATOM 4285 C CA . ASP A 1 536 ? -17.945 -3.728 -10.387 1.00 90.12 536 ASP A CA 1
ATOM 4286 C C . ASP A 1 536 ? -19.069 -3.702 -11.442 1.00 90.12 536 ASP A C 1
ATOM 4288 O O . ASP A 1 536 ? -18.956 -4.381 -12.473 1.00 90.12 536 ASP A O 1
ATOM 4292 N N . PRO A 1 537 ? -20.138 -2.900 -11.250 1.00 88.19 537 PRO A N 1
ATOM 4293 C CA . PRO A 1 537 ? -21.285 -2.882 -12.159 1.00 88.19 537 PRO A CA 1
ATOM 4294 C C . PRO A 1 537 ? -20.930 -2.488 -13.594 1.00 88.19 537 PRO A C 1
ATOM 4296 O O . PRO A 1 537 ? -21.708 -2.756 -14.503 1.00 88.19 537 PRO A O 1
ATOM 4299 N N . ARG A 1 538 ? -19.768 -1.862 -13.816 1.00 84.94 538 ARG A N 1
ATOM 4300 C CA . ARG A 1 538 ? -19.275 -1.469 -15.146 1.00 84.94 538 ARG A CA 1
ATOM 4301 C C . ARG A 1 538 ? -18.745 -2.650 -15.954 1.00 84.94 538 ARG A C 1
ATOM 4303 O O . ARG A 1 538 ? -18.602 -2.540 -17.166 1.00 84.94 538 ARG A O 1
ATOM 4310 N N . PHE A 1 539 ? -18.405 -3.753 -15.288 1.00 85.44 539 PHE A N 1
ATOM 4311 C CA . PHE A 1 539 ? -17.679 -4.865 -15.891 1.00 85.44 539 PHE A CA 1
ATOM 4312 C C . PHE A 1 539 ? -18.379 -6.212 -15.723 1.00 85.44 539 PHE A C 1
ATOM 4314 O O . PHE A 1 539 ? -18.416 -6.989 -16.680 1.00 85.44 539 PHE A O 1
ATOM 4321 N N . LYS A 1 540 ? -18.933 -6.495 -14.536 1.00 88.25 540 LYS A N 1
ATOM 4322 C CA . LYS A 1 540 ? -19.679 -7.727 -14.237 1.00 88.25 540 LYS A CA 1
ATOM 4323 C C . LYS A 1 540 ? -18.913 -8.987 -14.680 1.00 88.25 540 LYS A C 1
ATOM 4325 O O . LYS A 1 540 ? -17.695 -9.090 -14.524 1.00 88.25 540 LYS A O 1
ATOM 4330 N N . THR A 1 541 ? -19.601 -9.970 -15.256 1.00 87.88 541 THR A N 1
ATOM 4331 C CA . THR A 1 541 ? -18.990 -11.202 -15.785 1.00 87.88 541 THR A CA 1
ATOM 4332 C C . THR A 1 541 ? -18.130 -10.974 -17.025 1.00 87.88 541 THR A C 1
ATOM 4334 O O . THR A 1 541 ? -17.247 -11.784 -17.319 1.00 87.88 541 THR A O 1
ATOM 4337 N N . ILE A 1 542 ? -18.357 -9.876 -17.749 1.00 86.38 542 ILE A N 1
ATOM 4338 C CA . ILE A 1 542 ? -17.782 -9.634 -19.073 1.00 86.38 542 ILE A CA 1
ATOM 4339 C C . ILE A 1 542 ? -16.259 -9.533 -18.994 1.00 86.38 542 ILE A C 1
ATOM 4341 O O . ILE A 1 542 ? -15.565 -10.155 -19.801 1.00 86.38 542 ILE A O 1
ATOM 4345 N N . ILE A 1 543 ? -15.725 -8.814 -18.000 1.00 87.81 543 ILE A N 1
ATOM 4346 C CA . ILE A 1 543 ? -14.272 -8.654 -17.837 1.00 87.81 543 ILE A CA 1
ATOM 4347 C C . ILE A 1 543 ? -13.575 -9.975 -17.508 1.00 87.81 543 ILE A C 1
ATOM 4349 O O . ILE A 1 543 ? -12.525 -10.280 -18.077 1.00 87.81 543 ILE A O 1
ATOM 4353 N N . VAL A 1 544 ? -14.172 -10.781 -16.626 1.00 89.25 544 VAL A N 1
ATOM 4354 C CA . VAL A 1 544 ? -13.617 -12.073 -16.206 1.00 89.25 544 VAL A CA 1
ATOM 4355 C C . VAL A 1 544 ? -13.630 -13.035 -17.388 1.00 89.25 544 VAL A C 1
ATOM 4357 O O . VAL A 1 544 ? -12.595 -13.604 -17.732 1.00 89.25 544 VAL A O 1
ATOM 4360 N N . HIS A 1 545 ? -14.764 -13.135 -18.083 1.00 88.56 545 HIS A N 1
ATOM 4361 C CA . HIS A 1 545 ? -14.898 -13.983 -19.261 1.00 88.56 545 HIS A CA 1
ATOM 4362 C C . HIS A 1 545 ? -13.934 -13.566 -20.386 1.00 88.56 545 HIS A C 1
ATOM 4364 O O . HIS A 1 545 ? -13.295 -14.417 -21.006 1.00 88.56 545 HIS A O 1
ATOM 4370 N N . PHE A 1 546 ? -13.793 -12.263 -20.654 1.00 88.69 546 PHE A N 1
ATOM 4371 C CA . PHE A 1 546 ? -12.886 -11.741 -21.680 1.00 88.69 546 PHE A CA 1
ATOM 4372 C C . PHE A 1 546 ? -11.437 -12.178 -21.443 1.00 88.69 546 PHE A C 1
ATOM 4374 O O . PHE A 1 546 ? -10.797 -12.724 -22.346 1.00 88.69 546 PHE A O 1
ATOM 4381 N N . TYR A 1 547 ? -10.919 -11.979 -20.228 1.00 89.62 547 TYR A N 1
ATOM 4382 C CA . TYR A 1 547 ? -9.540 -12.342 -19.911 1.00 89.62 547 TYR A CA 1
ATOM 4383 C C . TYR A 1 547 ? -9.344 -13.854 -19.796 1.00 89.62 547 TYR A C 1
ATOM 4385 O O . TYR A 1 547 ? -8.373 -14.378 -20.344 1.00 89.62 547 TYR A O 1
ATOM 4393 N N . MET A 1 548 ? -10.289 -14.583 -19.191 1.00 88.75 548 MET A N 1
ATOM 4394 C CA . MET A 1 548 ? -10.242 -16.048 -19.156 1.00 88.75 548 MET A CA 1
ATOM 4395 C C . MET A 1 548 ? -10.206 -16.648 -20.563 1.00 88.75 548 MET A C 1
ATOM 4397 O O . MET A 1 548 ? -9.426 -17.567 -20.803 1.00 88.75 548 MET A O 1
ATOM 4401 N N . LYS A 1 549 ? -10.959 -16.088 -21.519 1.00 88.19 549 LYS A N 1
ATOM 4402 C CA . LYS A 1 549 ? -10.924 -16.527 -22.921 1.00 88.19 549 LYS A CA 1
ATOM 4403 C C . LYS A 1 549 ? -9.529 -16.377 -23.525 1.00 88.19 549 LYS A C 1
ATOM 4405 O O . LYS A 1 549 ? -9.080 -17.262 -24.248 1.00 88.19 549 LYS A O 1
ATOM 4410 N N . LYS A 1 550 ? -8.828 -15.279 -23.218 1.00 86.44 550 LYS A N 1
ATOM 4411 C CA . LYS A 1 550 ? -7.460 -15.040 -23.706 1.00 86.44 550 LYS A CA 1
ATOM 4412 C C . LYS A 1 550 ? -6.421 -15.966 -23.065 1.00 86.44 550 LYS A C 1
ATOM 4414 O O . LYS A 1 550 ? -5.405 -16.238 -23.700 1.00 86.44 550 LYS A O 1
ATOM 4419 N N . PHE A 1 551 ? -6.648 -16.440 -21.839 1.00 84.44 551 PHE A N 1
ATOM 4420 C CA . PHE A 1 551 ? -5.673 -17.260 -21.108 1.00 84.44 551 PHE A CA 1
ATOM 4421 C C . PHE A 1 551 ? -5.885 -18.763 -21.238 1.00 84.44 551 PHE A C 1
ATOM 4423 O O . PHE A 1 551 ? -4.908 -19.500 -21.336 1.00 84.44 551 PHE A O 1
ATOM 4430 N N . TYR A 1 552 ? -7.136 -19.215 -21.203 1.00 83.31 552 TYR A N 1
ATOM 4431 C CA . TYR A 1 552 ? -7.464 -20.632 -21.053 1.00 83.31 552 TYR A CA 1
ATOM 4432 C C . TYR A 1 552 ? -7.931 -21.292 -22.349 1.00 83.31 552 TYR A C 1
ATOM 4434 O O . TYR A 1 552 ? -7.930 -22.520 -22.406 1.00 83.31 552 TYR A O 1
ATOM 4442 N N . GLY A 1 553 ? -8.286 -20.515 -23.382 1.00 84.19 553 GLY A N 1
ATOM 4443 C CA . GLY A 1 553 ? -8.727 -21.051 -24.672 1.00 84.19 553 GLY A CA 1
ATOM 4444 C C . GLY A 1 553 ? -9.848 -22.077 -24.491 1.00 84.19 553 GLY A C 1
ATOM 4445 O O . GLY A 1 553 ? -10.930 -21.730 -24.021 1.00 84.19 553 GLY A O 1
ATOM 4446 N N . ASP A 1 554 ? -9.556 -23.341 -24.793 1.00 83.56 554 ASP A N 1
ATOM 4447 C CA . ASP A 1 554 ? -10.502 -24.461 -24.711 1.00 83.56 554 ASP A CA 1
ATOM 4448 C C . ASP A 1 554 ? -10.962 -24.787 -23.276 1.00 83.56 554 ASP A C 1
ATOM 4450 O O . ASP A 1 554 ? -12.055 -25.312 -23.079 1.00 83.56 554 ASP A O 1
ATOM 4454 N N . LEU A 1 555 ? -10.177 -24.428 -22.251 1.00 85.94 555 LEU A N 1
ATOM 4455 C CA . LEU A 1 555 ? -10.535 -24.618 -20.834 1.00 85.94 555 LEU A CA 1
ATOM 4456 C C . LEU A 1 555 ? -11.402 -23.480 -20.263 1.00 85.94 555 LEU A C 1
ATOM 4458 O O . LEU A 1 555 ? -11.653 -23.449 -19.057 1.00 85.94 555 LEU A O 1
ATOM 4462 N N . LEU A 1 556 ? -11.849 -22.538 -21.103 1.00 86.94 556 LEU A N 1
ATOM 4463 C CA . LEU A 1 556 ? -12.627 -21.369 -20.688 1.00 86.94 556 LEU A CA 1
ATOM 4464 C C . LEU A 1 556 ? -13.858 -21.745 -19.863 1.00 86.94 556 LEU A C 1
ATOM 4466 O O . LEU A 1 556 ? -14.001 -21.225 -18.762 1.00 86.94 556 LEU A O 1
ATOM 4470 N N . GLN A 1 557 ? -14.722 -22.627 -20.376 1.00 88.00 557 GLN A N 1
ATOM 4471 C CA . GLN A 1 557 ? -16.006 -22.909 -19.725 1.00 88.00 557 GLN A CA 1
ATOM 4472 C C . GLN A 1 557 ? -15.809 -23.501 -18.333 1.00 88.00 557 GLN A C 1
ATOM 4474 O O . GLN A 1 557 ? -16.344 -22.975 -17.369 1.00 88.00 557 GLN A O 1
ATOM 4479 N N . VAL A 1 558 ? -14.912 -24.481 -18.198 1.00 89.44 558 VAL A N 1
ATOM 4480 C CA . VAL A 1 558 ? -14.586 -25.087 -16.898 1.00 89.44 558 VAL A CA 1
ATOM 4481 C C . VAL A 1 558 ? -14.115 -24.030 -15.892 1.00 89.44 558 VAL A C 1
ATOM 4483 O O . VAL A 1 558 ? -14.581 -24.000 -14.757 1.00 89.44 558 VAL A O 1
ATOM 4486 N N . LYS A 1 559 ? -13.210 -23.128 -16.299 1.00 88.75 559 LYS A N 1
ATOM 4487 C CA . LYS A 1 559 ? -12.695 -22.074 -15.408 1.00 88.75 559 LYS A CA 1
ATOM 4488 C C . LYS A 1 559 ? -13.709 -20.986 -15.095 1.00 88.75 559 LYS A C 1
ATOM 4490 O O . LYS A 1 559 ? -13.672 -20.419 -14.004 1.00 88.75 559 LYS A O 1
ATOM 4495 N N . PHE A 1 560 ? -14.598 -20.701 -16.031 1.00 89.50 560 PHE A N 1
ATOM 4496 C CA . PHE A 1 560 ? -15.657 -19.731 -15.836 1.00 89.50 560 PHE A CA 1
ATOM 4497 C C . PHE A 1 560 ? -16.768 -20.281 -14.928 1.00 89.50 560 PHE A C 1
ATOM 4499 O O . PHE A 1 560 ? -17.222 -19.568 -14.037 1.00 89.50 560 PHE A O 1
ATOM 4506 N N . ASP A 1 561 ? -17.114 -21.562 -15.055 1.00 90.00 561 ASP A N 1
ATOM 4507 C CA . ASP A 1 561 ? -18.074 -22.249 -14.186 1.00 90.00 561 ASP A CA 1
ATOM 4508 C C . ASP A 1 561 ? -17.548 -22.382 -12.747 1.00 90.00 561 ASP A C 1
ATOM 4510 O O . ASP A 1 561 ? -18.281 -22.109 -11.797 1.00 90.00 561 ASP A O 1
ATOM 4514 N N . GLU A 1 562 ? -16.260 -22.710 -12.560 1.00 90.25 562 GLU A N 1
ATOM 4515 C CA . GLU A 1 562 ? -15.594 -22.676 -11.241 1.00 90.25 562 GLU A CA 1
ATOM 4516 C C . GLU A 1 562 ? -15.722 -21.284 -10.583 1.00 90.25 562 GLU A C 1
ATOM 4518 O O . GLU A 1 562 ? -15.995 -21.154 -9.382 1.00 90.25 562 GLU A O 1
ATOM 4523 N N . PHE A 1 563 ? -15.545 -20.224 -11.378 1.00 91.56 563 PHE A N 1
ATOM 4524 C CA . PHE A 1 563 ? -15.692 -18.848 -10.919 1.00 91.56 563 PHE A CA 1
ATOM 4525 C C . PHE A 1 563 ? -17.144 -18.519 -10.543 1.00 91.56 563 PHE A C 1
ATOM 4527 O O . PHE A 1 563 ? -17.385 -18.015 -9.446 1.00 91.56 563 PHE A O 1
ATOM 4534 N N . LEU A 1 564 ? -18.118 -18.842 -11.397 1.00 91.81 564 LEU A N 1
ATOM 4535 C CA . LEU A 1 564 ? -19.535 -18.610 -11.107 1.00 91.81 564 LEU A CA 1
ATOM 4536 C C . LEU A 1 564 ? -20.013 -19.408 -9.891 1.00 91.81 564 LEU A C 1
ATOM 4538 O O . LEU A 1 564 ? -20.743 -18.869 -9.065 1.00 91.81 564 LEU A O 1
ATOM 4542 N N . SER A 1 565 ? -19.546 -20.645 -9.716 1.00 91.81 565 SER A N 1
ATOM 4543 C CA . SER A 1 565 ? -19.824 -21.451 -8.522 1.00 91.81 565 SER A CA 1
ATOM 4544 C C . SER A 1 565 ? -19.341 -20.760 -7.240 1.00 91.81 565 SER A C 1
ATOM 4546 O O . SER A 1 565 ? -20.048 -20.749 -6.228 1.00 91.81 565 SER A O 1
ATOM 4548 N N . THR A 1 566 ? -18.183 -20.093 -7.291 1.00 92.00 566 THR A N 1
ATOM 4549 C CA . THR A 1 566 ? -17.688 -19.275 -6.173 1.00 92.00 566 THR A CA 1
ATOM 4550 C C . THR A 1 566 ? -18.615 -18.089 -5.880 1.00 92.00 566 THR A C 1
ATOM 4552 O O . THR A 1 566 ? -18.891 -17.808 -4.714 1.00 92.00 566 THR A O 1
ATOM 4555 N N . ILE A 1 567 ? -19.121 -17.409 -6.916 1.00 93.44 567 ILE A N 1
ATOM 4556 C CA . ILE A 1 567 ? -20.075 -16.297 -6.768 1.00 93.44 567 ILE A CA 1
ATOM 4557 C C . ILE A 1 567 ? -21.399 -16.776 -6.162 1.00 93.44 567 ILE A C 1
ATOM 4559 O O . ILE A 1 567 ? -21.895 -16.147 -5.230 1.00 93.44 567 ILE A O 1
ATOM 4563 N N . MET A 1 568 ? -21.932 -17.903 -6.636 1.00 91.50 568 MET A N 1
ATOM 4564 C CA . MET A 1 568 ? -23.158 -18.505 -6.100 1.00 91.50 568 MET A CA 1
ATOM 4565 C C . MET A 1 568 ? -22.991 -18.884 -4.626 1.00 91.50 568 MET A C 1
ATOM 4567 O O . MET A 1 568 ? -23.795 -18.484 -3.793 1.00 91.50 568 MET A O 1
ATOM 4571 N N . THR A 1 569 ? -21.871 -19.521 -4.271 1.00 92.06 569 THR A N 1
ATOM 4572 C CA . THR A 1 569 ? -21.553 -19.871 -2.875 1.00 92.06 569 THR A CA 1
ATOM 4573 C C . THR A 1 569 ? -21.491 -18.629 -1.979 1.00 92.06 569 THR A C 1
ATOM 4575 O O . THR A 1 569 ? -21.934 -18.648 -0.829 1.00 92.06 569 THR A O 1
ATOM 4578 N N . MET A 1 570 ? -20.940 -17.526 -2.498 1.00 91.88 570 MET A N 1
ATOM 4579 C CA . MET A 1 570 ? -20.890 -16.250 -1.787 1.00 91.88 570 MET A CA 1
ATOM 4580 C C . MET A 1 570 ? -22.291 -15.663 -1.581 1.00 91.88 570 MET A C 1
ATOM 4582 O O . MET A 1 570 ? -22.587 -15.169 -0.495 1.00 91.88 570 MET A O 1
ATOM 4586 N N . TYR A 1 571 ? -23.139 -15.712 -2.609 1.00 91.69 571 TYR A N 1
ATOM 4587 C CA . TYR A 1 571 ? -24.520 -15.240 -2.544 1.00 91.69 571 TYR A CA 1
ATOM 4588 C C . TYR A 1 571 ? -25.343 -16.044 -1.533 1.00 91.69 571 TYR A C 1
ATOM 4590 O O . TYR A 1 571 ? -25.921 -15.452 -0.620 1.00 91.69 571 TYR A O 1
ATOM 4598 N N . ASP A 1 572 ? -25.305 -17.374 -1.620 1.00 90.75 572 ASP A N 1
ATOM 4599 C CA . ASP A 1 572 ? -26.027 -18.280 -0.722 1.00 90.75 572 ASP A CA 1
ATOM 4600 C C . ASP A 1 572 ? -25.642 -18.052 0.743 1.00 90.75 572 ASP A C 1
ATOM 4602 O O . ASP A 1 572 ? -26.501 -18.046 1.626 1.00 90.75 572 ASP A O 1
ATOM 4606 N N . PHE A 1 573 ? -24.359 -17.777 1.006 1.00 88.69 573 PHE A N 1
ATOM 4607 C CA . PHE A 1 573 ? -23.886 -17.422 2.341 1.00 88.69 573 PHE A CA 1
ATOM 4608 C C . PHE A 1 573 ? -24.607 -16.183 2.897 1.00 88.69 573 PHE A C 1
ATOM 4610 O O . PHE A 1 573 ? -25.006 -16.166 4.063 1.00 88.69 573 PHE A O 1
ATOM 4617 N N . TYR A 1 574 ? -24.747 -15.123 2.095 1.00 87.94 574 TYR A N 1
ATOM 4618 C CA . TYR A 1 574 ? -25.384 -13.883 2.543 1.00 87.94 574 TYR A CA 1
ATOM 4619 C C . TYR A 1 574 ? -26.904 -14.009 2.632 1.00 87.94 574 TYR A C 1
ATOM 4621 O O . TYR A 1 574 ? -27.489 -13.472 3.571 1.00 87.94 574 TYR A O 1
ATOM 4629 N N . VAL A 1 575 ? -27.535 -14.752 1.720 1.00 88.31 575 VAL A N 1
ATOM 4630 C CA . VAL A 1 575 ? -28.977 -15.034 1.779 1.00 88.31 575 VAL A CA 1
ATOM 4631 C C . VAL A 1 575 ? -29.325 -15.834 3.030 1.00 88.31 575 VAL A C 1
ATOM 4633 O O . VAL A 1 575 ? -30.280 -15.490 3.720 1.00 88.31 575 VAL A O 1
ATOM 4636 N N . ALA A 1 576 ? -28.518 -16.837 3.387 1.00 85.19 576 ALA A N 1
ATOM 4637 C CA . ALA A 1 576 ? -28.714 -17.616 4.610 1.00 85.19 576 ALA A CA 1
ATOM 4638 C C . ALA A 1 576 ? -28.603 -16.772 5.896 1.00 85.19 576 ALA A C 1
ATOM 4640 O O . ALA A 1 576 ? -29.158 -17.145 6.928 1.00 85.19 576 ALA A O 1
ATOM 4641 N N . ALA A 1 577 ? -27.890 -15.642 5.843 1.00 76.94 577 ALA A N 1
ATOM 4642 C CA . ALA A 1 577 ? -27.713 -14.723 6.966 1.00 76.94 577 ALA A CA 1
ATOM 4643 C C . ALA A 1 577 ? -28.728 -13.560 6.987 1.00 76.94 577 ALA A C 1
ATOM 4645 O O . ALA A 1 577 ? -28.765 -12.810 7.966 1.00 76.94 577 ALA A O 1
ATOM 4646 N N . ALA A 1 578 ? -29.526 -13.375 5.929 1.00 71.50 578 ALA A N 1
ATOM 4647 C CA . ALA A 1 578 ? -30.451 -12.253 5.804 1.00 71.50 578 ALA A CA 1
ATOM 4648 C C . ALA A 1 578 ? -31.795 -12.523 6.517 1.00 71.50 578 ALA A C 1
ATOM 4650 O O . ALA A 1 578 ? -32.320 -13.637 6.453 1.00 71.50 578 ALA A O 1
ATOM 4651 N N . PRO A 1 579 ? -32.402 -11.517 7.178 1.00 58.81 579 PRO A N 1
ATOM 4652 C CA . PRO A 1 579 ? -33.787 -11.615 7.636 1.00 58.81 579 PRO A CA 1
ATOM 4653 C C . PRO A 1 579 ? -34.759 -11.683 6.436 1.00 58.81 579 PRO A C 1
ATOM 4655 O O . PRO A 1 579 ? -34.437 -11.164 5.364 1.00 58.81 579 PRO A O 1
ATOM 4658 N N . PRO A 1 580 ? -35.952 -12.296 6.585 1.00 46.69 580 PRO A N 1
ATOM 4659 C CA . PRO A 1 580 ? -36.910 -12.431 5.489 1.00 46.69 580 PRO A CA 1
ATOM 4660 C C . PRO A 1 580 ? -37.340 -11.055 4.943 1.00 46.69 580 PRO A C 1
ATOM 4662 O O . PRO A 1 580 ? -37.505 -10.110 5.722 1.00 46.69 580 PRO A O 1
ATOM 4665 N N . PRO A 1 581 ? -37.517 -10.912 3.617 1.00 51.47 581 PRO A N 1
ATOM 4666 C CA . PRO A 1 581 ? -37.722 -9.612 2.991 1.00 51.47 581 PRO A CA 1
ATOM 4667 C C . PRO A 1 581 ? -39.080 -8.994 3.361 1.00 51.47 581 PRO A C 1
ATOM 4669 O O . PRO A 1 581 ? -40.129 -9.597 3.138 1.00 51.47 581 PRO A O 1
ATOM 4672 N N . ASN A 1 582 ? -39.060 -7.749 3.850 1.00 38.84 582 ASN A N 1
ATOM 4673 C CA . ASN A 1 582 ? -40.234 -6.875 3.869 1.00 38.84 582 ASN A CA 1
ATOM 4674 C C . ASN A 1 582 ? -40.408 -6.260 2.474 1.00 38.84 582 ASN A C 1
ATOM 4676 O O . ASN A 1 582 ? -39.583 -5.472 2.011 1.00 38.84 582 ASN A O 1
ATOM 4680 N N . SER A 1 583 ? -41.493 -6.629 1.804 1.00 35.72 583 SER A N 1
ATOM 4681 C CA . SER A 1 583 ? -41.921 -6.072 0.525 1.00 35.72 583 SER A CA 1
ATOM 4682 C C . SER A 1 583 ? -42.308 -4.602 0.688 1.00 35.72 583 SER A C 1
ATOM 4684 O O . SER A 1 583 ? -43.325 -4.334 1.321 1.00 35.72 583 SER A O 1
ATOM 4686 N N . ASN A 1 584 ? -41.498 -3.677 0.160 1.00 34.66 584 ASN A N 1
ATOM 4687 C CA . ASN A 1 584 ? -41.918 -2.427 -0.498 1.00 34.66 584 ASN A CA 1
ATOM 4688 C C . ASN A 1 584 ? -40.681 -1.592 -0.881 1.00 34.66 584 ASN A C 1
ATOM 4690 O O . ASN A 1 584 ? -40.076 -0.948 -0.027 1.00 34.66 584 ASN A O 1
ATOM 4694 N N . ALA A 1 585 ? -40.334 -1.564 -2.170 1.00 31.00 585 ALA A N 1
ATOM 4695 C CA . ALA A 1 585 ? -39.371 -0.616 -2.737 1.00 31.00 585 ALA A CA 1
ATOM 4696 C C . ALA A 1 585 ? -40.021 0.137 -3.919 1.00 31.00 585 ALA A C 1
ATOM 4698 O O . ALA A 1 585 ? -40.670 -0.516 -4.742 1.00 31.00 585 ALA A O 1
ATOM 4699 N N . PRO A 1 586 ? -39.879 1.474 -4.033 1.00 35.19 586 PRO A N 1
ATOM 4700 C CA . PRO A 1 586 ? -40.381 2.238 -5.174 1.00 35.19 586 PRO A CA 1
ATOM 4701 C C . PRO A 1 586 ? -39.390 2.236 -6.352 1.00 35.19 586 PRO A C 1
ATOM 4703 O O . PRO A 1 586 ? -38.176 2.254 -6.160 1.00 35.19 586 PRO A O 1
ATOM 4706 N N . GLN A 1 587 ? -39.932 2.245 -7.573 1.00 31.27 587 GLN A N 1
ATOM 4707 C CA . GLN A 1 587 ? -39.209 2.283 -8.852 1.00 31.27 587 GLN A CA 1
ATOM 4708 C C . GLN A 1 587 ? -38.680 3.693 -9.183 1.00 31.27 587 GLN A C 1
ATOM 4710 O O . GLN A 1 587 ? -39.388 4.676 -8.965 1.00 31.27 587 GLN A O 1
ATOM 4715 N N . SER A 1 588 ? -37.479 3.792 -9.771 1.00 29.75 588 SER A N 1
ATOM 4716 C CA . SER A 1 588 ? -36.938 5.038 -10.343 1.00 29.75 588 SER A CA 1
ATOM 4717 C C . SER A 1 588 ? -37.011 5.061 -11.874 1.00 29.75 588 SER A C 1
ATOM 4719 O O . SER A 1 588 ? -36.820 4.045 -12.538 1.00 29.75 588 SER A O 1
ATOM 4721 N N . SER A 1 589 ? -37.268 6.255 -12.403 1.00 30.23 589 SER A N 1
ATOM 4722 C CA . SER A 1 589 ? -37.529 6.624 -13.798 1.00 30.23 589 SER A CA 1
ATOM 4723 C C . SER A 1 589 ? -36.283 6.738 -14.691 1.00 30.23 589 SER A C 1
ATOM 4725 O O . SER A 1 589 ? -35.228 7.174 -14.239 1.00 30.23 589 SER A O 1
ATOM 4727 N N . ASN A 1 590 ? -36.466 6.405 -15.974 1.00 30.92 590 ASN A N 1
ATOM 4728 C CA . ASN A 1 590 ? -35.489 6.464 -17.072 1.00 30.92 590 ASN A CA 1
ATOM 4729 C C . ASN A 1 590 ? -35.131 7.895 -17.522 1.00 30.92 590 ASN A C 1
ATOM 4731 O O . ASN A 1 590 ? -36.008 8.756 -17.576 1.00 30.92 590 ASN A O 1
ATOM 4735 N N . GLU A 1 591 ? -33.894 8.085 -17.998 1.00 26.94 591 GLU A N 1
ATOM 4736 C CA . GLU A 1 591 ? -33.475 9.215 -18.849 1.00 26.94 591 GLU A CA 1
ATOM 4737 C C . GLU A 1 591 ? -32.801 8.734 -20.159 1.00 26.94 591 GLU A C 1
ATOM 4739 O O . GLU A 1 591 ? -32.343 7.589 -20.219 1.00 26.94 591 GLU A O 1
ATOM 4744 N N . PRO A 1 592 ? -32.792 9.560 -21.231 1.00 29.20 592 PRO A N 1
ATOM 4745 C CA . PRO A 1 592 ? -32.608 9.103 -22.609 1.00 29.20 592 PRO A CA 1
ATOM 4746 C C . PRO A 1 592 ? -31.155 9.125 -23.120 1.00 29.20 592 PRO A C 1
ATOM 4748 O O . PRO A 1 592 ? -30.298 9.860 -22.638 1.00 29.20 592 PRO A O 1
ATOM 4751 N N . ALA A 1 593 ? -30.916 8.313 -24.155 1.00 28.48 593 ALA A N 1
ATOM 4752 C CA . ALA A 1 593 ? -29.638 8.107 -24.837 1.00 28.48 593 ALA A CA 1
ATOM 4753 C C . ALA A 1 593 ? -29.282 9.223 -25.842 1.00 28.48 593 ALA A C 1
ATOM 4755 O O . ALA A 1 593 ? -30.164 9.768 -26.505 1.00 28.48 593 ALA A O 1
ATOM 4756 N N . VAL A 1 594 ? -27.979 9.488 -26.014 1.00 26.72 594 VAL A N 1
ATOM 4757 C CA . VAL A 1 594 ? -27.414 10.338 -27.081 1.00 26.72 594 VAL A CA 1
ATOM 4758 C C . VAL A 1 594 ? -26.231 9.620 -27.749 1.00 26.72 594 VAL A C 1
ATOM 4760 O O . VAL A 1 594 ? -25.436 8.966 -27.073 1.00 26.72 594 VAL A O 1
ATOM 4763 N N . GLU A 1 595 ? -26.174 9.728 -29.080 1.00 28.25 595 GLU A N 1
ATOM 4764 C CA . GLU A 1 595 ? -25.264 9.042 -30.009 1.00 28.25 595 GLU A CA 1
ATOM 4765 C C . GLU A 1 595 ? -23.799 9.519 -29.981 1.00 28.25 595 GLU A C 1
ATOM 4767 O O . GLU A 1 595 ? -23.450 10.587 -29.481 1.00 28.25 595 GLU A O 1
ATOM 4772 N N . GLU A 1 596 ? -22.949 8.643 -30.521 1.00 28.73 596 GLU A N 1
ATOM 4773 C CA . GLU A 1 596 ? -21.497 8.556 -30.379 1.00 28.73 596 GLU A CA 1
ATOM 4774 C C . GLU A 1 596 ? -20.683 9.396 -31.376 1.00 28.73 596 GLU A C 1
ATOM 4776 O O . GLU A 1 596 ? -21.098 9.619 -32.509 1.00 28.73 596 GLU A O 1
ATOM 4781 N N . ASP A 1 597 ? -19.427 9.677 -30.997 1.00 25.08 597 ASP A N 1
ATOM 4782 C CA . ASP A 1 597 ? -18.297 9.626 -31.936 1.00 25.08 597 ASP A CA 1
ATOM 4783 C C . ASP A 1 597 ? -17.036 9.017 -31.262 1.00 25.08 597 ASP A C 1
ATOM 4785 O O . ASP A 1 597 ? -16.888 9.037 -30.025 1.00 25.08 597 ASP A O 1
ATOM 4789 N N . ALA A 1 598 ? -16.168 8.369 -32.049 1.00 35.00 598 ALA A N 1
ATOM 4790 C CA . ALA A 1 598 ? -15.208 7.343 -31.598 1.00 35.00 598 ALA A CA 1
ATOM 4791 C C . ALA A 1 598 ? -13.717 7.661 -31.864 1.00 35.00 598 ALA A C 1
ATOM 4793 O O . ALA A 1 598 ? -13.371 8.079 -32.963 1.00 35.00 598 ALA A O 1
ATOM 4794 N N . ASN A 1 599 ? -12.856 7.404 -30.853 1.00 29.02 599 ASN A N 1
ATOM 4795 C CA . ASN A 1 599 ? -11.419 6.989 -30.856 1.00 29.02 599 ASN A CA 1
ATOM 4796 C C . ASN A 1 599 ? -10.802 7.302 -29.456 1.00 29.02 599 ASN A C 1
ATOM 4798 O O . ASN A 1 599 ? -11.193 8.295 -28.850 1.00 29.02 599 ASN A O 1
ATOM 4802 N N . ASP A 1 600 ? -9.891 6.559 -28.802 1.00 32.41 600 ASP A N 1
ATOM 4803 C CA . ASP A 1 600 ? -8.943 5.484 -29.154 1.00 32.41 600 ASP A CA 1
ATOM 4804 C C . ASP A 1 600 ? -8.514 4.692 -27.870 1.00 32.41 600 ASP A C 1
ATOM 4806 O O . ASP A 1 600 ? -8.607 5.210 -26.756 1.00 32.41 600 ASP A O 1
ATOM 4810 N N . PHE A 1 601 ? -8.010 3.460 -28.047 1.00 35.97 601 PHE A N 1
ATOM 4811 C CA . PHE A 1 601 ? -7.264 2.573 -27.117 1.00 35.97 601 PHE A CA 1
ATOM 4812 C C . PHE A 1 601 ? -7.914 1.867 -25.901 1.00 35.97 601 PHE A C 1
ATOM 4814 O O . PHE A 1 601 ? -7.197 1.282 -25.090 1.00 35.97 601 PHE A O 1
ATOM 4821 N N . ASP A 1 602 ? -9.241 1.744 -25.846 1.00 49.75 602 ASP A N 1
ATOM 4822 C CA . ASP A 1 602 ? -9.944 0.696 -25.057 1.00 49.75 602 ASP A CA 1
ATOM 4823 C C . ASP A 1 602 ? -10.720 -0.271 -25.996 1.00 49.75 602 ASP A C 1
ATOM 4825 O O . ASP A 1 602 ? -11.512 -1.110 -25.579 1.00 49.75 602 ASP A O 1
ATOM 4829 N N . SER A 1 603 ? -10.430 -0.199 -27.310 1.00 55.09 603 SER A N 1
ATOM 4830 C CA . SER A 1 603 ? -11.314 -0.654 -28.398 1.00 55.09 603 SER A CA 1
ATOM 4831 C C . SER A 1 603 ? -11.714 -2.132 -28.364 1.00 55.09 603 SER A C 1
ATOM 4833 O O . SER A 1 603 ? -12.833 -2.429 -28.749 1.00 55.09 603 SER A O 1
ATOM 4835 N N . GLU A 1 604 ? -10.869 -3.077 -27.933 1.00 59.94 604 GLU A N 1
ATOM 4836 C CA . GLU A 1 604 ? -11.274 -4.498 -27.909 1.00 59.94 604 GLU A CA 1
ATOM 4837 C C . GLU A 1 604 ? -12.162 -4.858 -26.717 1.00 59.94 604 GLU A C 1
ATOM 4839 O O . GLU A 1 604 ? -13.140 -5.581 -26.898 1.00 59.94 604 GLU A O 1
ATOM 4844 N N . LEU A 1 605 ? -11.818 -4.388 -25.513 1.00 63.59 605 LEU A N 1
ATOM 4845 C CA . LEU A 1 605 ? -12.631 -4.637 -24.324 1.00 63.59 605 LEU A CA 1
ATOM 4846 C C . LEU A 1 605 ? -13.927 -3.835 -24.413 1.00 63.59 605 LEU A C 1
ATOM 4848 O O . LEU A 1 605 ? -14.981 -4.396 -24.155 1.00 63.59 605 LEU A O 1
ATOM 4852 N N . ASP A 1 606 ? -13.864 -2.587 -24.879 1.00 63.12 606 ASP A N 1
ATOM 4853 C CA . ASP A 1 606 ? -15.043 -1.782 -25.188 1.00 63.12 606 ASP A CA 1
ATOM 4854 C C . ASP A 1 606 ? -15.923 -2.467 -26.243 1.00 63.12 606 ASP A C 1
ATOM 4856 O O . ASP A 1 606 ? -17.097 -2.703 -25.990 1.00 63.12 606 ASP A O 1
ATOM 4860 N N . LYS A 1 607 ? -15.380 -2.914 -27.386 1.00 62.44 607 LYS A N 1
ATOM 4861 C CA . LYS A 1 607 ? -16.168 -3.684 -28.376 1.00 62.44 607 LYS A CA 1
ATOM 4862 C C . LYS A 1 607 ? -16.786 -4.953 -27.785 1.00 62.44 607 LYS A C 1
ATOM 4864 O O . LYS A 1 607 ? -17.841 -5.381 -28.245 1.00 62.44 607 LYS A O 1
ATOM 4869 N N . TYR A 1 608 ? -16.127 -5.577 -26.809 1.00 62.62 608 TYR A N 1
ATOM 4870 C CA . TYR A 1 608 ? -16.632 -6.768 -26.131 1.00 62.62 608 TYR A CA 1
ATOM 4871 C C . TYR A 1 608 ? -17.718 -6.436 -25.093 1.00 62.62 608 TYR A C 1
ATOM 4873 O O . TYR A 1 608 ? -18.703 -7.164 -25.012 1.00 62.62 608 TYR A O 1
ATOM 4881 N N . LEU A 1 609 ? -17.576 -5.322 -24.365 1.00 60.47 609 LEU A N 1
ATOM 4882 C CA . LEU A 1 609 ? -18.581 -4.756 -23.458 1.00 60.47 609 LEU A CA 1
ATOM 4883 C C . LEU A 1 609 ? -19.834 -4.293 -24.221 1.00 60.47 609 LEU A C 1
ATOM 4885 O O . LEU A 1 609 ? -20.941 -4.492 -23.736 1.00 60.47 609 LEU A O 1
ATOM 4889 N N . TYR A 1 610 ? -19.672 -3.733 -25.426 1.00 59.34 610 TYR A N 1
ATOM 4890 C CA . TYR A 1 610 ? -20.756 -3.160 -26.243 1.00 59.34 610 TYR A CA 1
ATOM 4891 C C . TYR A 1 610 ? -21.280 -4.094 -27.341 1.00 59.34 610 TYR A C 1
ATOM 4893 O O . TYR A 1 610 ? -22.008 -3.665 -28.242 1.00 59.34 610 TYR A O 1
ATOM 4901 N N . LYS A 1 611 ? -20.940 -5.388 -27.302 1.00 55.53 611 LYS A N 1
ATOM 4902 C CA . LYS A 1 611 ? -21.545 -6.366 -28.211 1.00 55.53 611 LYS A CA 1
ATOM 4903 C C . LYS A 1 611 ? -22.997 -6.586 -27.764 1.00 55.53 611 LYS A C 1
ATOM 4905 O O . LYS A 1 611 ? -23.220 -7.347 -26.830 1.00 55.53 611 LYS A O 1
ATOM 4910 N N . LYS A 1 612 ? -23.959 -5.895 -28.403 1.00 43.56 612 LYS A N 1
ATOM 4911 C CA . LYS A 1 612 ? -25.406 -5.936 -28.089 1.00 43.56 612 LYS A CA 1
ATOM 4912 C C . LYS A 1 612 ? -25.862 -7.349 -27.701 1.00 43.56 612 LYS A C 1
ATOM 4914 O O . LYS A 1 612 ? -25.987 -8.217 -28.565 1.00 43.56 612 LYS A O 1
ATOM 4919 N N . GLN A 1 613 ? -26.148 -7.562 -26.419 1.00 44.62 613 GLN A N 1
ATOM 4920 C CA . GLN A 1 613 ? -26.975 -8.674 -25.967 1.00 44.62 613 GLN A CA 1
ATOM 4921 C C . GLN A 1 613 ? -28.420 -8.177 -25.953 1.00 44.62 613 GLN A C 1
ATOM 4923 O O . GLN A 1 613 ? -28.909 -7.630 -24.975 1.00 44.62 613 GLN A O 1
ATOM 4928 N N . THR A 1 614 ? -29.110 -8.320 -27.083 1.00 37.62 614 THR A N 1
ATOM 4929 C CA . THR A 1 614 ? -30.567 -8.175 -27.132 1.00 37.62 614 THR A CA 1
ATOM 4930 C C . THR A 1 614 ? -31.187 -9.331 -26.365 1.00 37.62 614 THR A C 1
ATOM 4932 O O . THR A 1 614 ? -31.186 -10.439 -26.889 1.00 37.62 614 THR A O 1
ATOM 4935 N N . ASN A 1 615 ? -31.673 -9.077 -25.149 1.00 38.94 615 ASN A N 1
ATOM 4936 C CA . ASN A 1 615 ? -32.788 -9.792 -24.519 1.00 38.94 615 ASN A CA 1
ATOM 4937 C C . ASN A 1 615 ? -33.248 -9.033 -23.262 1.00 38.94 615 ASN A C 1
ATOM 4939 O O . ASN A 1 615 ? -32.869 -9.366 -22.144 1.00 38.94 615 ASN A O 1
ATOM 4943 N N . GLN A 1 616 ? -34.088 -8.011 -23.443 1.00 38.44 616 GLN A N 1
ATOM 4944 C CA . GLN A 1 616 ? -34.885 -7.455 -22.347 1.00 38.44 616 GLN A CA 1
ATOM 4945 C C . GLN A 1 616 ? -36.200 -8.235 -22.249 1.00 38.44 616 GLN A C 1
ATOM 4947 O O . GLN A 1 616 ? -37.174 -7.935 -22.935 1.00 38.44 616 GLN A O 1
ATOM 4952 N N . SER A 1 617 ? -36.223 -9.250 -21.391 1.00 41.88 617 SER A N 1
ATOM 4953 C CA . SER A 1 617 ? -37.457 -9.776 -20.802 1.00 41.88 617 SER A CA 1
ATOM 4954 C C . SER A 1 617 ? -37.544 -9.305 -19.351 1.00 41.88 617 SER A C 1
ATOM 4956 O O . SER A 1 617 ? -36.515 -9.104 -18.717 1.00 41.88 617 SER A O 1
ATOM 4958 N N . GLN A 1 618 ? -38.752 -9.129 -18.812 1.00 44.72 618 GLN A N 1
ATOM 4959 C CA . GLN A 1 618 ? -38.972 -8.859 -17.386 1.00 44.72 618 GLN A CA 1
ATOM 4960 C C . GLN A 1 618 ? -38.261 -9.932 -16.538 1.00 44.72 618 GLN A C 1
ATOM 4962 O O . GLN A 1 618 ? -38.659 -11.096 -16.553 1.00 44.72 618 GLN A O 1
ATOM 4967 N N . ILE A 1 619 ? -37.184 -9.558 -15.840 1.00 52.75 619 ILE A N 1
ATOM 4968 C CA . ILE A 1 619 ? -36.368 -10.497 -15.059 1.00 52.75 619 ILE A CA 1
ATOM 4969 C C . ILE A 1 619 ? -37.061 -10.751 -13.717 1.00 52.75 619 ILE A C 1
ATOM 4971 O O . ILE A 1 619 ? -37.026 -9.919 -12.809 1.00 52.75 619 ILE A O 1
ATOM 4975 N N . VAL A 1 620 ? -37.701 -11.914 -13.601 1.00 51.69 620 VAL A N 1
ATOM 4976 C CA . VAL A 1 620 ? -38.094 -12.514 -12.321 1.00 51.69 620 VAL A CA 1
ATOM 4977 C C . VAL A 1 620 ? -36.958 -13.450 -11.918 1.00 51.69 620 VAL A C 1
ATOM 4979 O O . VAL A 1 620 ? -36.771 -14.487 -12.543 1.00 51.69 620 VAL A O 1
ATOM 4982 N N . GLY A 1 621 ? -36.176 -13.057 -10.917 1.00 68.94 621 GLY A N 1
ATOM 4983 C CA . GLY A 1 621 ? -35.017 -13.808 -10.435 1.00 68.94 621 GLY A CA 1
ATOM 4984 C C . GLY A 1 621 ? -34.553 -13.308 -9.070 1.00 68.94 621 GLY A C 1
ATOM 4985 O O . GLY A 1 621 ? -35.056 -12.295 -8.570 1.00 68.94 621 GLY A O 1
ATOM 4986 N N . ASN A 1 622 ? -33.619 -14.020 -8.449 1.00 83.88 622 ASN A N 1
ATOM 4987 C CA . ASN A 1 622 ? -32.978 -13.581 -7.208 1.00 83.88 622 ASN A CA 1
ATOM 4988 C C . ASN A 1 622 ? -32.063 -12.356 -7.458 1.00 83.88 622 ASN A C 1
ATOM 4990 O O . ASN A 1 622 ? -31.824 -11.969 -8.602 1.00 83.88 622 ASN A O 1
ATOM 4994 N N . ASP A 1 623 ? -31.568 -11.691 -6.411 1.00 86.44 623 ASP A N 1
ATOM 4995 C CA . ASP A 1 623 ? -30.830 -10.426 -6.593 1.00 86.44 623 ASP A CA 1
ATOM 4996 C C . ASP A 1 623 ? -29.514 -10.587 -7.376 1.00 86.44 623 ASP A C 1
ATOM 4998 O O . ASP A 1 623 ? -29.114 -9.670 -8.094 1.00 86.44 623 ASP A O 1
ATOM 5002 N N . LEU A 1 624 ? -28.872 -11.759 -7.310 1.00 86.81 624 LEU A N 1
ATOM 5003 C CA . LEU A 1 624 ? -27.700 -12.063 -8.132 1.00 86.81 624 LEU A CA 1
ATOM 5004 C C . LEU A 1 624 ? -28.082 -12.229 -9.610 1.00 86.81 624 LEU A C 1
ATOM 5006 O O . LEU A 1 624 ? -27.395 -11.702 -10.482 1.00 86.81 624 LEU A O 1
ATOM 5010 N N . GLU A 1 625 ? -29.185 -12.913 -9.907 1.00 86.25 625 GLU A N 1
ATOM 5011 C CA . GLU A 1 625 ? -29.696 -13.066 -11.275 1.00 86.25 625 GLU A CA 1
ATOM 5012 C C . GLU A 1 625 ? -30.092 -11.718 -11.884 1.00 86.25 625 GLU A C 1
ATOM 5014 O O . GLU A 1 625 ? -29.756 -11.450 -13.038 1.00 86.25 625 GLU A O 1
ATOM 5019 N N . LYS A 1 626 ? -30.726 -10.834 -11.100 1.00 86.62 626 LYS A N 1
ATOM 5020 C CA . LYS A 1 626 ? -31.007 -9.452 -11.523 1.00 86.62 626 LYS A CA 1
ATOM 5021 C C . LYS A 1 626 ? -29.719 -8.706 -11.857 1.00 86.62 626 LYS A C 1
ATOM 5023 O O . LYS A 1 626 ? -29.603 -8.159 -12.949 1.00 86.62 626 LYS A O 1
ATOM 5028 N N . TYR A 1 627 ? -28.726 -8.746 -10.965 1.00 87.69 627 TYR A N 1
ATOM 5029 C CA . TYR A 1 627 ? -27.433 -8.094 -11.186 1.00 87.69 627 TYR A CA 1
ATOM 5030 C C . TYR A 1 627 ? -26.732 -8.589 -12.460 1.00 87.69 627 TYR A C 1
ATOM 5032 O O . TYR A 1 627 ? -26.168 -7.789 -13.211 1.00 87.69 627 TYR A O 1
ATOM 5040 N N . LEU A 1 628 ? -26.773 -9.901 -12.712 1.00 85.31 628 LEU A N 1
ATOM 5041 C CA . LEU A 1 628 ? -26.186 -10.529 -13.897 1.00 85.31 628 LEU A CA 1
ATOM 5042 C C . LEU A 1 628 ? -26.919 -10.170 -15.193 1.00 85.31 628 LEU A C 1
ATOM 5044 O O . LEU A 1 628 ? -26.276 -10.081 -16.236 1.00 85.31 628 LEU A O 1
ATOM 5048 N N . ALA A 1 629 ? -28.238 -9.998 -15.129 1.00 82.00 629 ALA A N 1
ATOM 5049 C CA . ALA A 1 629 ? -29.075 -9.716 -16.288 1.00 82.00 629 ALA A CA 1
ATOM 5050 C C . ALA A 1 629 ? -29.150 -8.219 -16.637 1.00 82.00 629 ALA A C 1
ATOM 5052 O O . ALA A 1 629 ? -29.393 -7.866 -17.788 1.00 82.00 629 ALA A O 1
ATOM 5053 N N . GLU A 1 630 ? -28.923 -7.332 -15.667 1.00 83.88 630 GLU A N 1
ATOM 5054 C CA . GLU A 1 630 ? -28.767 -5.899 -15.908 1.00 83.88 630 GLU A CA 1
ATOM 5055 C C . GLU A 1 630 ? -27.554 -5.604 -16.806 1.00 83.88 630 GLU A C 1
ATOM 5057 O O . GLU A 1 630 ? -26.466 -6.160 -16.620 1.00 83.88 630 GLU A O 1
ATOM 5062 N N . GLU A 1 631 ? -27.689 -4.636 -17.713 1.00 79.50 631 GLU A N 1
ATOM 5063 C CA . GLU A 1 631 ? -26.563 -4.194 -18.537 1.00 79.50 631 GLU A CA 1
ATOM 5064 C C . GLU A 1 631 ? -25.432 -3.582 -17.681 1.00 79.50 631 GLU A C 1
ATOM 5066 O O . GLU A 1 631 ? -25.677 -3.062 -16.584 1.00 79.50 631 GLU A O 1
ATOM 5071 N N . PRO A 1 632 ? -24.167 -3.660 -18.135 1.00 83.00 632 PRO A N 1
ATOM 5072 C CA . PRO A 1 632 ? -23.065 -2.990 -17.462 1.00 83.00 632 PRO A CA 1
ATOM 5073 C C . PRO A 1 632 ? -23.269 -1.473 -17.405 1.00 83.00 632 PRO A C 1
ATOM 5075 O O . PRO A 1 632 ? -23.674 -0.843 -18.381 1.00 83.00 632 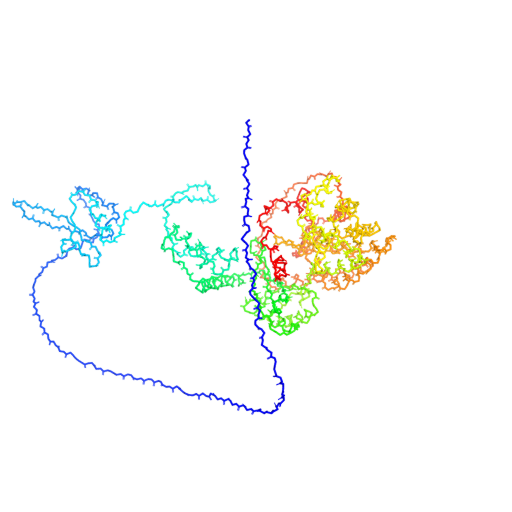PRO A O 1
ATOM 5078 N N . LEU A 1 633 ? -22.930 -0.868 -16.268 1.00 81.31 633 LEU A N 1
ATOM 5079 C CA . LEU A 1 633 ? -23.104 0.564 -16.056 1.00 81.31 633 LEU A CA 1
ATOM 5080 C C . LEU A 1 633 ? -22.187 1.378 -16.980 1.00 81.31 633 LEU A C 1
ATOM 5082 O O . LEU A 1 633 ? -20.956 1.302 -16.899 1.00 81.31 633 LEU A O 1
ATOM 5086 N N . LEU A 1 634 ? -22.795 2.214 -17.822 1.00 66.31 634 LEU A N 1
ATOM 5087 C CA . LEU A 1 634 ? -22.088 3.119 -18.720 1.00 66.31 634 LEU A CA 1
ATOM 5088 C C . LEU A 1 634 ? -21.701 4.399 -17.974 1.00 66.31 634 LEU A C 1
ATOM 5090 O O . LEU A 1 634 ? -22.536 5.249 -17.677 1.00 66.31 634 LEU A O 1
ATOM 5094 N N . LEU A 1 635 ? -20.410 4.566 -17.686 1.00 56.84 635 LEU A N 1
ATOM 5095 C CA . LEU A 1 635 ? -19.889 5.876 -17.293 1.00 56.84 635 LEU A CA 1
ATOM 5096 C C . LEU A 1 635 ? -19.770 6.777 -18.526 1.00 56.84 635 LEU A C 1
ATOM 5098 O O . LEU A 1 635 ? -19.186 6.359 -19.529 1.00 56.84 635 LEU A O 1
ATOM 5102 N N . ASP A 1 636 ? -20.250 8.015 -18.408 1.00 49.03 636 ASP A N 1
ATOM 5103 C CA . ASP A 1 636 ? -20.027 9.098 -19.372 1.00 49.03 636 ASP A CA 1
ATOM 5104 C C . ASP A 1 636 ? -18.524 9.218 -19.721 1.00 49.03 636 ASP A C 1
ATOM 5106 O O . ASP A 1 636 ? -17.664 9.164 -18.833 1.00 49.03 636 ASP A O 1
ATOM 5110 N N . LYS A 1 637 ? -18.175 9.358 -21.010 1.00 44.59 637 LYS A N 1
ATOM 5111 C CA . LYS A 1 637 ? -16.776 9.410 -21.488 1.00 44.59 637 LYS A CA 1
ATOM 5112 C C . LYS A 1 637 ? -15.991 10.565 -20.846 1.00 44.59 637 LYS A C 1
ATOM 5114 O O . LYS A 1 637 ? -14.796 10.401 -20.589 1.00 44.59 637 LYS A O 1
ATOM 5119 N N . ALA A 1 638 ? -16.646 11.678 -20.500 1.00 39.41 638 ALA A N 1
ATOM 5120 C CA . ALA A 1 638 ? -16.025 12.763 -19.731 1.00 39.41 638 ALA A CA 1
ATOM 5121 C C . ALA A 1 638 ? -15.584 12.293 -18.330 1.00 39.41 638 ALA A C 1
ATOM 5123 O O . ALA A 1 638 ? -14.486 12.608 -17.871 1.00 39.41 638 ALA A O 1
ATOM 5124 N N . LYS A 1 639 ? -16.382 11.428 -17.690 1.00 41.06 639 LYS A N 1
ATOM 5125 C CA . LYS A 1 639 ? -16.055 10.813 -16.397 1.00 41.06 639 LYS A CA 1
ATOM 5126 C C . LYS A 1 639 ? -15.026 9.680 -16.505 1.00 41.06 639 LYS A C 1
ATOM 5128 O O . LYS A 1 639 ? -14.320 9.422 -15.536 1.00 41.06 639 LYS A O 1
ATOM 5133 N N . ARG A 1 640 ? -14.882 9.037 -17.673 1.00 43.53 640 ARG A N 1
ATOM 5134 C CA . ARG A 1 640 ? -13.840 8.017 -17.931 1.00 43.53 640 ARG A CA 1
ATOM 5135 C C . ARG A 1 640 ? -12.436 8.615 -18.010 1.00 43.53 640 ARG A C 1
ATOM 5137 O O . ARG A 1 640 ? -11.517 8.040 -17.434 1.00 43.53 640 ARG A O 1
ATOM 5144 N N . LYS A 1 641 ? -12.277 9.791 -18.636 1.00 36.66 641 LYS A N 1
ATOM 5145 C CA . LYS A 1 641 ? -11.033 10.584 -18.529 1.00 36.66 641 LYS A CA 1
ATOM 5146 C C . LYS A 1 641 ? -10.798 11.052 -17.087 1.00 36.66 641 LYS A C 1
ATOM 5148 O O . LYS A 1 641 ? -9.665 11.018 -16.615 1.00 36.66 641 LYS A O 1
ATOM 5153 N N . ASN A 1 642 ? -11.873 11.352 -16.355 1.00 33.59 642 ASN A N 1
ATOM 5154 C CA . ASN A 1 642 ? -11.802 11.733 -14.947 1.00 33.59 642 ASN A CA 1
ATOM 5155 C C . ASN A 1 642 ? -11.510 10.594 -13.961 1.00 33.59 642 ASN A C 1
ATOM 5157 O O . ASN A 1 642 ? -11.164 10.899 -12.834 1.00 33.59 642 ASN A O 1
ATOM 5161 N N . VAL A 1 643 ? -11.529 9.303 -14.308 1.00 37.75 643 VAL A N 1
ATOM 5162 C CA . VAL A 1 643 ? -10.940 8.304 -13.381 1.00 37.75 643 VAL A CA 1
ATOM 5163 C C . VAL A 1 643 ? -9.415 8.492 -13.297 1.00 37.75 643 VAL A C 1
ATOM 5165 O O . VAL A 1 643 ? -8.818 8.226 -12.259 1.00 37.75 643 VAL A O 1
ATOM 5168 N N . ALA A 1 644 ? -8.801 9.040 -14.354 1.00 32.97 644 ALA A N 1
ATOM 5169 C CA . ALA A 1 644 ? -7.409 9.481 -14.350 1.00 32.97 644 ALA A CA 1
ATOM 5170 C C . ALA A 1 644 ? -7.218 10.946 -13.893 1.00 32.97 644 ALA A C 1
ATOM 5172 O O . ALA A 1 644 ? -6.134 11.264 -13.419 1.00 32.97 644 ALA A O 1
ATOM 5173 N N . SER A 1 645 ? -8.229 11.827 -13.990 1.00 29.31 645 SER A N 1
ATOM 5174 C CA . SER A 1 645 ? -8.109 13.254 -13.606 1.00 29.31 645 SER A CA 1
ATOM 5175 C C . SER A 1 645 ? -8.872 13.699 -12.341 1.00 29.31 645 SER A C 1
ATOM 5177 O O . SER A 1 645 ? -8.642 14.797 -11.854 1.00 29.31 645 SER A O 1
ATOM 5179 N N . ILE A 1 646 ? -9.684 12.845 -11.705 1.00 33.22 646 ILE A N 1
ATOM 5180 C CA . ILE A 1 646 ? -10.081 13.004 -10.283 1.00 33.22 646 ILE A CA 1
ATOM 5181 C C . ILE A 1 646 ? -8.837 12.870 -9.384 1.00 33.22 646 ILE A C 1
ATOM 5183 O O . ILE A 1 646 ? -8.838 13.297 -8.236 1.00 33.22 646 ILE A O 1
ATOM 5187 N N . VAL A 1 647 ? -7.742 12.342 -9.937 1.00 37.00 647 VAL A N 1
ATOM 5188 C CA . VAL A 1 647 ? -6.414 12.280 -9.319 1.00 37.00 647 VAL A CA 1
ATOM 5189 C C . VAL A 1 647 ? -5.630 13.598 -9.472 1.00 37.00 647 VAL A C 1
ATOM 5191 O O . VAL A 1 647 ? -4.591 13.741 -8.840 1.00 37.00 647 VAL A O 1
ATOM 5194 N N . THR A 1 648 ? -6.092 14.581 -10.260 1.00 30.84 648 THR A N 1
ATOM 5195 C CA . THR A 1 648 ? -5.315 15.814 -10.523 1.00 30.84 648 THR A CA 1
ATOM 5196 C C . THR A 1 648 ? -5.893 17.108 -9.949 1.00 30.84 648 THR A C 1
ATOM 5198 O O . THR A 1 648 ? -5.192 18.109 -10.005 1.00 30.84 648 THR A O 1
ATOM 5201 N N . ASP A 1 649 ? -7.091 17.098 -9.352 1.00 28.16 649 ASP A N 1
ATOM 5202 C CA . ASP A 1 649 ? -7.705 18.298 -8.736 1.00 28.16 649 ASP A CA 1
ATOM 5203 C C . ASP A 1 649 ? -7.960 18.161 -7.221 1.00 28.16 649 ASP A C 1
ATOM 5205 O O . ASP A 1 649 ? -8.778 18.874 -6.640 1.00 28.16 649 ASP A O 1
ATOM 5209 N N . LEU A 1 650 ? -7.232 17.267 -6.549 1.00 29.08 650 LEU A N 1
ATOM 5210 C CA . LEU A 1 650 ? -7.104 17.305 -5.093 1.00 29.08 650 LEU A CA 1
ATOM 5211 C C . LEU A 1 650 ? -5.766 17.950 -4.743 1.00 29.08 650 LEU A C 1
ATOM 5213 O O . LEU A 1 650 ? -4.704 17.466 -5.131 1.00 29.08 650 LEU A O 1
ATOM 5217 N N . ASP A 1 651 ? -5.883 19.081 -4.057 1.00 27.67 651 ASP A N 1
ATOM 5218 C CA . ASP A 1 651 ? -4.830 19.948 -3.551 1.00 27.67 651 ASP A CA 1
ATOM 5219 C C . ASP A 1 651 ? -3.576 19.161 -3.119 1.00 27.67 651 ASP A C 1
ATOM 5221 O O . ASP A 1 651 ? -3.630 18.215 -2.329 1.00 27.67 651 ASP A O 1
ATOM 5225 N N . VAL A 1 652 ? -2.427 19.570 -3.658 1.00 30.20 652 VAL A N 1
ATOM 5226 C CA . VAL A 1 652 ? -1.097 18.931 -3.563 1.00 30.20 652 VAL A CA 1
ATOM 5227 C C . VAL A 1 652 ? -0.523 18.982 -2.129 1.00 30.20 652 VAL A C 1
ATOM 5229 O O . VAL A 1 652 ? 0.634 18.657 -1.878 1.00 30.20 652 VAL A O 1
ATOM 5232 N N . THR A 1 653 ? -1.335 19.355 -1.145 1.00 28.47 653 THR A N 1
ATOM 5233 C CA . THR A 1 653 ? -0.931 19.610 0.237 1.00 28.47 653 THR A CA 1
ATOM 5234 C C . THR A 1 653 ? -1.192 18.447 1.204 1.00 28.47 653 THR A C 1
ATOM 5236 O O . THR A 1 653 ? -0.568 18.420 2.261 1.00 28.47 653 THR A O 1
ATOM 5239 N N . GLU A 1 654 ? -1.986 17.427 0.843 1.00 30.20 654 GLU A N 1
ATOM 5240 C CA . GLU A 1 654 ? -2.250 16.260 1.721 1.00 30.20 654 GLU A CA 1
ATOM 5241 C C . GLU A 1 654 ? -1.570 14.941 1.294 1.00 30.20 654 GLU A C 1
ATOM 5243 O O . GLU A 1 654 ? -1.530 13.984 2.066 1.00 30.20 654 GLU A O 1
ATOM 5248 N N . LEU A 1 655 ? -0.932 14.890 0.118 1.00 29.08 655 LEU A N 1
ATOM 5249 C CA . LEU A 1 655 ? -0.183 13.711 -0.365 1.00 29.08 655 LEU A CA 1
ATOM 5250 C C . LEU A 1 655 ? 1.218 13.545 0.258 1.00 29.08 655 LEU A C 1
ATOM 5252 O O . LEU A 1 655 ? 1.883 12.526 0.050 1.00 29.08 655 LEU A O 1
ATOM 5256 N N . LEU A 1 656 ? 1.661 14.524 1.049 1.00 27.62 656 LEU A N 1
ATOM 5257 C CA . LEU A 1 656 ? 2.950 14.491 1.741 1.00 27.62 656 LEU A CA 1
ATOM 5258 C C . LEU A 1 656 ? 2.898 13.726 3.073 1.00 27.62 656 LEU A C 1
ATOM 5260 O O . LEU A 1 656 ? 3.929 13.230 3.511 1.00 27.62 656 LEU A O 1
ATOM 5264 N N . ALA A 1 657 ? 1.727 13.552 3.696 1.00 27.06 657 ALA A N 1
ATOM 5265 C CA . ALA A 1 657 ? 1.655 13.033 5.066 1.00 27.06 657 ALA A CA 1
ATOM 5266 C C . ALA A 1 657 ? 1.837 11.504 5.190 1.00 27.06 657 ALA A C 1
ATOM 5268 O O . ALA A 1 657 ? 2.409 11.046 6.172 1.00 27.06 657 ALA A O 1
ATOM 5269 N N . GLU A 1 658 ? 1.421 10.697 4.205 1.00 32.47 658 GLU A N 1
ATOM 5270 C CA . GLU A 1 658 ? 1.585 9.227 4.280 1.00 32.47 658 GLU A CA 1
ATOM 5271 C C . GLU A 1 658 ? 2.761 8.690 3.439 1.00 32.47 658 GLU A C 1
ATOM 5273 O O . GLU A 1 658 ? 3.244 7.588 3.699 1.00 32.47 658 GLU A O 1
ATOM 5278 N N . THR A 1 659 ? 3.306 9.482 2.506 1.00 26.98 659 THR A N 1
ATOM 5279 C CA . THR A 1 659 ? 4.580 9.164 1.823 1.00 26.98 659 THR A CA 1
ATOM 5280 C C . THR A 1 659 ? 5.779 9.330 2.772 1.00 26.98 659 THR A C 1
ATOM 5282 O O . THR A 1 659 ? 6.775 8.619 2.649 1.00 26.98 659 THR A O 1
ATOM 5285 N N . LEU A 1 660 ? 5.648 10.169 3.808 1.00 26.91 660 LEU A N 1
ATOM 5286 C CA . LEU A 1 660 ? 6.669 10.356 4.842 1.00 26.91 660 LEU A CA 1
ATOM 5287 C C . LEU A 1 660 ? 6.910 9.111 5.712 1.00 26.91 660 LEU A C 1
ATOM 5289 O O . LEU A 1 660 ? 8.036 8.902 6.145 1.00 26.91 660 LEU A O 1
ATOM 5293 N N . MET A 1 661 ? 5.942 8.201 5.886 1.00 26.64 661 MET A N 1
ATOM 5294 C CA . MET A 1 661 ? 6.212 6.929 6.588 1.00 26.64 661 MET A CA 1
ATOM 5295 C C . MET A 1 661 ? 7.122 5.978 5.793 1.00 26.64 661 MET A C 1
ATOM 5297 O O . MET A 1 661 ? 7.672 5.034 6.351 1.00 26.64 661 MET A O 1
ATOM 5301 N N . VAL A 1 662 ? 7.303 6.242 4.497 1.00 30.00 662 VAL A N 1
ATOM 5302 C CA . VAL A 1 662 ? 8.154 5.473 3.579 1.00 30.00 662 VAL A CA 1
ATOM 5303 C C . VAL A 1 662 ? 9.513 6.166 3.357 1.00 30.00 662 VAL A C 1
ATOM 5305 O O . VAL A 1 662 ? 10.486 5.490 3.010 1.00 30.00 662 VAL A O 1
ATOM 5308 N N . GLU A 1 663 ? 9.599 7.481 3.602 1.00 26.58 663 GLU A N 1
ATOM 5309 C CA . GLU A 1 663 ? 10.824 8.301 3.527 1.00 26.58 663 GLU A CA 1
ATOM 5310 C C . GLU A 1 663 ? 11.553 8.470 4.875 1.00 26.58 663 GLU A C 1
ATOM 5312 O O . GLU A 1 663 ? 12.752 8.741 4.883 1.00 26.58 663 GLU A O 1
ATOM 5317 N N . VAL A 1 664 ? 10.906 8.221 6.023 1.00 28.78 664 VAL A N 1
ATOM 5318 C CA . VAL A 1 664 ? 11.601 8.168 7.332 1.00 28.78 664 VAL A CA 1
ATOM 5319 C C . VAL A 1 664 ? 12.604 6.997 7.411 1.00 28.78 664 VAL A C 1
ATOM 5321 O O . VAL A 1 664 ? 13.517 7.026 8.234 1.00 28.78 664 VAL A O 1
ATOM 5324 N N . GLU A 1 665 ? 12.526 6.013 6.506 1.00 32.19 665 GLU A N 1
ATOM 5325 C CA . GLU A 1 665 ? 13.584 5.003 6.330 1.00 32.19 665 GLU A CA 1
ATOM 5326 C C . GLU A 1 665 ? 14.859 5.558 5.664 1.00 32.19 665 GLU A C 1
ATOM 5328 O O . GLU A 1 665 ? 15.931 5.022 5.918 1.00 32.19 665 GLU A O 1
ATOM 5333 N N . GLU A 1 666 ? 14.799 6.633 4.866 1.00 30.22 666 GLU A N 1
ATOM 5334 C CA . GLU A 1 666 ? 15.995 7.186 4.198 1.00 30.22 666 GLU A CA 1
ATOM 5335 C C . GLU A 1 666 ? 16.773 8.190 5.064 1.00 30.22 666 GLU A C 1
ATOM 5337 O O . GLU A 1 666 ? 17.967 8.374 4.845 1.00 30.22 666 GLU A O 1
ATOM 5342 N N . TYR A 1 667 ? 16.150 8.798 6.081 1.00 27.19 667 TYR A N 1
ATOM 5343 C CA . TYR A 1 667 ? 16.819 9.778 6.954 1.00 27.19 667 TYR A CA 1
ATOM 5344 C C . TYR A 1 667 ? 17.417 9.192 8.243 1.00 27.19 667 TYR A C 1
ATOM 5346 O O . TYR A 1 667 ? 18.139 9.897 8.942 1.00 27.19 667 TYR A O 1
ATOM 5354 N N . MET A 1 668 ? 17.154 7.920 8.566 1.00 28.41 668 MET A N 1
ATOM 5355 C CA . MET A 1 668 ? 17.785 7.237 9.710 1.00 28.41 668 MET A CA 1
ATOM 5356 C C . MET A 1 668 ? 19.015 6.393 9.345 1.00 28.41 668 MET A C 1
ATOM 5358 O O . MET A 1 668 ? 19.676 5.895 10.252 1.00 28.41 668 MET A O 1
ATOM 5362 N N . ASP A 1 669 ? 19.340 6.273 8.055 1.00 30.80 669 ASP A N 1
ATOM 5363 C CA . ASP A 1 669 ? 20.519 5.549 7.548 1.00 30.80 669 ASP A CA 1
ATOM 5364 C C . ASP A 1 669 ? 21.659 6.495 7.101 1.00 30.80 669 ASP A C 1
ATOM 5366 O O . ASP A 1 669 ? 22.637 6.044 6.505 1.00 30.80 669 ASP A O 1
ATOM 5370 N N . SER A 1 670 ? 21.564 7.806 7.377 1.00 27.31 670 SER A N 1
ATOM 5371 C CA . SER A 1 670 ? 22.572 8.802 6.966 1.00 27.31 670 SER A CA 1
ATOM 5372 C C . SER A 1 670 ? 23.164 9.668 8.086 1.00 27.31 670 SER A C 1
ATOM 5374 O O . SER A 1 670 ? 23.821 10.657 7.770 1.00 27.31 670 SER A O 1
ATOM 5376 N N . ASP A 1 671 ? 22.958 9.322 9.357 1.00 28.20 671 ASP A N 1
ATOM 5377 C CA . ASP A 1 671 ? 23.723 9.909 10.467 1.00 28.20 671 ASP A CA 1
ATOM 5378 C C . ASP A 1 671 ? 24.842 8.935 10.882 1.00 28.20 671 ASP A C 1
ATOM 5380 O O . ASP A 1 671 ? 24.700 8.168 11.836 1.00 28.20 671 ASP A O 1
ATOM 5384 N N . ASP A 1 672 ? 25.939 8.981 10.119 1.00 31.48 672 ASP A N 1
ATOM 5385 C CA . ASP A 1 672 ? 27.308 8.661 10.560 1.00 31.48 672 ASP A CA 1
ATOM 5386 C C . ASP A 1 672 ? 28.128 9.964 10.590 1.00 31.48 672 ASP A C 1
ATOM 5388 O O . ASP A 1 672 ? 28.109 10.703 9.571 1.00 31.48 672 ASP A O 1
#

Sequence (672 aa):
MAPADEASSRRRVLLGPPPPPHGGNASSMPSGSLLAGSASASPVAHATNGTDGSGTQTEGANVVAGDDTVVEENDDHDELHPAKKHKKCTSDVWEYFTKYTKTVEINGKLVEEKWAKCNFKGCRAPYGNNRCESNRGTTGFWNHLSKYHSVDKKQLQLKTGKDAAKDITFVEPFRYDQEVSLRKFYLAIIMHEYPFNIAEHEYFVDFIKSLRPNFPIKSRVTVRKEILGIYLEEKNKLYECLKFVKSRICATMDMWTSNQNKGYMCVTLHWIDDNWRIQKRIANFIHVEGRHTGVKLSETFTTCLLNWFVEKKMFSLSLDNASANEVAVKDVICELKKHGPLLCDGLLFHVRCANHIMNLIAKDGLQEIATTIQNIRLFVISVKNSTVQWEEFLKCASECELDTTRGLSTDCCTRWNATYMMLRDALYYKKAFQRLTSKERRKYESICPLPEQWEKASKVCMCLKKFSDLTNLFSGILYPTANLFYRGFCEIKLLLTSWSRGNDTMVKNMAASMNTKFDKYWKKSNTALAVASFLDPRFKTIIVHFYMKKFYGDLLQVKFDEFLSTIMTMYDFYVAAAPPPNSNAPQSSNEPAVEEDANDFDSELDKYLYKKQTNQSQIVGNDLEKYLAEEPLLLDKAKRKNVASIVTDLDVTELLAETLMVEVEEYMDSDD

Mean predicted aligned error: 17.97 Å

Secondary structure (DSSP, 8-state):
-PPPP---------PPPPPPPPP--------------------------------------------------------------PPP---GGGGSEEEEEEEEEETTEEEEEEEEEE-STT---SSTTTEE--SS-SHHHHHHHHHHH----PPPEEEEEEETTTTEEEEEEE---HHHHHHHHHHHHHHTT--GGGGG-HHHHHHHHHH-TT--PPPHHHHHHHHHHHHHHHHHHHHHHHHH--S-EEEEEEEEE-TTS-EEEEEEEEEE-TTS-EEEEEEEEEEE-S---HHHHHHHHHHHHHHHT-GGGEEEEEE-S-THHHHHHHHHHHHHHHHSPPGGGGTTTEEE-HHHHHHHHHHHHHHTTHHHHHHHHHHHHHHHSSHHHHHHHHHHHHHTT--STT--PPPBTTBHHHHHHHHHHHHHTHHHHHHHHHHSHHHHTTTSPPHHHHHHHHHHHHHHHHHHHHHHHHT-SSS--HHHHHHHHHHHHHHHHHHHTSS-HHHHHHHHHHHHHHHHHHHHHHHHHHHHHHTSTTTHHHHHHHHHHHHHGGGHHHHHHHHHHHHHHHHHHHHHHSPPP----PPPPP---------SS-HHHHHHHTS---------S-HHHHHHHSPPP---HHHHHHHHHTTTSS-TTSTHHHHHHHHHHHHSS---

Radius of gyration: 39.14 Å; Cα contacts (8 Å, |Δi|>4): 600; chains: 1; bounding box: 97×90×112 Å

Nearest PDB structures (foldseek):
  4d1q-assembly1_H-2  TM=5.771E-01  e=3.713E-12  Musca domestica
  4d1q-assembly1_B  TM=6.267E-01  e=2.189E-11  Musca domestica
  6dww-assembly1_A  TM=6.506E-01  e=2.401E-10  Musca domestica
  6qzk-assembly1_A  TM=4.964E-01  e=4.423E-01  Clostridium butyricum

Solvent-accessible surface area (backbone atoms only — not comparable to full-atom values): 41731 Å² total; per-residue (Å²): 141,83,88,83,89,84,82,87,81,82,80,80,82,83,78,79,85,82,84,83,84,85,87,81,85,87,82,84,85,84,89,86,87,87,82,90,83,88,84,88,86,87,88,90,88,90,88,88,90,86,88,90,90,83,89,86,90,84,88,87,87,90,87,83,88,80,88,85,89,84,85,81,90,77,93,80,91,82,91,90,84,90,74,83,82,74,79,79,84,88,57,80,68,56,83,50,36,49,81,47,75,46,80,44,77,55,93,93,38,82,40,76,46,66,38,29,32,55,67,59,87,84,63,82,59,97,49,90,73,41,59,45,73,55,98,86,61,68,62,60,58,48,52,47,30,35,74,77,66,71,43,66,92,71,79,74,48,74,39,80,46,72,43,89,90,72,79,45,80,45,81,43,78,53,73,93,51,69,67,62,50,51,51,51,51,49,48,50,32,63,78,66,67,48,63,56,55,55,55,66,34,66,72,54,45,50,52,49,34,72,77,38,74,82,61,83,78,48,54,37,68,55,48,50,51,53,50,52,49,52,49,54,54,52,49,50,54,50,49,60,50,59,72,70,54,83,52,56,32,34,33,39,47,49,76,50,68,46,98,84,76,43,36,38,36,39,35,31,41,34,35,50,47,100,84,74,43,82,44,78,47,78,76,44,79,42,82,50,81,81,75,85,41,17,66,56,51,21,52,56,51,48,53,50,32,58,77,63,72,42,56,74,38,51,54,31,42,33,28,61,88,56,72,38,50,60,53,12,52,53,52,38,52,59,54,39,54,76,72,36,86,46,66,63,81,42,73,54,21,63,36,62,36,60,67,55,52,49,38,54,25,49,42,48,32,49,55,80,43,44,70,46,50,51,31,49,50,53,44,54,47,63,33,65,74,38,73,66,44,36,52,55,44,47,52,30,22,52,78,62,76,42,82,76,84,76,63,77,56,69,66,43,99,90,39,47,67,33,41,49,45,20,51,53,36,49,60,72,41,40,64,16,54,54,48,43,29,69,74,42,41,95,78,32,56,91,46,55,68,51,75,68,40,54,49,53,51,50,54,52,48,60,64,47,44,61,57,49,57,49,49,58,65,57,66,52,86,92,57,90,39,60,42,53,47,39,59,53,52,52,52,49,53,51,50,34,54,50,34,55,68,55,85,55,66,67,54,22,53,25,21,51,48,22,44,56,50,44,58,69,49,48,78,68,36,49,65,53,25,42,52,38,26,33,72,33,60,61,40,28,67,57,56,53,52,56,51,40,45,77,73,45,54,91,50,27,64,66,57,48,51,57,50,49,52,52,51,50,49,46,49,53,56,51,58,75,70,51,79,83,84,80,92,82,81,87,88,84,85,88,83,86,87,83,90,86,89,91,89,83,90,55,61,68,62,49,52,61,74,66,54,82,80,89,73,91,65,90,84,84,64,54,75,66,55,47,62,69,69,48,76,59,53,83,74,56,68,74,55,58,57,33,72,68,44,67,72,69,78,61,71,88,78,65,70,60,70,69,53,43,75,68,48,58,66,65,68,74,77,67,84,126

pLDDT: mean 72.97, std 25.67, range [22.16, 96.75]